Protein AF-A0A0D2UFM4-F1 (afdb_monomer_lite)

Foldseek 3Di:
DDDDDDDDDDDDDPDDDDDDDDDDDDDDDDDDDDDDDDDDDDDDDDDDDDDDDDDDDDDDDDDDDDDDDDDDDDDDDDDDDDDDDDDDDDDDDDDDDDDDDDDDDDDDDDDDDDDDDDDDDDDDDDDDDDDDPPPVVVVVPDPLPQPQDPLNVVVLVVLVVVLVVLVVVLVPDDPVPVVVNVVSVVVNVLCVVLVVLVVVLVVLVVLLVVLVVQLVVQPDPVRVVSNVVSVVVNVVSSVVSNVSSVSNLVSVFDDDPQQFFKKKKKKAQFFDPPQSQQVSQLQVLLVVLQLVVVVWDKAWDDFDADPVGGGRMTMIITDDTRHCNLCVLVQWKEKEWAQGPPDDPRDTDITIMGMHMDGDDDDDQDDDDPVQKDKDFAQDDDDDDPLSVPDRQKIWIARNVVRDIDIFRDDSHNVVNVVVRVVVVSVVVSVVVVVVVVVVVVVRSCVRRPNSDPVTHQWYCYPVVQWIAGPVQRDIDGHSVVVSSNPPSNVVSVSVVVVVSVVSVVVVSVVVVVVVVVVVVVD

Radius of gyration: 42.7 Å; chains: 1; bounding box: 109×101×128 Å

InterPro domains:
  IPR000352 Peptide chain release factor class I [PF00472] (363-472)
  IPR000352 Peptide chain release factor class I [PS00745] (379-395)
  IPR004373 Peptide chain release factor 1 [MF_00093] (152-509)
  IPR004373 Peptide chain release factor 1 [TIGR00019] (154-508)
  IPR005139 Peptide chain release factor [PF03462] (161-355)
  IPR005139 Peptide chain release factor [SM00937] (216-330)
  IPR045853 Peptide chain release factor class I superfamily [SSF75620] (175-505)
  IPR050057 Prokaryotic/Mitochondrial Release Factor [PTHR43804] (150-519)

Organism: Capsaspora owczarzaki (strain ATCC 30864) (NCBI:txid595528)

Sequence (523 aa):
MAACWRITRAEAAAAAGRCIAAERSSLTATGISRRPVSSAAVSSAASMHGRAWYRSVITGTATCAPSSRANATLPRSAPLCPGLPHKTLASAMQQHRGSVLDGGRASSRLFDPLLGAHARSLHTTRPVLASEPTSSTEQAKGEIKSKLTPAIRSYLSNVTRDYQALTQQMTSISPSATKEINVLKGQIAALNPLVDALQRMTAKRKDIDDLDAMVEASRNENDVEMRKMAQSEWTDAVEQLYELEQELLNVLVPKNEVDDRNAILEVRAGTGGLEASLFSSDMFTMYQNYAEIRGWKFEVIDISRSDVGGFKEASATISGYGVFGHLKFESGVHRVQRVPQTESQGRVHTSTVTVALLPEAQDVDIELNERDLRIETMRASGAGGQHVNKTESAIRVTHIPSGIAVHVQEDRSQHKNRAKAYSVLRARLYEIQREKLAQERAAHRAEQVGTGSRSERIRTYNFPQDRVTDHRVNVTLHGVPEFLLGEGLDEIIASLRTHEHAEELAHLLNSSDKAASNSAKTK

Structure (mmCIF, N/CA/C/O backbone):
data_AF-A0A0D2UFM4-F1
#
_entry.id   AF-A0A0D2UFM4-F1
#
loop_
_atom_site.group_PDB
_atom_site.id
_atom_site.type_symbol
_atom_site.label_atom_id
_atom_site.label_alt_id
_atom_site.label_comp_id
_atom_site.label_asym_id
_atom_site.label_entity_id
_atom_site.label_seq_id
_atom_site.pdbx_PDB_ins_code
_atom_site.Cartn_x
_atom_site.Cartn_y
_atom_site.Cartn_z
_atom_site.occupancy
_atom_site.B_iso_or_equiv
_atom_site.auth_seq_id
_atom_site.auth_comp_id
_atom_site.auth_asym_id
_atom_site.auth_atom_id
_atom_site.pdbx_PDB_model_num
ATOM 1 N N . MET A 1 1 ? -26.128 52.082 -24.897 1.00 34.56 1 MET A N 1
ATOM 2 C CA . MET A 1 1 ? -26.566 51.897 -26.300 1.00 34.56 1 MET A CA 1
ATOM 3 C C . MET A 1 1 ? -26.380 50.409 -26.582 1.00 34.56 1 MET A C 1
ATOM 5 O O . MET A 1 1 ? -25.278 49.937 -26.366 1.00 34.56 1 MET A O 1
ATOM 9 N N . ALA A 1 2 ? -27.426 49.583 -26.633 1.00 31.88 2 ALA A N 1
ATOM 10 C CA . ALA A 1 2 ? -28.480 49.476 -27.656 1.00 31.88 2 ALA A CA 1
ATOM 11 C C . ALA A 1 2 ? -28.027 48.684 -28.907 1.00 31.88 2 ALA A C 1
ATOM 13 O O . ALA A 1 2 ? -26.934 48.947 -29.387 1.00 31.88 2 ALA A O 1
ATOM 14 N N . ALA A 1 3 ? -28.812 47.786 -29.521 1.00 33.22 3 ALA A N 1
ATOM 15 C CA . ALA A 1 3 ? -29.922 46.928 -29.051 1.00 33.22 3 ALA A CA 1
ATOM 16 C C . ALA A 1 3 ? -30.415 46.031 -30.216 1.00 33.22 3 ALA A C 1
ATOM 18 O O . ALA A 1 3 ? -30.716 46.571 -31.272 1.00 33.22 3 ALA A O 1
ATOM 19 N N . CYS A 1 4 ? -30.579 44.718 -29.996 1.00 28.55 4 CYS A N 1
ATOM 20 C CA . CYS A 1 4 ? -31.584 43.804 -30.595 1.00 28.55 4 CYS A CA 1
ATOM 21 C C . CYS A 1 4 ? -31.425 42.438 -29.882 1.00 28.55 4 CYS A C 1
ATOM 23 O O . CYS A 1 4 ? -30.300 41.979 -29.730 1.00 28.55 4 CYS A O 1
ATOM 25 N N . TRP A 1 5 ? -32.417 41.839 -29.203 1.00 31.31 5 TRP A N 1
ATOM 26 C CA . TRP A 1 5 ? -33.686 41.262 -29.700 1.00 31.31 5 TRP A CA 1
ATOM 27 C C . TRP A 1 5 ? -33.469 40.188 -30.773 1.00 31.31 5 TRP A C 1
ATOM 29 O O . TRP A 1 5 ? -32.747 40.443 -31.723 1.00 31.31 5 TRP A O 1
ATOM 39 N N . ARG A 1 6 ? -34.126 39.023 -30.791 1.00 31.00 6 ARG A N 1
ATOM 40 C CA . ARG A 1 6 ? -35.009 38.180 -29.930 1.00 31.00 6 ARG A CA 1
ATOM 41 C C . ARG A 1 6 ? -35.573 37.116 -30.923 1.00 31.00 6 ARG A C 1
ATOM 43 O O . ARG A 1 6 ? -35.264 37.229 -32.101 1.00 31.00 6 ARG A O 1
ATOM 50 N N . ILE A 1 7 ? -36.455 36.190 -30.496 1.00 30.77 7 ILE A N 1
ATOM 51 C CA . ILE A 1 7 ? -37.127 35.140 -31.329 1.00 30.77 7 ILE A CA 1
ATOM 52 C C . ILE A 1 7 ? -36.239 33.899 -31.580 1.00 30.77 7 ILE A C 1
ATOM 54 O O . ILE A 1 7 ? -35.109 34.052 -32.018 1.00 30.77 7 ILE A O 1
ATOM 58 N N . THR A 1 8 ? -36.677 32.640 -31.410 1.00 32.97 8 THR A N 1
ATOM 59 C CA . THR A 1 8 ? -37.442 31.969 -30.320 1.00 32.97 8 THR A CA 1
ATOM 60 C C . THR A 1 8 ? -37.278 30.443 -30.473 1.00 32.97 8 THR A C 1
ATOM 62 O O . THR A 1 8 ? -36.837 29.975 -31.515 1.00 32.97 8 THR A O 1
ATOM 65 N N . ARG A 1 9 ? -37.664 29.660 -29.451 1.00 31.52 9 ARG A N 1
ATOM 66 C CA . ARG A 1 9 ? -37.680 28.181 -29.459 1.00 31.52 9 ARG A CA 1
ATOM 67 C C . ARG A 1 9 ? -38.321 27.560 -30.719 1.00 31.52 9 ARG A C 1
ATOM 69 O O . ARG A 1 9 ? -39.519 27.737 -30.924 1.00 31.52 9 ARG A O 1
ATOM 76 N N . ALA A 1 10 ? -37.569 26.710 -31.416 1.00 29.97 10 ALA A N 1
ATOM 77 C CA . ALA A 1 10 ? -38.052 25.564 -32.194 1.00 29.97 10 ALA A CA 1
ATOM 78 C C . ALA A 1 10 ? -36.909 24.526 -32.343 1.00 29.97 10 ALA A C 1
ATOM 80 O O . ALA A 1 10 ? -35.764 24.837 -32.031 1.00 29.97 10 ALA A O 1
ATOM 81 N N . GLU A 1 11 ? -37.234 23.307 -32.790 1.00 32.16 11 GLU A N 1
ATOM 82 C CA . GLU A 1 11 ? -36.293 22.320 -33.370 1.00 32.16 11 GLU A CA 1
ATOM 83 C C . GLU A 1 11 ? -35.071 21.873 -32.531 1.00 32.16 11 GLU A C 1
ATOM 85 O O . GLU A 1 11 ? -33.926 21.951 -32.964 1.00 32.16 11 GLU A O 1
ATOM 90 N N . ALA A 1 12 ? -35.317 21.283 -31.352 1.00 29.30 12 ALA A N 1
ATOM 91 C CA . ALA A 1 12 ? -34.306 20.497 -30.620 1.00 29.30 12 ALA A CA 1
ATOM 92 C C . ALA A 1 12 ? -34.907 19.325 -29.804 1.00 29.30 12 ALA A C 1
ATOM 94 O O . ALA A 1 12 ? -34.512 19.087 -28.665 1.00 29.30 12 ALA A O 1
ATOM 95 N N . ALA A 1 13 ? -35.914 18.617 -30.343 1.00 29.00 13 ALA A N 1
ATOM 96 C CA . ALA A 1 13 ? -36.655 17.586 -29.595 1.00 29.00 13 ALA A CA 1
ATOM 97 C C . ALA A 1 13 ? -37.274 16.474 -30.479 1.00 29.00 13 ALA A C 1
ATOM 99 O O . ALA A 1 13 ? -38.490 16.297 -30.489 1.00 29.00 13 ALA A O 1
ATOM 100 N N . ALA A 1 14 ? -36.459 15.721 -31.234 1.00 27.70 14 ALA A N 1
ATOM 101 C CA . ALA A 1 14 ? -36.955 14.638 -32.104 1.00 27.70 14 ALA A CA 1
ATOM 102 C C . ALA A 1 14 ? -35.927 13.510 -32.379 1.00 27.70 14 ALA A C 1
ATOM 104 O O . ALA A 1 14 ? -35.566 13.272 -33.527 1.00 27.70 14 ALA A O 1
ATOM 105 N N . ALA A 1 15 ? -35.441 12.807 -31.344 1.00 28.12 15 ALA A N 1
ATOM 106 C CA . ALA A 1 15 ? -34.498 11.684 -31.524 1.00 28.12 15 ALA A CA 1
ATOM 107 C C . ALA A 1 15 ? -34.561 10.584 -30.434 1.00 28.12 15 ALA A C 1
ATOM 109 O O . ALA A 1 15 ? -33.538 10.019 -30.058 1.00 28.12 15 ALA A O 1
ATOM 110 N N . ALA A 1 16 ? -35.749 10.259 -29.910 1.00 28.58 16 ALA A N 1
ATOM 111 C CA . ALA A 1 16 ? -35.922 9.138 -28.979 1.00 28.58 16 ALA A CA 1
ATOM 112 C C . ALA A 1 16 ? -37.272 8.433 -29.189 1.00 28.58 16 ALA A C 1
ATOM 114 O O . ALA A 1 16 ? -38.319 8.977 -28.841 1.00 28.58 16 ALA A O 1
ATOM 115 N N . GLY A 1 17 ? -37.265 7.211 -29.740 1.00 26.56 17 GLY A N 1
ATOM 116 C CA . GLY A 1 17 ? -38.482 6.395 -29.800 1.00 26.56 17 GLY A CA 1
ATOM 117 C C . GLY A 1 17 ? -38.498 5.232 -30.797 1.00 26.56 17 GLY A C 1
ATOM 118 O O . GLY A 1 17 ? -38.707 5.448 -31.982 1.00 26.56 17 GLY A O 1
ATOM 119 N N . ARG A 1 18 ? -38.491 4.010 -30.241 1.00 29.00 18 ARG A N 1
ATOM 120 C CA . ARG A 1 18 ? -39.089 2.764 -30.777 1.00 29.00 18 ARG A CA 1
ATOM 121 C C . ARG A 1 18 ? -38.476 2.124 -32.038 1.00 29.00 18 ARG A C 1
ATOM 123 O O . ARG A 1 18 ? -38.698 2.566 -33.157 1.00 29.00 18 ARG A O 1
ATOM 130 N N . CYS A 1 19 ? -37.908 0.931 -31.837 1.00 24.56 19 CYS A N 1
ATOM 131 C CA . CYS A 1 19 ? -37.924 -0.178 -32.801 1.00 24.56 19 CYS A CA 1
ATOM 132 C C . CYS A 1 19 ? -38.029 -1.520 -32.051 1.00 24.56 19 CYS A C 1
ATOM 134 O O . CYS A 1 19 ? -37.030 -2.188 -31.808 1.00 24.56 19 CYS A O 1
ATOM 136 N N . ILE A 1 20 ? -39.250 -1.903 -31.659 1.00 28.55 20 ILE A N 1
ATOM 137 C CA . ILE A 1 20 ? -39.593 -3.259 -31.195 1.00 28.55 20 ILE A CA 1
ATOM 138 C C . ILE A 1 20 ? -40.919 -3.657 -31.856 1.00 28.55 20 ILE A C 1
ATOM 140 O O . ILE A 1 20 ? -41.874 -2.894 -31.786 1.00 28.55 20 ILE A O 1
ATOM 144 N N . ALA A 1 21 ? -40.924 -4.846 -32.469 1.00 27.81 21 ALA A N 1
ATOM 145 C CA . ALA A 1 21 ? -42.059 -5.664 -32.920 1.00 27.81 21 ALA A CA 1
ATOM 146 C C . ALA A 1 21 ? -43.297 -4.973 -33.541 1.00 27.81 21 ALA A C 1
ATOM 148 O O . ALA A 1 21 ? -44.132 -4.424 -32.831 1.00 27.81 21 ALA A O 1
ATOM 149 N N . ALA A 1 22 ? -43.547 -5.241 -34.828 1.00 27.38 22 ALA A N 1
ATOM 150 C CA . ALA A 1 22 ? -44.495 -6.297 -35.225 1.00 27.38 22 ALA A CA 1
ATOM 151 C C . ALA A 1 22 ? -44.563 -6.461 -36.756 1.00 27.38 22 ALA A C 1
ATOM 153 O O . ALA A 1 22 ? -44.632 -5.468 -37.464 1.00 27.38 22 ALA A O 1
ATOM 154 N N . GLU A 1 23 ? -44.623 -7.705 -37.249 1.00 26.44 23 GLU A N 1
ATOM 155 C CA . GLU A 1 23 ? -45.790 -8.188 -38.011 1.00 26.44 23 GLU A CA 1
ATOM 156 C C . GLU A 1 23 ? -45.747 -9.713 -38.238 1.00 26.44 23 GLU A C 1
ATOM 158 O O . GLU A 1 23 ? -44.687 -10.342 -38.254 1.00 26.44 23 GLU A O 1
ATOM 163 N N . ARG A 1 24 ? -46.933 -10.320 -38.364 1.00 28.83 24 ARG A N 1
ATOM 164 C CA . ARG A 1 24 ? -47.149 -11.733 -38.712 1.00 28.83 24 ARG A CA 1
ATOM 165 C C . ARG A 1 24 ? -48.495 -11.880 -39.424 1.00 28.83 24 ARG A C 1
ATOM 167 O O . ARG A 1 24 ? -49.532 -11.601 -38.832 1.00 28.83 24 ARG A O 1
ATOM 174 N N . SER A 1 25 ? -48.469 -12.452 -40.619 1.00 29.23 25 SER A N 1
ATOM 175 C CA . SER A 1 25 ? -49.624 -12.983 -41.354 1.00 29.23 25 SER A CA 1
ATOM 176 C C . SER A 1 25 ? -49.111 -14.203 -42.140 1.00 29.23 25 SER A C 1
ATOM 178 O O . SER A 1 25 ? -48.150 -14.111 -42.891 1.00 29.23 25 SER A O 1
ATOM 180 N N . SER A 1 26 ? -49.454 -15.432 -41.730 1.00 29.36 26 SER A N 1
ATOM 181 C CA . SER A 1 26 ? -50.594 -16.217 -42.245 1.00 29.36 26 SER A CA 1
ATOM 182 C C . SER A 1 26 ? -50.481 -16.450 -43.766 1.00 29.36 26 SER A C 1
ATOM 184 O O . SER A 1 26 ? -50.606 -15.500 -44.526 1.00 29.36 26 SER A O 1
ATOM 186 N N . LEU A 1 27 ? -50.257 -17.668 -44.275 1.00 29.53 27 LEU A N 1
ATOM 187 C CA . LEU A 1 27 ? -51.097 -18.871 -44.107 1.00 29.53 27 LEU A CA 1
ATOM 188 C C . LEU A 1 27 ? -50.362 -20.176 -44.515 1.00 29.53 27 LEU A C 1
ATOM 190 O O . LEU A 1 27 ? -49.448 -20.121 -45.326 1.00 29.53 27 LEU A O 1
ATOM 194 N N . THR A 1 28 ? -50.892 -21.338 -44.078 1.00 30.14 28 THR A N 1
ATOM 195 C CA . THR A 1 28 ? -50.770 -22.701 -44.694 1.00 30.14 28 THR A CA 1
ATOM 196 C C . THR A 1 28 ? -49.374 -23.365 -44.842 1.00 30.14 28 THR A C 1
ATOM 198 O O . THR A 1 28 ? -48.395 -22.704 -45.140 1.00 30.14 28 THR A O 1
ATOM 201 N N . ALA A 1 29 ? -49.194 -24.692 -44.706 1.00 29.36 29 ALA A N 1
ATOM 202 C CA . ALA A 1 29 ? -50.060 -25.766 -44.185 1.00 29.36 29 ALA A CA 1
ATOM 203 C C . ALA A 1 29 ? -49.248 -27.029 -43.768 1.00 29.36 29 ALA A C 1
ATOM 205 O O . ALA A 1 29 ? -48.143 -27.245 -44.247 1.00 29.36 29 ALA A O 1
ATOM 206 N N . THR A 1 30 ? -49.845 -27.853 -42.891 1.00 30.34 30 THR A N 1
ATOM 207 C CA . THR A 1 30 ? -49.711 -29.330 -42.722 1.00 30.34 30 THR A CA 1
ATOM 208 C C . THR A 1 30 ? -48.403 -30.064 -43.098 1.00 30.34 30 THR A C 1
ATOM 210 O O . THR A 1 30 ? -48.057 -30.150 -44.271 1.00 30.34 30 THR A O 1
ATOM 213 N N . GLY A 1 31 ? -47.787 -30.790 -42.145 1.00 28.20 31 GLY A N 1
ATOM 214 C CA . GLY A 1 31 ? -46.631 -31.669 -42.433 1.00 28.20 31 GLY A CA 1
ATOM 215 C C . GLY A 1 31 ? -46.183 -32.589 -41.283 1.00 28.20 31 GLY A C 1
ATOM 216 O O . GLY A 1 31 ? -45.127 -32.393 -40.696 1.00 28.20 31 GLY A O 1
ATOM 217 N N . ILE A 1 32 ? -46.996 -33.591 -40.942 1.00 31.42 32 ILE A N 1
ATOM 218 C CA . ILE A 1 32 ? -46.747 -34.590 -39.881 1.00 31.42 32 ILE A CA 1
ATOM 219 C C . ILE A 1 32 ? -45.529 -35.488 -40.197 1.00 31.42 32 ILE A C 1
ATOM 221 O O . ILE A 1 32 ? -45.556 -36.162 -41.220 1.00 31.42 32 ILE A O 1
ATOM 225 N N . SER A 1 33 ? -44.565 -35.645 -39.271 1.00 28.98 33 SER A N 1
ATOM 226 C CA . SER A 1 33 ? -44.028 -36.976 -38.889 1.00 28.98 33 SER A CA 1
ATOM 227 C C . SER A 1 33 ? -43.197 -36.962 -37.590 1.00 28.98 33 SER A C 1
ATOM 229 O O . SER A 1 33 ? -42.858 -35.914 -37.046 1.00 28.98 33 SER A O 1
ATOM 231 N N . ARG A 1 34 ? -42.935 -38.156 -37.048 1.00 30.97 34 ARG A N 1
ATOM 232 C CA . ARG A 1 34 ? -42.467 -38.436 -35.679 1.00 30.97 34 ARG A CA 1
ATOM 233 C C . ARG A 1 34 ? -40.953 -38.687 -35.594 1.00 30.97 34 ARG A C 1
ATOM 235 O O . ARG A 1 34 ? -40.436 -39.405 -36.432 1.00 30.97 34 ARG A O 1
ATOM 242 N N . ARG A 1 35 ? -40.352 -38.168 -34.507 1.00 28.00 35 ARG A N 1
ATOM 243 C CA . ARG A 1 35 ? -39.420 -38.768 -33.502 1.00 28.00 35 ARG A CA 1
ATOM 244 C C . ARG A 1 35 ? -38.350 -39.843 -33.899 1.00 28.00 35 ARG A C 1
ATOM 246 O O . ARG A 1 35 ? -38.443 -40.473 -34.937 1.00 28.00 35 ARG A O 1
ATOM 253 N N . PRO A 1 36 ? -37.290 -40.021 -33.072 1.00 58.28 36 PRO A N 1
ATOM 254 C CA . PRO A 1 36 ? -35.960 -40.488 -33.512 1.00 58.28 36 PRO A CA 1
ATOM 255 C C . PRO A 1 36 ? -35.694 -41.977 -33.196 1.00 58.28 36 PRO A C 1
ATOM 257 O O . PRO A 1 36 ? -36.625 -42.656 -32.775 1.00 58.28 36 PRO A O 1
ATOM 260 N N . VAL A 1 37 ? -34.428 -42.441 -33.306 1.00 29.72 37 VAL A N 1
ATOM 261 C CA . VAL A 1 37 ? -33.671 -43.227 -32.279 1.00 29.72 37 VAL A CA 1
ATOM 262 C C . VAL A 1 37 ? -32.340 -43.806 -32.832 1.00 29.72 37 VAL A C 1
ATOM 264 O O . VAL A 1 37 ? -32.368 -44.595 -33.767 1.00 29.72 37 VAL A O 1
ATOM 267 N N . SER A 1 38 ? -31.203 -43.529 -32.156 1.00 27.89 38 SER A N 1
ATOM 268 C CA . SER A 1 38 ? -29.935 -44.327 -32.159 1.00 27.89 38 SER A CA 1
ATOM 269 C C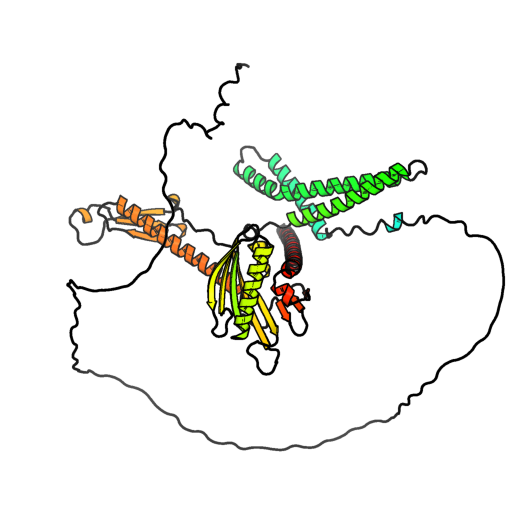 . SER A 1 38 ? -29.167 -44.501 -33.506 1.00 27.89 38 SER A C 1
ATOM 271 O O . SER A 1 38 ? -29.621 -43.985 -34.518 1.00 27.89 38 SER A O 1
ATOM 273 N N . SER A 1 39 ? -27.979 -45.133 -33.630 1.00 28.19 39 SER A N 1
ATOM 274 C CA . SER A 1 39 ? -26.968 -45.667 -32.672 1.00 28.19 39 SER A CA 1
ATOM 275 C C . SER A 1 39 ? -25.574 -45.809 -33.332 1.00 28.19 39 SER A C 1
ATOM 277 O O . SER A 1 39 ? -25.480 -45.952 -34.542 1.00 28.19 39 SER A O 1
ATOM 279 N N . ALA A 1 40 ? -24.527 -45.879 -32.497 1.00 29.72 40 ALA A N 1
ATOM 280 C CA . ALA A 1 40 ? -23.306 -46.703 -32.636 1.00 29.72 40 ALA A CA 1
ATOM 281 C C . ALA A 1 40 ? -22.480 -46.736 -33.959 1.00 29.72 40 ALA A C 1
ATOM 283 O O . ALA A 1 40 ? -22.711 -47.573 -34.820 1.00 29.72 40 ALA A O 1
ATOM 284 N N . ALA A 1 41 ? -21.392 -45.948 -33.978 1.00 28.50 41 ALA A N 1
ATOM 285 C CA . ALA A 1 41 ? -19.988 -46.401 -33.810 1.00 28.50 41 ALA A CA 1
ATOM 286 C C . ALA A 1 41 ? -19.278 -47.382 -34.802 1.00 28.50 41 ALA A C 1
ATOM 288 O O . ALA A 1 41 ? -19.880 -48.052 -35.626 1.00 28.50 41 ALA A O 1
ATOM 289 N N . VAL A 1 42 ? -17.951 -47.506 -34.582 1.00 28.45 42 VAL A N 1
ATOM 290 C CA . VAL A 1 42 ? -17.003 -48.576 -35.008 1.00 28.45 42 VAL A CA 1
ATOM 291 C C . VAL A 1 42 ? -16.275 -48.442 -36.373 1.00 28.45 42 VAL A C 1
ATOM 293 O O . VAL A 1 42 ? -16.626 -49.072 -37.360 1.00 28.45 42 VAL A O 1
ATOM 296 N N . SER A 1 43 ? -15.128 -47.744 -36.308 1.00 26.77 43 SER A N 1
ATOM 297 C CA . SER A 1 43 ? -13.773 -48.198 -36.726 1.00 26.77 43 SER A CA 1
ATOM 298 C C . SER A 1 43 ? -13.322 -48.360 -38.197 1.00 26.77 43 SER A C 1
ATOM 300 O O . SER A 1 43 ? -14.044 -48.827 -39.064 1.00 26.77 43 SER A O 1
ATOM 302 N N . SER A 1 44 ? -11.997 -48.161 -38.359 1.00 26.66 44 SER A N 1
ATOM 303 C CA . SER A 1 44 ? -11.100 -48.665 -39.428 1.00 26.66 44 SER A CA 1
ATOM 304 C C . SER A 1 44 ? -11.222 -48.064 -40.845 1.00 26.66 44 SER A C 1
ATOM 306 O O . SER A 1 44 ? -12.300 -47.701 -41.285 1.00 26.66 44 SER A O 1
ATOM 308 N N . ALA A 1 45 ? -10.149 -47.965 -41.647 1.00 28.23 45 ALA A N 1
ATOM 309 C CA . ALA A 1 45 ? -8.705 -48.015 -41.355 1.00 28.23 45 ALA A CA 1
ATOM 310 C C . ALA A 1 45 ? -7.883 -47.373 -42.506 1.00 28.23 45 ALA A C 1
ATOM 312 O O . ALA A 1 45 ? -8.415 -47.020 -43.552 1.00 28.23 45 ALA A O 1
ATOM 313 N N . ALA A 1 46 ? -6.575 -47.236 -42.271 1.00 27.94 46 ALA A N 1
ATOM 314 C CA . ALA A 1 46 ? -5.519 -46.690 -43.129 1.00 27.94 46 ALA A CA 1
ATOM 315 C C . ALA A 1 46 ? -5.604 -46.899 -44.662 1.00 27.94 46 ALA A C 1
ATOM 317 O O . ALA A 1 46 ? -5.837 -48.008 -45.135 1.00 27.94 46 ALA A O 1
ATOM 318 N N . SER A 1 47 ? -5.131 -45.892 -45.416 1.00 27.08 47 SER A N 1
ATOM 319 C CA . SER A 1 47 ? -4.007 -46.102 -46.350 1.00 27.08 47 SER A CA 1
ATOM 320 C C . SER A 1 47 ? -3.219 -44.809 -46.641 1.00 27.08 47 SER A C 1
ATOM 322 O O . SER A 1 47 ? -3.626 -43.712 -46.269 1.00 27.08 47 SER A O 1
ATOM 324 N N . MET A 1 48 ? -2.039 -44.975 -47.239 1.00 28.61 48 MET A N 1
ATOM 325 C CA . MET A 1 48 ? -0.931 -44.012 -47.354 1.00 28.61 48 MET A CA 1
ATOM 326 C C . MET A 1 48 ? -1.049 -43.048 -48.551 1.00 28.61 48 MET A C 1
ATOM 328 O O . MET A 1 48 ? -1.789 -43.342 -49.483 1.00 28.61 48 MET A O 1
ATOM 332 N N . HIS A 1 49 ? -0.248 -41.964 -48.537 1.00 31.72 49 HIS A N 1
ATOM 333 C CA . HIS A 1 49 ? 0.560 -41.328 -49.620 1.00 31.72 49 HIS A CA 1
ATOM 334 C C . HIS A 1 49 ? 0.869 -39.858 -49.207 1.00 31.72 49 HIS A C 1
A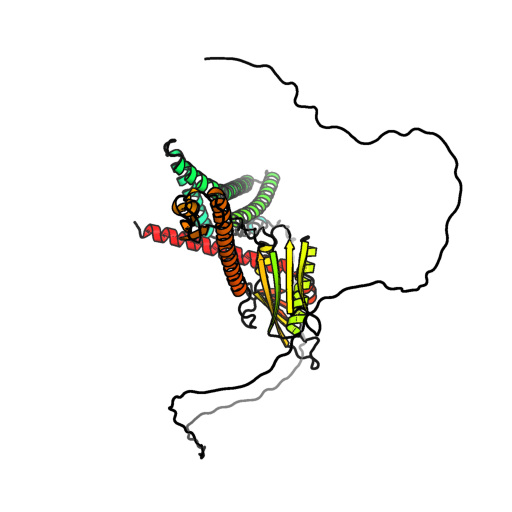TOM 336 O O . HIS A 1 49 ? -0.050 -39.153 -48.818 1.00 31.72 49 HIS A O 1
ATOM 342 N N . GLY A 1 50 ? 2.082 -39.282 -49.265 1.00 27.44 50 GLY A N 1
ATOM 343 C CA . GLY A 1 50 ? 3.444 -39.810 -49.464 1.00 27.44 50 GLY A CA 1
ATOM 344 C C . GLY A 1 50 ? 4.448 -38.703 -49.888 1.00 27.44 50 GLY A C 1
ATOM 345 O O . GLY A 1 50 ? 4.078 -37.867 -50.703 1.00 27.44 50 GLY A O 1
ATOM 346 N N . ARG A 1 51 ? 5.727 -38.773 -49.440 1.00 31.03 51 ARG A N 1
ATOM 347 C CA . ARG A 1 51 ? 6.882 -37.858 -49.756 1.00 31.03 51 ARG A CA 1
ATOM 348 C C . ARG A 1 51 ? 6.828 -36.465 -49.076 1.00 31.03 51 ARG A C 1
ATOM 350 O O . ARG A 1 51 ? 5.742 -35.971 -48.821 1.00 31.03 51 ARG A O 1
ATOM 357 N N . ALA A 1 52 ? 7.922 -35.739 -48.793 1.00 29.62 52 ALA A N 1
ATOM 358 C CA . ALA A 1 52 ? 9.352 -36.047 -48.550 1.00 29.62 52 ALA A CA 1
ATOM 359 C C . ALA A 1 52 ? 9.974 -34.830 -47.800 1.00 29.62 52 ALA A C 1
ATOM 361 O O . ALA A 1 52 ? 9.718 -33.694 -48.177 1.00 29.62 52 ALA A O 1
ATOM 362 N N . TRP A 1 53 ? 10.594 -34.984 -46.624 1.00 27.72 53 TRP A N 1
ATOM 363 C CA . TRP A 1 53 ? 12.038 -35.219 -46.398 1.00 27.72 53 TRP A CA 1
ATOM 364 C C . TRP A 1 53 ? 13.018 -34.167 -46.957 1.00 27.72 53 TRP A C 1
ATOM 366 O O . TRP A 1 53 ? 13.275 -34.136 -48.154 1.00 27.72 53 TRP A O 1
ATOM 376 N N . TYR A 1 54 ? 13.715 -33.469 -46.048 1.00 26.02 54 TYR A N 1
ATOM 377 C CA . TYR A 1 54 ? 15.172 -33.281 -46.132 1.00 26.02 54 TYR A CA 1
ATOM 378 C C . TYR A 1 54 ? 15.783 -33.128 -44.727 1.00 26.02 54 TYR A C 1
ATOM 380 O O . TYR A 1 54 ? 15.297 -32.350 -43.910 1.00 26.02 54 TYR A O 1
ATOM 388 N N . ARG A 1 55 ? 16.855 -33.874 -44.438 1.00 28.47 55 ARG A N 1
ATOM 389 C CA . ARG A 1 55 ? 17.685 -33.755 -43.225 1.00 28.47 55 ARG A CA 1
ATOM 390 C C . ARG A 1 55 ? 19.110 -34.135 -43.615 1.00 28.47 55 ARG A C 1
ATOM 392 O O . ARG A 1 55 ? 19.288 -35.147 -44.286 1.00 28.47 55 ARG A O 1
ATOM 399 N N . SER A 1 56 ? 20.103 -33.342 -43.219 1.00 26.94 56 SER A N 1
ATOM 400 C CA . SER A 1 56 ? 21.516 -33.621 -43.507 1.00 26.94 56 SER A CA 1
ATOM 401 C C . SER A 1 56 ? 22.276 -33.964 -42.228 1.00 26.94 56 SER A C 1
ATOM 403 O O . SER A 1 56 ? 22.015 -33.384 -41.173 1.00 26.94 56 SER A O 1
ATOM 405 N N . VAL A 1 57 ? 23.207 -34.908 -42.338 1.00 29.05 57 VAL A N 1
ATOM 406 C CA . VAL A 1 57 ? 24.178 -35.303 -41.312 1.00 29.05 57 VAL A CA 1
ATOM 407 C C . VAL A 1 57 ? 25.501 -35.523 -42.037 1.00 29.05 57 VAL A C 1
ATOM 409 O O . VAL A 1 57 ? 25.529 -36.244 -43.031 1.00 29.05 57 VAL A O 1
ATOM 412 N N . ILE A 1 58 ? 26.588 -34.927 -41.545 1.00 33.06 58 ILE A N 1
ATOM 413 C CA . ILE A 1 58 ? 27.951 -35.211 -42.010 1.00 33.06 58 ILE A CA 1
ATOM 414 C C . ILE A 1 58 ? 28.833 -35.510 -40.792 1.00 33.06 58 ILE A C 1
ATOM 416 O O . ILE A 1 58 ? 28.642 -34.961 -39.708 1.00 33.06 58 ILE A O 1
ATOM 420 N N . THR A 1 59 ? 29.748 -36.455 -40.983 1.00 31.03 59 THR A N 1
ATOM 421 C CA . THR A 1 59 ? 30.652 -37.047 -39.991 1.00 31.03 59 THR A CA 1
ATOM 422 C C . THR A 1 59 ? 31.809 -36.128 -39.595 1.00 31.03 59 THR A C 1
ATOM 424 O O . THR A 1 59 ? 32.243 -35.298 -40.389 1.00 31.03 59 THR A O 1
ATOM 427 N N . GLY A 1 60 ? 32.373 -36.342 -38.402 1.00 26.91 60 GLY A N 1
ATOM 428 C CA . GLY A 1 60 ? 33.635 -35.727 -37.971 1.00 26.91 60 GLY A CA 1
ATOM 429 C C . GLY A 1 60 ? 34.826 -36.695 -37.990 1.00 26.91 60 GLY A C 1
ATOM 430 O O . GLY A 1 60 ? 34.648 -37.910 -38.021 1.00 26.91 60 GLY A O 1
ATOM 431 N N . THR A 1 61 ? 36.035 -36.137 -37.905 1.00 28.69 61 THR A N 1
ATOM 432 C CA . THR A 1 61 ? 37.324 -36.824 -37.677 1.00 28.69 61 THR A CA 1
ATOM 433 C C . THR A 1 61 ? 38.275 -35.877 -36.939 1.00 28.69 61 THR A C 1
ATOM 435 O O . THR A 1 61 ? 38.135 -34.662 -37.068 1.00 28.69 61 THR A O 1
ATOM 438 N N . ALA A 1 62 ? 39.250 -36.407 -36.193 1.00 29.70 62 ALA A N 1
ATOM 439 C CA . ALA A 1 62 ? 40.212 -35.622 -35.410 1.00 29.70 62 ALA A CA 1
ATOM 440 C C . ALA A 1 62 ? 41.669 -36.046 -35.678 1.00 29.70 62 ALA A C 1
ATOM 442 O O . ALA A 1 62 ? 41.937 -37.230 -35.874 1.00 29.70 62 ALA A O 1
ATOM 443 N N . THR A 1 63 ? 42.601 -35.087 -35.619 1.00 27.36 63 THR A N 1
ATOM 444 C CA . THR A 1 63 ? 44.068 -35.283 -35.653 1.00 27.36 63 THR A CA 1
ATOM 445 C C . THR A 1 63 ? 44.786 -34.088 -34.998 1.00 27.36 63 THR A C 1
ATOM 447 O O . THR A 1 63 ? 44.163 -33.061 -34.732 1.00 27.36 63 THR A O 1
ATOM 450 N N . CYS A 1 64 ? 46.079 -34.228 -34.670 1.00 26.70 64 CYS A N 1
ATOM 451 C CA . CYS A 1 64 ? 46.748 -33.434 -33.624 1.00 26.70 64 CYS A CA 1
ATOM 452 C C . CYS A 1 64 ? 47.970 -32.603 -34.082 1.00 26.70 64 CYS A C 1
ATOM 454 O O . CYS A 1 64 ? 48.671 -33.008 -35.004 1.00 26.70 64 CYS A O 1
ATOM 456 N N . ALA A 1 65 ? 48.322 -31.598 -33.252 1.00 28.69 65 ALA A N 1
ATOM 457 C CA . ALA A 1 65 ? 49.684 -31.054 -33.025 1.00 28.69 65 ALA A CA 1
ATOM 458 C C . ALA A 1 65 ? 50.311 -30.174 -34.155 1.00 28.69 65 ALA A C 1
ATOM 460 O O . ALA A 1 65 ? 49.793 -30.191 -35.269 1.00 28.69 65 ALA A O 1
ATOM 461 N N . PRO A 1 66 ? 51.409 -29.397 -33.913 1.00 44.44 66 PRO A N 1
ATOM 462 C CA . PRO A 1 66 ? 52.272 -29.360 -32.718 1.00 44.44 66 PRO A CA 1
ATOM 463 C C . PRO A 1 66 ? 52.631 -27.978 -32.094 1.00 44.44 66 PRO A C 1
ATOM 465 O O . PRO A 1 66 ? 52.303 -26.902 -32.575 1.00 44.44 66 PRO A O 1
ATOM 468 N N . SER A 1 67 ? 53.353 -28.093 -30.975 1.00 28.02 67 SER A N 1
ATOM 469 C CA . SER A 1 67 ? 53.890 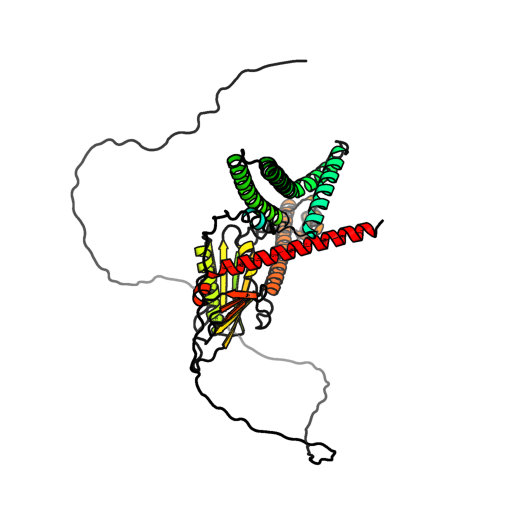-27.143 -29.978 1.00 28.02 67 SER A CA 1
ATOM 470 C C . SER A 1 67 ? 54.719 -25.904 -30.387 1.00 28.02 67 SER A C 1
ATOM 472 O O . SER A 1 67 ? 55.559 -26.002 -31.281 1.00 28.02 67 SER A O 1
ATOM 474 N N . SER A 1 68 ? 54.760 -24.900 -29.486 1.00 30.41 68 SER A N 1
ATOM 475 C CA . SER A 1 68 ? 56.027 -24.267 -29.038 1.00 30.41 68 SER A CA 1
ATOM 476 C C . SER A 1 68 ? 55.990 -23.662 -27.607 1.00 30.41 68 SER A C 1
ATOM 478 O O . SER A 1 68 ? 55.010 -23.044 -27.214 1.00 30.41 68 SER A O 1
ATOM 480 N N . ARG A 1 69 ? 57.103 -23.850 -26.874 1.00 29.67 69 ARG A N 1
ATOM 481 C CA . ARG A 1 69 ? 57.569 -23.341 -25.543 1.00 29.67 69 ARG A CA 1
ATOM 482 C C . ARG A 1 69 ? 57.228 -21.864 -25.201 1.00 29.67 69 ARG A C 1
ATOM 484 O O . ARG A 1 69 ? 57.133 -21.077 -26.131 1.00 29.67 69 ARG A O 1
ATOM 491 N N . ALA A 1 70 ? 57.159 -21.371 -23.946 1.00 30.20 70 ALA A N 1
ATOM 492 C CA . ALA A 1 70 ? 57.309 -21.895 -22.554 1.00 30.20 70 ALA A CA 1
ATOM 493 C C . ALA A 1 70 ? 56.444 -21.011 -21.578 1.00 30.20 70 ALA A C 1
ATOM 495 O O . ALA A 1 70 ? 55.524 -20.380 -22.082 1.00 30.20 70 ALA A O 1
ATOM 496 N N . ASN A 1 71 ? 56.584 -20.852 -20.240 1.00 29.19 71 ASN A N 1
ATOM 497 C CA . ASN A 1 71 ? 57.533 -21.258 -19.166 1.00 29.19 71 ASN A CA 1
ATOM 498 C C . ASN A 1 71 ? 56.785 -21.256 -17.787 1.00 29.19 71 ASN A C 1
ATOM 500 O O . ASN A 1 71 ? 55.713 -20.670 -17.698 1.00 29.19 71 ASN A O 1
ATOM 504 N N . ALA A 1 72 ? 57.144 -22.046 -16.760 1.00 30.95 72 ALA A N 1
ATOM 505 C CA . ALA A 1 72 ? 57.991 -21.736 -15.574 1.00 30.95 72 ALA A CA 1
ATOM 506 C C . ALA A 1 72 ? 57.759 -20.359 -14.886 1.00 30.95 72 ALA A C 1
ATOM 508 O O . ALA A 1 72 ? 57.808 -19.344 -15.571 1.00 30.95 72 ALA A O 1
ATOM 509 N N . THR A 1 73 ? 57.576 -20.237 -13.556 1.00 30.59 73 THR A N 1
ATOM 510 C CA . THR A 1 73 ? 57.983 -21.110 -12.417 1.00 30.59 73 THR A CA 1
ATOM 511 C C . THR A 1 73 ? 56.904 -21.344 -11.328 1.00 30.59 73 THR A C 1
ATOM 513 O O . THR A 1 73 ? 55.905 -20.639 -11.246 1.00 30.59 73 THR A O 1
ATOM 516 N N . LEU A 1 74 ? 57.145 -22.342 -10.461 1.00 32.59 74 LEU A N 1
ATOM 517 C CA . LEU A 1 74 ? 56.462 -22.606 -9.173 1.00 32.59 74 LEU A CA 1
ATOM 518 C C . LEU A 1 74 ? 57.462 -22.440 -8.005 1.00 32.59 74 LEU A C 1
ATOM 520 O O . LEU A 1 74 ? 58.668 -22.355 -8.254 1.00 32.59 74 LEU A O 1
ATOM 524 N N . PRO A 1 75 ? 57.002 -22.506 -6.740 1.00 45.19 75 PRO A N 1
ATOM 525 C CA . PRO A 1 75 ? 57.431 -23.668 -5.944 1.00 45.19 75 PRO A CA 1
ATOM 526 C C . PRO A 1 75 ? 56.323 -24.348 -5.105 1.00 45.19 75 PRO A C 1
ATOM 528 O O . PRO A 1 75 ? 55.246 -23.807 -4.870 1.00 45.19 75 PRO A O 1
ATOM 531 N N . ARG A 1 76 ? 56.624 -25.574 -4.644 1.00 31.56 76 ARG A N 1
ATOM 532 C CA . ARG A 1 76 ? 55.928 -26.307 -3.556 1.00 31.56 76 ARG A CA 1
ATOM 533 C C . ARG A 1 76 ? 56.398 -25.731 -2.186 1.00 31.56 76 ARG A C 1
ATOM 535 O O . ARG A 1 76 ? 57.288 -24.891 -2.189 1.00 31.56 76 ARG A O 1
ATOM 542 N N . SER A 1 77 ? 55.908 -26.087 -0.991 1.00 30.34 77 SER A N 1
ATOM 543 C CA . SER A 1 77 ? 55.400 -27.376 -0.475 1.00 30.34 77 SER A CA 1
ATOM 544 C C . SER A 1 77 ? 54.753 -27.240 0.921 1.00 30.34 77 SER A C 1
ATOM 546 O O . SER A 1 77 ? 55.135 -26.356 1.679 1.00 30.34 77 SER A O 1
ATOM 548 N N . ALA A 1 78 ? 53.884 -28.184 1.310 1.00 34.19 78 ALA A N 1
ATOM 549 C CA . ALA A 1 78 ? 53.577 -28.499 2.723 1.00 34.19 78 ALA A CA 1
ATOM 550 C C . ALA A 1 78 ? 54.585 -29.549 3.268 1.00 34.19 78 ALA A C 1
ATOM 552 O O . ALA A 1 78 ? 55.261 -30.166 2.435 1.00 34.19 78 ALA A O 1
ATOM 553 N N . PRO A 1 79 ? 54.713 -29.794 4.599 1.00 47.88 79 PRO A N 1
ATOM 554 C CA . PRO A 1 79 ? 53.777 -30.734 5.258 1.00 47.88 79 PRO A CA 1
ATOM 555 C C . PRO A 1 79 ? 53.559 -30.603 6.802 1.00 47.88 79 PRO A C 1
ATOM 557 O O . PRO A 1 79 ? 54.311 -29.937 7.499 1.00 47.88 79 PRO A O 1
ATOM 560 N N . LEU A 1 80 ? 52.594 -31.397 7.309 1.00 29.77 80 LEU A N 1
ATOM 561 C CA . LEU A 1 80 ? 52.504 -32.046 8.646 1.00 29.77 80 LEU A CA 1
ATOM 562 C C . LEU A 1 80 ? 52.295 -31.242 9.961 1.00 29.77 80 LEU A C 1
ATOM 564 O O . LEU A 1 80 ? 53.020 -30.317 10.305 1.00 29.77 80 LEU A O 1
ATOM 568 N N . CYS A 1 81 ? 51.355 -31.749 10.775 1.00 30.39 81 CYS A N 1
ATOM 569 C CA . CYS A 1 81 ? 51.262 -31.580 12.241 1.00 30.39 81 CYS A CA 1
ATOM 570 C C . CYS A 1 81 ? 52.052 -32.718 12.947 1.00 30.39 81 CYS A C 1
ATOM 572 O O . CYS A 1 81 ? 52.317 -33.723 12.278 1.00 30.39 81 CYS A O 1
ATOM 574 N N . PRO A 1 82 ? 52.407 -32.642 14.257 1.00 45.59 82 PRO A N 1
ATOM 575 C CA . PRO A 1 82 ? 51.437 -32.928 15.345 1.00 45.59 82 PRO A CA 1
ATOM 576 C C . PRO A 1 82 ? 51.726 -32.242 16.719 1.00 45.59 82 PRO A C 1
ATOM 578 O O . PRO A 1 82 ? 52.735 -31.563 16.876 1.00 45.59 82 PRO A O 1
ATOM 581 N N . GLY A 1 83 ? 50.900 -32.509 17.753 1.00 26.77 83 GLY A N 1
ATOM 582 C CA . GLY A 1 83 ? 51.340 -32.484 19.171 1.00 26.77 83 GLY A CA 1
ATOM 583 C C . GLY A 1 83 ? 50.475 -31.721 20.200 1.00 26.77 83 GLY A C 1
ATOM 584 O O . GLY A 1 83 ? 50.418 -30.498 20.180 1.00 26.77 83 GLY A O 1
ATOM 585 N N . LEU A 1 84 ? 49.883 -32.448 21.162 1.00 33.25 84 LEU A N 1
ATOM 586 C CA . LEU A 1 84 ? 49.338 -31.940 22.448 1.00 33.25 84 LEU A CA 1
ATOM 587 C C . LEU A 1 84 ? 50.385 -32.122 23.577 1.00 33.25 84 LEU A C 1
ATOM 589 O O . LEU A 1 84 ? 51.305 -32.923 23.389 1.00 33.25 84 LEU A O 1
ATOM 593 N N . PRO A 1 85 ? 50.275 -31.447 24.750 1.00 46.62 85 PRO A N 1
ATOM 594 C CA . PRO A 1 85 ? 49.676 -32.130 25.921 1.00 46.62 85 PRO A CA 1
ATOM 595 C C . PRO A 1 85 ? 48.954 -31.242 26.984 1.00 46.62 85 PRO A C 1
ATOM 597 O O . PRO A 1 85 ? 48.948 -30.017 26.930 1.00 46.62 85 PRO A O 1
ATOM 600 N N . HIS A 1 86 ? 48.353 -31.915 27.980 1.00 32.16 86 HIS A N 1
ATOM 601 C CA . HIS A 1 86 ? 47.486 -31.417 29.074 1.00 32.16 86 HIS A CA 1
ATOM 602 C C . HIS A 1 86 ? 48.152 -30.675 30.263 1.00 32.16 86 HIS A C 1
ATOM 604 O O . HIS A 1 86 ? 49.326 -30.893 30.569 1.00 32.16 86 HIS A O 1
ATOM 610 N N . LYS A 1 87 ? 47.302 -29.962 31.039 1.00 29.69 87 LYS A N 1
ATOM 611 C CA . LYS A 1 87 ? 47.217 -29.877 32.533 1.00 29.69 87 LYS A CA 1
ATOM 612 C C . LYS A 1 87 ? 45.812 -29.336 32.936 1.00 29.69 87 LYS A C 1
ATOM 614 O O . LYS A 1 87 ? 45.228 -28.659 32.099 1.00 29.69 87 LYS A O 1
ATOM 619 N N . THR A 1 88 ? 45.094 -29.605 34.048 1.00 28.72 88 THR A N 1
ATOM 620 C CA . THR A 1 88 ? 45.281 -30.214 35.406 1.00 28.72 88 THR A CA 1
ATOM 621 C C . THR A 1 88 ? 46.021 -29.333 36.428 1.00 28.72 88 THR A C 1
ATOM 623 O O . THR A 1 88 ? 47.167 -28.997 36.155 1.00 28.72 88 THR A O 1
ATOM 626 N N . LEU A 1 89 ? 45.518 -28.956 37.621 1.00 29.70 89 LEU A N 1
ATOM 627 C CA . LEU A 1 89 ? 44.337 -29.278 38.478 1.00 29.70 89 LEU A CA 1
ATOM 628 C C . LEU A 1 89 ? 43.914 -27.974 39.239 1.00 29.70 89 LEU A C 1
ATOM 630 O O . LEU A 1 89 ? 44.735 -27.072 39.332 1.00 29.70 89 LEU A O 1
ATOM 634 N N . ALA A 1 90 ? 42.654 -27.683 39.603 1.00 28.06 90 ALA A N 1
ATOM 635 C CA . ALA A 1 90 ? 41.812 -28.126 40.744 1.00 28.06 90 ALA A CA 1
ATOM 636 C C . ALA A 1 90 ? 42.215 -27.697 42.194 1.00 28.06 90 ALA A C 1
ATOM 638 O O . ALA A 1 90 ? 43.334 -27.953 42.623 1.00 28.06 90 ALA A O 1
ATOM 639 N N . SER A 1 91 ? 41.202 -27.248 42.972 1.00 26.92 91 SER A N 1
ATOM 640 C CA . SER A 1 91 ? 41.038 -27.319 44.458 1.00 26.92 91 SER A CA 1
ATOM 641 C C . SER A 1 91 ? 41.318 -26.094 45.378 1.00 26.92 91 SER A C 1
ATOM 643 O O . SER A 1 91 ? 42.084 -25.206 45.030 1.00 26.92 91 SER A O 1
ATOM 645 N N . ALA A 1 92 ? 40.688 -26.139 46.576 1.00 28.12 92 ALA A N 1
ATOM 646 C CA . ALA A 1 92 ? 40.776 -25.295 47.801 1.00 28.12 92 ALA A CA 1
ATOM 647 C C . ALA A 1 92 ? 40.419 -23.782 47.683 1.00 28.12 92 ALA A C 1
ATOM 649 O O . ALA A 1 92 ? 40.955 -23.078 46.842 1.00 28.12 92 ALA A O 1
ATOM 650 N N . MET A 1 93 ? 39.427 -23.212 48.395 1.00 26.83 93 MET A N 1
ATOM 651 C CA . MET A 1 93 ? 39.194 -23.041 49.858 1.00 26.83 93 MET A CA 1
ATOM 652 C C . MET A 1 93 ? 40.122 -22.031 50.568 1.00 26.83 93 MET A C 1
ATOM 654 O O . MET A 1 93 ? 41.300 -22.326 50.709 1.00 26.83 93 MET A O 1
ATOM 658 N N . GLN A 1 94 ? 39.551 -20.946 51.138 1.00 31.11 94 GLN A N 1
ATOM 659 C CA . GLN A 1 94 ? 39.726 -20.535 52.557 1.00 31.11 94 GLN A CA 1
ATOM 660 C C . GLN A 1 94 ? 38.748 -19.389 52.977 1.00 31.11 94 GLN A C 1
ATOM 662 O O . GLN A 1 94 ? 38.675 -18.373 52.302 1.00 31.11 94 GLN A O 1
ATOM 667 N N . GLN A 1 95 ? 38.011 -19.598 54.084 1.00 31.86 95 GLN A N 1
ATOM 668 C CA . GLN A 1 95 ? 37.498 -18.690 55.161 1.00 31.86 95 GLN A CA 1
ATOM 669 C C . GLN A 1 95 ? 37.266 -17.165 54.902 1.00 31.86 95 GLN A C 1
ATOM 671 O O . GLN A 1 95 ? 38.085 -16.489 54.302 1.00 31.86 95 GLN A O 1
ATOM 676 N N . HIS A 1 96 ? 36.211 -16.518 55.438 1.00 30.16 96 HIS A N 1
ATOM 677 C CA . HIS A 1 96 ? 35.866 -16.436 56.877 1.00 30.16 96 HIS A CA 1
ATOM 678 C C . HIS A 1 96 ? 34.387 -16.088 57.210 1.00 30.16 96 HIS A C 1
ATOM 680 O O . HIS A 1 96 ? 33.754 -15.354 56.469 1.00 30.16 96 HIS A O 1
ATOM 686 N N . ARG A 1 97 ? 33.936 -16.544 58.405 1.00 28.73 97 ARG A N 1
ATOM 687 C CA . ARG A 1 97 ? 32.960 -15.950 59.381 1.00 28.73 97 ARG A CA 1
ATOM 688 C C . ARG A 1 97 ? 31.743 -15.194 58.792 1.00 28.73 97 ARG A C 1
ATOM 690 O O . ARG A 1 97 ? 31.916 -14.120 58.244 1.00 28.73 97 ARG A O 1
ATOM 697 N N . GLY A 1 98 ? 30.495 -15.654 58.935 1.00 28.23 98 GLY A N 1
ATOM 698 C CA . GLY A 1 98 ? 29.711 -15.793 60.189 1.00 28.23 98 GLY A CA 1
ATOM 699 C C . GLY A 1 98 ? 28.474 -14.861 60.088 1.00 28.23 98 GLY A C 1
ATOM 700 O O . GLY A 1 98 ? 28.543 -13.908 59.327 1.00 28.23 98 GLY A O 1
ATOM 701 N N . SER A 1 99 ? 27.315 -15.043 60.737 1.00 30.34 99 SER A N 1
ATOM 702 C CA . SER A 1 99 ? 26.890 -15.889 61.872 1.00 30.34 99 SER A CA 1
ATOM 703 C C . SER A 1 99 ? 25.337 -16.107 61.824 1.00 30.34 99 SER A C 1
ATOM 705 O O . SER A 1 99 ? 24.666 -15.316 61.176 1.00 30.34 99 SER A O 1
ATOM 707 N N . VAL A 1 100 ? 24.742 -17.211 62.333 1.00 31.94 100 VAL A N 1
ATOM 708 C CA . VAL A 1 100 ? 23.958 -17.281 63.618 1.00 31.94 100 VAL A CA 1
ATOM 709 C C . VAL A 1 100 ? 22.761 -16.291 63.629 1.00 31.94 100 VAL A C 1
ATOM 711 O O . VAL A 1 100 ? 23.032 -15.096 63.631 1.00 31.94 100 VAL A O 1
ATOM 714 N N . LEU A 1 101 ? 21.451 -16.633 63.633 1.00 33.34 101 LEU A N 1
ATOM 715 C CA . LEU A 1 101 ? 20.614 -17.818 64.009 1.00 33.34 101 LEU A CA 1
ATOM 716 C C . LEU A 1 101 ? 19.352 -17.915 63.081 1.00 33.34 101 LEU A C 1
ATOM 718 O O . LEU A 1 101 ? 19.043 -16.933 62.416 1.00 33.34 101 LEU A O 1
ATOM 722 N N . ASP A 1 102 ? 18.724 -19.071 62.786 1.00 29.94 102 ASP A N 1
ATOM 723 C CA . ASP A 1 102 ? 17.722 -19.873 63.563 1.00 29.94 102 ASP A CA 1
ATOM 724 C C . ASP A 1 102 ? 16.449 -19.080 63.966 1.00 29.94 102 ASP A C 1
ATOM 726 O O . ASP A 1 102 ? 16.578 -17.957 64.438 1.00 29.94 102 ASP A O 1
ATOM 730 N N . GLY A 1 103 ? 15.189 -19.527 63.820 1.00 28.91 103 GLY A N 1
ATOM 731 C CA . GLY A 1 103 ? 14.534 -20.732 63.254 1.00 28.91 103 GLY A CA 1
ATOM 732 C C . GLY A 1 103 ? 13.032 -20.395 63.010 1.00 28.91 103 GLY A C 1
ATOM 733 O O . GLY A 1 103 ? 12.661 -19.232 63.112 1.00 28.91 103 GLY A O 1
ATOM 734 N N . GLY A 1 104 ? 12.059 -21.263 62.701 1.00 28.14 104 GLY A N 1
ATOM 735 C CA . GLY A 1 104 ? 12.014 -22.710 62.489 1.00 28.14 104 GLY A CA 1
ATOM 736 C C . GLY A 1 104 ? 10.557 -23.236 62.583 1.00 28.14 104 GLY A C 1
ATOM 737 O O . GLY A 1 104 ? 9.858 -22.927 63.537 1.00 28.14 104 GLY A O 1
ATOM 738 N N . ARG A 1 105 ? 10.146 -24.099 61.635 1.00 29.61 105 ARG A N 1
ATOM 739 C CA . ARG A 1 105 ? 8.926 -24.960 61.612 1.00 29.61 105 ARG A CA 1
ATOM 740 C C . ARG A 1 105 ? 7.520 -24.343 61.437 1.00 29.61 105 ARG A C 1
ATOM 742 O O . ARG A 1 105 ? 7.091 -23.425 62.118 1.00 29.61 105 ARG A O 1
ATOM 749 N N . ALA A 1 106 ? 6.765 -25.006 60.559 1.00 31.05 106 ALA A N 1
ATOM 750 C CA . ALA A 1 106 ? 5.331 -24.850 60.325 1.00 31.05 106 ALA A CA 1
ATOM 751 C C . ALA A 1 106 ? 4.455 -25.641 61.322 1.00 31.05 106 ALA A C 1
ATOM 753 O O . ALA A 1 106 ? 4.911 -26.627 61.901 1.00 31.05 106 ALA A O 1
ATOM 754 N N . SER A 1 107 ? 3.158 -25.312 61.380 1.00 29.98 107 SER A N 1
ATOM 755 C CA . SER A 1 107 ? 2.079 -26.312 61.482 1.00 29.98 107 SER A CA 1
ATOM 756 C C . SER A 1 107 ? 0.753 -25.753 60.962 1.00 29.98 107 SER A C 1
ATOM 758 O O . SER A 1 107 ? 0.423 -24.595 61.196 1.00 29.98 107 SER A O 1
ATOM 760 N N . SER A 1 108 ? -0.037 -26.602 60.309 1.00 31.59 108 SER A N 1
ATOM 761 C CA . SER A 1 108 ? -1.455 -26.372 60.013 1.00 31.59 108 SER A CA 1
ATOM 762 C C . SER A 1 108 ? -2.345 -26.597 61.244 1.00 31.59 108 SER A C 1
ATOM 764 O O . SER A 1 108 ? -1.940 -27.311 62.168 1.00 31.59 108 SER A O 1
ATOM 766 N N . ARG A 1 109 ? -3.579 -26.061 61.211 1.00 31.09 109 ARG A N 1
ATOM 767 C CA . ARG A 1 109 ? -4.811 -26.693 61.741 1.00 31.09 109 ARG A CA 1
ATOM 768 C C . ARG A 1 109 ? -6.081 -25.957 61.284 1.00 31.09 109 ARG A C 1
ATOM 770 O O . ARG A 1 109 ? -6.047 -24.762 61.021 1.00 31.09 109 ARG A O 1
ATOM 777 N N . LEU A 1 110 ? -7.177 -26.710 61.196 1.00 31.55 110 LEU A N 1
ATOM 778 C CA . LEU A 1 110 ? -8.557 -26.252 60.966 1.00 31.55 110 LEU A CA 1
ATOM 779 C C . LEU A 1 110 ? -9.280 -26.093 62.318 1.00 31.55 110 LEU A C 1
ATOM 781 O O . LEU A 1 110 ? -8.909 -26.814 63.246 1.00 31.55 110 LEU A O 1
ATOM 785 N N . PHE A 1 111 ? -10.320 -25.249 62.408 1.00 27.94 111 PHE A N 1
ATOM 786 C CA . PHE A 1 111 ? -11.704 -25.644 62.773 1.00 27.94 111 PHE A CA 1
ATOM 787 C C . PHE A 1 111 ? -12.699 -24.455 62.728 1.00 27.94 111 PHE A C 1
ATOM 789 O O . PHE A 1 111 ? -12.282 -23.302 62.637 1.00 27.94 111 PHE A O 1
ATOM 796 N N . ASP A 1 112 ? -14.001 -24.765 62.749 1.00 30.48 112 ASP A N 1
ATOM 797 C CA . ASP A 1 112 ? -15.141 -23.871 62.456 1.00 30.48 112 ASP A CA 1
ATOM 798 C C . ASP A 1 112 ? -15.687 -23.007 63.629 1.00 30.48 112 ASP A C 1
ATOM 800 O O . ASP A 1 112 ? -15.390 -23.285 64.795 1.00 30.48 112 ASP A O 1
ATOM 804 N N . PRO A 1 113 ? -16.521 -21.975 63.344 1.00 50.03 113 PRO A N 1
ATOM 805 C CA . PRO A 1 113 ? -17.098 -21.047 64.331 1.00 50.03 113 PRO A CA 1
ATOM 806 C C . PRO A 1 113 ? -18.557 -21.358 64.744 1.00 50.03 113 PRO A C 1
ATOM 808 O O . PRO A 1 113 ? -19.344 -21.845 63.936 1.00 50.03 113 PRO A O 1
ATOM 811 N N . LEU A 1 114 ? -18.981 -20.953 65.956 1.00 30.81 114 LEU A N 1
ATOM 812 C CA . LEU A 1 114 ? -20.403 -20.896 66.364 1.00 30.81 114 LEU A CA 1
ATOM 813 C C . LEU A 1 114 ? -20.705 -19.852 67.466 1.00 30.81 114 LEU A C 1
ATOM 815 O O . LEU A 1 114 ? -19.990 -19.802 68.457 1.00 30.81 114 LEU A O 1
ATOM 819 N N . LEU A 1 115 ? -21.857 -19.167 67.313 1.00 31.45 115 LEU A N 1
ATOM 820 C CA . LEU A 1 115 ? -22.745 -18.543 68.333 1.00 31.45 115 LEU A CA 1
ATOM 821 C C . LEU A 1 115 ? -22.177 -17.446 69.285 1.00 31.45 115 LEU A C 1
ATOM 823 O O . LEU A 1 115 ? -21.081 -17.556 69.809 1.00 31.45 115 LEU A O 1
ATOM 827 N N . GLY A 1 116 ? -22.917 -16.378 69.631 1.00 26.78 116 GLY A N 1
ATOM 828 C CA . GLY A 1 116 ? -24.254 -15.948 69.182 1.00 26.78 116 GLY A CA 1
ATOM 829 C C . GLY A 1 116 ? -24.904 -14.865 70.081 1.00 26.78 116 GLY A C 1
ATOM 830 O O . GLY A 1 116 ? -24.249 -14.302 70.948 1.00 26.78 116 GLY A O 1
ATOM 831 N N . ALA A 1 117 ? -26.218 -14.660 69.896 1.00 30.30 117 ALA A N 1
ATOM 832 C CA . ALA A 1 117 ? -27.190 -13.972 70.778 1.00 30.30 117 ALA A CA 1
ATOM 833 C C . ALA A 1 117 ? -27.246 -12.415 70.884 1.00 30.30 117 ALA A C 1
ATOM 835 O O . ALA A 1 117 ? -26.490 -11.766 71.592 1.00 30.30 117 ALA A O 1
ATOM 836 N N . HIS A 1 118 ? -28.319 -11.875 70.285 1.00 28.02 118 HIS A N 1
ATOM 837 C CA . HIS A 1 118 ? -29.275 -10.872 70.806 1.00 28.02 118 HIS A CA 1
ATOM 838 C C . HIS A 1 118 ? -28.851 -9.542 71.477 1.00 28.02 118 HIS A C 1
ATOM 840 O O . HIS A 1 118 ? -28.454 -9.500 72.635 1.00 28.02 118 HIS A O 1
ATOM 846 N N . ALA A 1 119 ? -29.352 -8.449 70.882 1.00 31.41 119 ALA A N 1
ATOM 847 C CA . ALA A 1 119 ? -30.187 -7.466 71.589 1.00 31.41 119 ALA A CA 1
ATOM 848 C C . ALA A 1 119 ? -31.322 -6.964 70.663 1.00 31.41 119 ALA A C 1
ATOM 850 O O . ALA A 1 119 ? -31.166 -6.959 69.443 1.00 31.41 119 ALA A O 1
ATOM 851 N N . ARG A 1 120 ? -32.473 -6.560 71.221 1.00 30.89 120 ARG A N 1
ATOM 852 C CA . ARG A 1 120 ? -33.570 -5.878 70.497 1.00 30.89 120 ARG A CA 1
ATOM 853 C C . ARG A 1 120 ? -33.652 -4.421 70.949 1.00 30.89 120 ARG A C 1
ATOM 855 O O . ARG A 1 120 ? -33.516 -4.157 72.138 1.00 30.89 120 ARG A O 1
ATOM 862 N N . SER A 1 121 ? -34.028 -3.521 70.044 1.00 28.98 121 SER A N 1
ATOM 863 C CA . SER A 1 121 ? -34.727 -2.282 70.402 1.00 28.98 121 SER A CA 1
ATOM 864 C C . SER A 1 121 ? -35.714 -1.903 69.296 1.00 28.98 121 SER A C 1
ATOM 866 O O . SER A 1 121 ? -35.488 -2.219 68.129 1.00 28.98 121 SER A O 1
ATOM 868 N N . LEU A 1 122 ? -36.824 -1.269 69.672 1.00 34.56 122 LEU A N 1
ATOM 869 C CA . LEU A 1 122 ? -37.867 -0.769 68.777 1.00 34.56 122 LEU A CA 1
ATOM 870 C C . LEU A 1 122 ? -37.989 0.737 68.989 1.00 34.56 122 LEU A C 1
ATOM 872 O O . LEU A 1 122 ? -38.244 1.160 70.111 1.00 34.56 122 LEU A O 1
ATOM 876 N N . HIS A 1 123 ? -37.907 1.527 67.921 1.00 32.28 123 HIS A N 1
ATOM 877 C CA . HIS A 1 123 ? -38.418 2.897 67.921 1.00 32.28 123 HIS A CA 1
ATOM 878 C C . HIS A 1 123 ? -39.045 3.255 66.573 1.00 32.28 123 HIS A C 1
ATOM 880 O O . HIS A 1 123 ? -38.908 2.538 65.584 1.00 32.28 123 HIS A O 1
ATOM 886 N N . THR A 1 124 ? -39.836 4.322 66.588 1.00 29.66 124 THR A N 1
ATOM 887 C CA . THR A 1 124 ? -40.913 4.583 65.635 1.00 29.66 124 THR A CA 1
ATOM 888 C C . THR A 1 124 ? -40.731 5.911 64.900 1.00 29.66 124 THR A C 1
ATOM 890 O O . THR A 1 124 ? -40.239 6.878 65.474 1.00 29.66 124 THR A O 1
ATOM 893 N N . THR A 1 125 ? -41.258 5.967 63.671 1.00 29.03 125 THR A N 1
ATOM 894 C CA . THR A 1 125 ? -42.081 7.046 63.067 1.00 29.03 125 THR A CA 1
ATOM 895 C C . THR A 1 125 ? -41.684 7.498 61.656 1.00 29.03 125 THR A C 1
ATOM 897 O O . THR A 1 125 ? -40.516 7.619 61.314 1.00 29.03 125 THR A O 1
ATOM 900 N N . ARG A 1 126 ? -42.751 7.851 60.918 1.00 30.00 126 ARG A N 1
ATOM 901 C CA . ARG A 1 126 ? -42.857 8.653 59.685 1.00 30.00 126 ARG A CA 1
ATOM 902 C C . ARG A 1 126 ? -42.358 8.064 58.348 1.00 30.00 126 ARG A C 1
ATOM 904 O O . ARG A 1 126 ? -41.333 7.396 58.300 1.00 30.00 126 ARG A O 1
ATOM 911 N N . PRO A 1 127 ? -43.100 8.326 57.248 1.00 33.06 127 PRO A N 1
ATOM 912 C CA . PRO A 1 127 ? -42.690 7.970 55.895 1.00 33.06 127 PRO A CA 1
ATOM 913 C C . PRO A 1 127 ? -41.707 9.000 55.325 1.00 33.06 127 PRO A C 1
ATOM 915 O O . PRO A 1 127 ? -41.765 10.185 55.659 1.00 33.06 127 PRO A O 1
ATOM 918 N N . VAL A 1 128 ? -40.852 8.548 54.412 1.00 31.62 128 VAL A N 1
ATOM 919 C CA . VAL A 1 128 ? -40.005 9.418 53.589 1.00 31.62 128 VAL A CA 1
ATOM 920 C C . VAL A 1 128 ? -40.851 9.993 52.451 1.00 31.62 128 VAL A C 1
ATOM 922 O O . VAL A 1 128 ? -41.483 9.245 51.707 1.00 31.62 128 VAL A O 1
ATOM 925 N N . LEU A 1 129 ? -40.867 11.322 52.319 1.00 31.12 129 LEU A N 1
ATOM 926 C CA . LEU A 1 129 ? -41.351 12.000 51.115 1.00 31.12 129 LEU A CA 1
ATOM 927 C C . LEU A 1 129 ? -40.404 11.677 49.957 1.00 31.12 129 LEU A C 1
ATOM 929 O O . LEU A 1 129 ? -39.193 11.837 50.095 1.00 31.12 129 LEU A O 1
ATOM 933 N N . ALA A 1 130 ? -40.950 11.241 48.823 1.00 33.94 130 ALA A N 1
ATOM 934 C CA . ALA A 1 130 ? -40.165 11.016 47.618 1.00 33.94 130 ALA A CA 1
ATOM 935 C C . ALA A 1 130 ? -39.704 12.364 47.040 1.00 33.94 130 ALA A C 1
ATOM 937 O O . ALA A 1 130 ? -40.468 13.056 46.374 1.00 33.94 130 ALA A O 1
ATOM 938 N N . SER A 1 131 ? -38.455 12.737 47.311 1.00 31.47 131 SER A N 1
ATOM 939 C CA . SER A 1 131 ? -37.748 13.760 46.544 1.00 31.47 131 SER A CA 1
ATOM 940 C C . SER A 1 131 ? -37.358 13.178 45.187 1.00 31.47 131 SER A C 1
ATOM 942 O O . SER A 1 131 ? -36.640 12.175 45.139 1.00 31.47 131 SER A O 1
ATOM 944 N N . GLU A 1 132 ? -37.805 13.796 44.098 1.00 33.28 132 GLU A N 1
ATOM 945 C CA . GLU A 1 132 ? -37.356 13.429 42.753 1.00 33.28 132 GLU A CA 1
ATOM 946 C C . GLU A 1 132 ? -35.834 13.644 42.613 1.00 33.28 132 GLU A C 1
ATOM 948 O O . GLU A 1 132 ? -35.290 14.585 43.201 1.00 33.28 132 GLU A O 1
ATOM 953 N N . PRO A 1 133 ? -35.112 12.786 41.867 1.00 31.08 133 PRO A N 1
ATOM 954 C CA . PRO A 1 133 ? -33.660 12.872 41.753 1.00 31.08 133 PRO A CA 1
ATOM 955 C C . PRO A 1 133 ? -33.238 14.003 40.802 1.00 31.08 133 PRO A C 1
ATOM 957 O O . PRO A 1 133 ? -32.934 13.780 39.629 1.00 31.08 133 PRO A O 1
ATOM 960 N N . THR A 1 134 ? -33.161 15.229 41.324 1.00 32.31 134 THR A N 1
ATOM 961 C CA . THR A 1 134 ? -32.557 16.392 40.651 1.00 32.31 134 THR A CA 1
ATOM 962 C C . THR A 1 134 ? -31.026 16.261 40.589 1.00 32.31 134 THR A C 1
ATOM 964 O O . THR A 1 134 ? -30.299 17.036 41.206 1.00 32.31 134 THR A O 1
ATOM 967 N N . SER A 1 135 ? -30.531 15.235 39.892 1.00 33.12 135 SER A N 1
ATOM 968 C CA . SER A 1 135 ? -29.095 14.932 39.754 1.00 33.12 135 SER A CA 1
ATOM 969 C C . SER A 1 135 ? -28.698 14.342 38.393 1.00 33.12 135 SER A C 1
ATOM 971 O O . SER A 1 135 ? -27.527 14.039 38.181 1.00 33.12 135 SER A O 1
ATOM 973 N N . SER A 1 136 ? -29.645 14.147 37.470 1.00 32.41 136 SER A N 1
ATOM 974 C CA . SER A 1 136 ? -29.386 13.553 36.150 1.00 32.41 136 SER A CA 1
ATOM 975 C C . SER A 1 136 ? -28.753 14.530 35.150 1.00 32.41 136 SER A C 1
ATOM 977 O O . SER A 1 136 ? -27.943 14.111 34.329 1.00 32.41 136 SER A O 1
ATOM 979 N N . THR A 1 137 ? -29.067 15.826 35.226 1.00 33.56 137 THR A N 1
ATOM 980 C CA . THR A 1 137 ? -28.590 16.841 34.267 1.00 33.56 137 THR A CA 1
ATOM 981 C C . THR A 1 137 ? -27.104 17.168 34.413 1.00 33.56 137 THR A C 1
ATOM 983 O O . THR A 1 137 ? -26.406 17.266 33.408 1.00 33.56 137 THR A O 1
ATOM 986 N N . GLU A 1 138 ? -26.579 17.291 35.637 1.00 32.72 138 GLU A N 1
ATOM 987 C CA . GLU A 1 138 ? -25.144 17.564 35.840 1.00 32.72 138 GLU A CA 1
ATOM 988 C C . GLU A 1 138 ? -24.268 16.362 35.458 1.00 32.72 138 GLU A C 1
ATOM 990 O O . GLU A 1 138 ? -23.176 16.537 34.922 1.00 32.72 138 GLU A O 1
ATOM 995 N N . GLN A 1 139 ? -24.766 15.135 35.652 1.00 32.03 139 GLN A N 1
ATOM 996 C CA . GLN A 1 139 ? -24.068 13.912 35.237 1.00 32.03 139 GLN A CA 1
ATOM 997 C C . GLN A 1 139 ? -24.131 13.670 33.716 1.00 32.03 139 GLN A C 1
ATOM 999 O O . GLN A 1 139 ? -23.315 12.915 33.190 1.00 32.03 139 GLN A O 1
ATOM 1004 N N . ALA A 1 140 ? -25.047 14.335 33.001 1.00 35.25 140 ALA A N 1
ATOM 1005 C CA . ALA A 1 140 ? -25.154 14.272 31.544 1.00 35.25 140 ALA A CA 1
ATOM 1006 C C . ALA A 1 140 ? -24.140 15.173 30.810 1.00 35.25 140 ALA A C 1
ATOM 1008 O O . ALA A 1 140 ? -23.796 14.872 29.668 1.00 35.25 140 ALA A O 1
ATOM 1009 N N . LYS A 1 141 ? -23.563 16.201 31.459 1.00 38.22 141 LYS A N 1
ATOM 1010 C CA . LYS A 1 141 ? -22.380 16.926 30.937 1.00 38.22 141 LYS A CA 1
ATOM 1011 C C . LYS A 1 141 ? -21.076 16.141 31.171 1.00 38.22 141 LYS A C 1
ATOM 1013 O O . LYS A 1 141 ? -20.052 16.697 31.564 1.00 38.22 141 LYS A O 1
ATOM 1018 N N . GLY A 1 142 ? -21.113 14.833 30.904 1.00 38.84 142 GLY A N 1
ATOM 1019 C CA . GLY A 1 142 ? -19.913 14.012 30.774 1.00 38.84 142 GLY A CA 1
ATOM 1020 C C . GLY A 1 142 ? -19.037 14.552 29.643 1.00 38.84 142 GLY A C 1
ATOM 1021 O O . GLY A 1 142 ? -19.552 14.969 28.608 1.00 38.84 142 GLY A O 1
ATOM 1022 N N . GLU A 1 143 ? -17.719 14.586 29.853 1.00 44.34 143 GLU A N 1
ATOM 1023 C CA . GLU A 1 143 ? -16.780 15.218 28.921 1.00 44.34 143 GLU A CA 1
ATOM 1024 C C . GLU A 1 143 ? -16.975 14.710 27.484 1.00 44.34 143 GLU A C 1
ATOM 1026 O O . GLU A 1 143 ? -16.691 13.548 27.180 1.00 44.34 143 GLU A O 1
ATOM 1031 N N . ILE A 1 144 ? -17.399 15.597 26.579 1.00 51.66 144 ILE A N 1
ATOM 1032 C CA . ILE A 1 144 ? -17.396 15.331 25.139 1.00 51.66 144 ILE A CA 1
ATOM 1033 C C . ILE A 1 144 ? -15.927 15.253 24.718 1.00 51.66 144 ILE A C 1
ATOM 1035 O O . ILE A 1 144 ? -15.265 16.273 24.510 1.00 51.66 144 ILE A O 1
ATOM 1039 N N . LYS A 1 145 ? -15.391 14.030 24.654 1.00 59.06 145 LYS A N 1
ATOM 1040 C CA . LYS A 1 145 ? -13.982 13.750 24.345 1.00 59.06 145 LYS A CA 1
ATOM 1041 C C . LYS A 1 145 ? -13.695 14.005 22.867 1.00 59.06 145 LYS A C 1
ATOM 1043 O O . LYS A 1 145 ? -13.587 13.069 22.075 1.00 59.06 145 LYS A O 1
ATOM 1048 N N . SER A 1 146 ? -13.560 15.285 22.520 1.00 68.56 146 SER A N 1
ATOM 1049 C CA . SER A 1 146 ? -13.131 15.741 21.199 1.00 68.56 146 SER A CA 1
ATOM 1050 C C . SER A 1 146 ? -11.857 15.013 20.776 1.00 68.56 146 SER A C 1
ATOM 1052 O O . SER A 1 146 ? -10.872 15.014 21.523 1.00 68.56 146 SER A O 1
ATOM 1054 N N . LYS A 1 147 ? -11.836 14.462 19.563 1.00 72.75 147 LYS A N 1
ATOM 1055 C CA . LYS A 1 147 ? -10.644 13.854 18.955 1.00 72.75 147 LYS A CA 1
ATOM 1056 C C . LYS A 1 147 ? -9.582 14.916 18.616 1.00 72.75 147 LYS A C 1
ATOM 1058 O O . LYS A 1 147 ? -8.404 14.598 18.463 1.00 72.75 147 LYS A O 1
ATOM 1063 N N . LEU A 1 148 ? -9.976 16.191 18.557 1.00 79.19 148 LEU A N 1
ATOM 1064 C CA . LEU A 1 148 ? -9.103 17.343 18.311 1.00 79.19 148 LEU A CA 1
ATOM 1065 C C . LEU A 1 148 ? -8.171 17.672 19.491 1.00 79.19 148 LEU A C 1
ATOM 1067 O O . LEU A 1 148 ? -8.509 18.470 20.374 1.00 79.19 148 LEU A O 1
ATOM 1071 N N . THR A 1 149 ? -6.952 17.126 19.458 1.00 82.56 149 THR A N 1
ATOM 1072 C CA . THR A 1 149 ? -5.871 17.478 20.396 1.00 82.56 149 THR A CA 1
ATOM 1073 C C . THR A 1 149 ? -5.463 18.962 20.284 1.00 82.56 149 THR A C 1
ATOM 1075 O O . THR A 1 149 ? -5.640 19.575 19.225 1.00 82.56 149 THR A O 1
ATOM 1078 N N . PRO A 1 150 ? -4.863 19.573 21.329 1.00 82.19 150 PRO A N 1
ATOM 1079 C CA . PRO A 1 150 ? -4.438 20.978 21.284 1.00 82.19 150 PRO A CA 1
ATOM 1080 C C . PRO A 1 150 ? -3.465 21.312 20.141 1.00 82.19 150 PRO A C 1
ATOM 1082 O O . PRO A 1 150 ? -3.533 22.405 19.581 1.00 82.19 150 PRO A O 1
ATOM 1085 N N . ALA A 1 151 ? -2.603 20.366 19.749 1.00 81.50 151 ALA A N 1
ATOM 1086 C CA . ALA A 1 151 ? -1.691 20.529 18.616 1.00 81.50 151 ALA A CA 1
ATOM 1087 C C . ALA A 1 151 ? -2.450 20.627 17.280 1.00 81.50 151 ALA A C 1
ATOM 1089 O O . ALA A 1 151 ? -2.184 21.530 16.488 1.00 81.50 151 ALA A O 1
ATOM 1090 N N . ILE A 1 152 ? -3.456 19.770 17.067 1.00 84.25 152 ILE A N 1
ATOM 1091 C CA . ILE A 1 152 ? -4.318 19.817 15.876 1.00 84.25 152 ILE A CA 1
ATOM 1092 C C . ILE A 1 152 ? -5.110 21.133 15.847 1.00 84.25 152 ILE A C 1
ATOM 1094 O O . ILE A 1 152 ? -5.139 21.808 14.822 1.00 84.25 152 ILE A O 1
ATOM 1098 N N . ARG A 1 153 ? -5.672 21.571 16.983 1.00 85.00 153 ARG A N 1
ATOM 1099 C CA . ARG A 1 153 ? -6.363 22.874 17.089 1.00 85.00 153 ARG A CA 1
ATOM 1100 C C . ARG A 1 153 ? -5.440 24.050 16.726 1.00 85.00 153 ARG A C 1
ATOM 1102 O O . ARG A 1 153 ? -5.853 24.945 15.989 1.00 85.00 153 ARG A O 1
ATOM 1109 N N . SER A 1 154 ? -4.184 24.025 17.183 1.00 85.44 154 SER A N 1
ATOM 1110 C CA . SER A 1 154 ? -3.161 25.017 16.813 1.00 85.44 154 SER A CA 1
ATOM 1111 C C . SER A 1 154 ? -2.887 25.012 15.303 1.00 85.44 154 SER A C 1
ATOM 1113 O O . SER A 1 154 ? -2.964 26.059 14.654 1.00 85.44 154 SER A O 1
ATOM 1115 N N . TYR A 1 155 ? -2.651 23.837 14.714 1.00 85.88 155 TYR A N 1
ATOM 1116 C CA . TYR A 1 155 ? -2.417 23.677 13.276 1.00 85.88 155 TYR A CA 1
ATOM 1117 C C . TYR A 1 155 ? -3.573 24.234 12.432 1.00 85.88 155 TYR A C 1
ATOM 1119 O O . TYR A 1 155 ? -3.354 25.068 11.554 1.00 85.88 155 TYR A O 1
ATOM 1127 N N . LEU A 1 156 ? -4.814 23.859 12.752 1.00 87.00 156 LEU A N 1
ATOM 1128 C CA . LEU A 1 156 ? -6.012 24.306 12.033 1.00 87.00 156 LEU A CA 1
ATOM 1129 C C . LEU A 1 156 ? -6.203 25.833 12.099 1.00 87.00 156 LEU A C 1
ATOM 1131 O O . LEU A 1 156 ? -6.632 26.447 11.118 1.00 87.00 156 LEU A O 1
ATOM 1135 N N . SER A 1 157 ? -5.828 26.476 13.213 1.00 86.62 157 SER A N 1
ATOM 1136 C CA . SER A 1 157 ? -5.853 27.944 13.316 1.00 86.62 157 SER A CA 1
ATOM 1137 C C . SER A 1 157 ? -4.792 28.623 12.435 1.00 86.62 157 SER A C 1
ATOM 1139 O O . SER A 1 157 ? -5.081 29.647 11.813 1.00 86.62 157 SER A O 1
ATOM 1141 N N . ASN A 1 158 ? -3.600 28.025 12.297 1.00 86.75 158 ASN A N 1
ATOM 1142 C CA . ASN A 1 158 ? -2.578 28.493 11.358 1.00 86.75 158 ASN A CA 1
ATOM 1143 C C . ASN A 1 158 ? -3.052 28.336 9.904 1.00 86.75 158 ASN A C 1
ATOM 1145 O O . ASN A 1 158 ? -3.019 29.314 9.165 1.00 86.75 158 ASN A O 1
ATOM 1149 N N . VAL A 1 159 ? -3.597 27.173 9.522 1.00 86.06 159 VAL A N 1
ATOM 1150 C CA . VAL A 1 159 ? -4.182 26.956 8.182 1.00 86.06 159 VAL A CA 1
ATOM 1151 C C . VAL A 1 159 ? -5.273 27.983 7.868 1.00 86.06 159 VAL A C 1
ATOM 1153 O O . VAL A 1 159 ? -5.289 28.551 6.778 1.00 86.06 159 VAL A O 1
ATOM 1156 N N . THR A 1 160 ? -6.150 28.279 8.830 1.00 87.81 160 THR A N 1
ATOM 1157 C CA . THR A 1 160 ? -7.220 29.278 8.663 1.00 87.81 160 THR A CA 1
ATOM 1158 C C . THR A 1 160 ? -6.654 30.679 8.401 1.00 87.81 160 THR A C 1
ATOM 1160 O O . THR A 1 160 ? -7.110 31.371 7.489 1.00 87.81 160 THR A O 1
ATOM 1163 N N . ARG A 1 161 ? -5.625 31.093 9.155 1.00 88.81 161 ARG A N 1
ATOM 1164 C CA . ARG A 1 161 ? -4.915 32.367 8.943 1.00 88.81 161 ARG A CA 1
ATOM 1165 C C . ARG A 1 161 ? -4.218 32.405 7.581 1.00 88.81 161 ARG A C 1
ATOM 1167 O O . ARG A 1 161 ? -4.274 33.419 6.889 1.00 88.81 161 ARG A O 1
ATOM 1174 N N . ASP A 1 162 ? -3.570 31.316 7.192 1.00 86.56 162 ASP A N 1
ATOM 1175 C CA . ASP A 1 162 ? -2.759 31.266 5.977 1.00 86.56 162 ASP A CA 1
ATOM 1176 C C . ASP A 1 162 ? -3.656 31.239 4.720 1.00 86.56 162 ASP A C 1
ATOM 1178 O O . ASP A 1 162 ? -3.374 31.938 3.747 1.00 86.56 162 ASP A O 1
ATOM 1182 N N . TYR A 1 163 ? -4.820 30.579 4.783 1.00 89.88 163 TYR A N 1
ATOM 1183 C CA . TYR A 1 163 ? -5.894 30.688 3.785 1.00 89.88 163 TYR A CA 1
ATOM 1184 C C . TYR A 1 163 ? -6.426 32.126 3.638 1.00 89.88 163 TYR A C 1
ATOM 1186 O O . TYR A 1 163 ? -6.587 32.630 2.520 1.00 89.88 163 TYR A O 1
ATOM 1194 N N . GLN A 1 164 ? -6.663 32.824 4.757 1.00 89.69 164 GLN A N 1
ATOM 1195 C CA . GLN A 1 164 ? -7.067 34.236 4.740 1.00 89.69 164 GLN A CA 1
ATOM 1196 C C . GLN A 1 164 ? -5.984 35.121 4.102 1.00 89.69 164 GLN A C 1
ATOM 1198 O O . GLN A 1 164 ? -6.307 35.978 3.279 1.00 89.69 164 GLN A O 1
ATOM 1203 N N . ALA A 1 165 ? -4.706 34.881 4.411 1.00 88.94 165 ALA A N 1
ATOM 1204 C CA . ALA A 1 165 ? -3.583 35.611 3.826 1.00 88.94 165 ALA A CA 1
ATOM 1205 C C . ALA A 1 165 ? -3.463 35.387 2.306 1.00 88.94 165 ALA A C 1
ATOM 1207 O O . ALA A 1 165 ? -3.315 36.357 1.561 1.00 88.94 165 ALA A O 1
ATOM 1208 N N . LEU A 1 166 ? -3.596 34.145 1.823 1.00 89.19 166 LEU A N 1
ATOM 1209 C CA . LEU A 1 166 ? -3.617 33.828 0.386 1.00 89.19 166 LEU A CA 1
ATOM 1210 C C . LEU A 1 166 ? -4.799 34.500 -0.333 1.00 89.19 166 LEU A C 1
ATOM 1212 O O . LEU A 1 166 ? -4.637 35.061 -1.417 1.00 89.19 166 LEU A O 1
ATOM 1216 N N . THR A 1 167 ? -5.977 34.509 0.295 1.00 88.75 167 THR A N 1
ATOM 1217 C CA . THR A 1 167 ? -7.182 35.167 -0.240 1.00 88.75 167 THR A CA 1
ATOM 1218 C C . THR A 1 167 ? -6.997 36.687 -0.344 1.00 88.75 167 THR A C 1
ATOM 1220 O O . THR A 1 167 ? -7.349 37.296 -1.358 1.00 88.75 167 THR A O 1
ATOM 1223 N N . GLN A 1 168 ? -6.379 37.310 0.666 1.00 89.38 168 GLN A N 1
ATOM 1224 C CA . GLN A 1 168 ? -6.024 38.734 0.644 1.00 89.38 168 GLN A CA 1
ATOM 1225 C C . GLN A 1 168 ? -4.975 39.048 -0.435 1.00 89.38 168 GLN A C 1
ATOM 1227 O O . GLN A 1 168 ? -5.152 40.011 -1.178 1.00 89.38 168 GLN A O 1
ATOM 1232 N N . GLN A 1 169 ? -3.939 38.214 -0.590 1.00 87.69 169 GLN A N 1
ATOM 1233 C CA . GLN A 1 169 ? -2.931 38.360 -1.652 1.00 87.69 169 GLN A CA 1
ATOM 1234 C C . GLN A 1 169 ? -3.548 38.258 -3.054 1.00 87.69 169 GLN A C 1
ATOM 1236 O O . GLN A 1 169 ? -3.277 39.095 -3.912 1.00 87.69 169 GLN A O 1
ATOM 1241 N N . MET A 1 170 ? -4.438 37.287 -3.291 1.00 85.81 170 MET A N 1
ATOM 1242 C CA . MET A 1 170 ? -5.148 37.174 -4.571 1.00 85.81 170 MET A CA 1
ATOM 1243 C C . MET A 1 170 ? -6.043 38.397 -4.852 1.00 85.81 170 MET A C 1
ATOM 1245 O O . MET A 1 170 ? -6.247 38.748 -6.011 1.00 85.81 170 MET A O 1
ATOM 1249 N N . THR A 1 171 ? -6.544 39.063 -3.807 1.00 86.62 171 THR A N 1
ATOM 1250 C CA . THR A 1 171 ? -7.360 40.286 -3.921 1.00 86.62 171 THR A CA 1
ATOM 1251 C C . THR A 1 171 ? -6.514 41.542 -4.177 1.00 86.62 171 THR A C 1
ATOM 1253 O O . THR A 1 171 ? -7.001 42.486 -4.796 1.00 86.62 171 THR A O 1
ATOM 1256 N N . SER A 1 172 ? -5.251 41.576 -3.732 1.00 84.69 172 SER A N 1
ATOM 1257 C CA . SER A 1 172 ? -4.350 42.729 -3.903 1.00 84.69 172 SER A CA 1
ATOM 1258 C C . SER A 1 172 ? -3.505 42.701 -5.184 1.00 84.69 172 SER A C 1
ATOM 1260 O O . SER A 1 172 ? -2.919 43.722 -5.552 1.00 84.69 172 SER A O 1
ATOM 1262 N N . ILE A 1 173 ? -3.418 41.557 -5.868 1.00 86.25 173 ILE A N 1
ATOM 1263 C CA . ILE A 1 173 ? -2.592 41.383 -7.068 1.00 86.25 173 ILE A CA 1
ATOM 1264 C C . ILE A 1 173 ? -3.218 42.032 -8.311 1.00 86.25 173 ILE A C 1
ATOM 1266 O O . ILE A 1 173 ? -4.417 41.943 -8.572 1.00 86.25 173 ILE A O 1
ATOM 1270 N N . SER A 1 174 ? -2.366 42.660 -9.128 1.00 79.00 174 SER A N 1
ATOM 1271 C CA . SER A 1 174 ? -2.765 43.259 -10.405 1.00 79.00 174 SER A CA 1
ATOM 1272 C C . SER A 1 174 ? -3.303 42.197 -11.381 1.00 79.00 174 SER A C 1
ATOM 1274 O O . SER A 1 174 ? -2.611 41.201 -11.615 1.00 79.00 174 SER A O 1
ATOM 1276 N N . PRO A 1 175 ? -4.458 42.417 -12.048 1.00 75.56 175 PRO A N 1
ATOM 1277 C CA . PRO A 1 175 ? -5.050 41.463 -12.997 1.00 75.56 175 PRO A CA 1
ATOM 1278 C C . PRO A 1 175 ? -4.141 41.013 -14.153 1.00 75.56 175 PRO A C 1
ATOM 1280 O O . PRO A 1 175 ? -4.420 40.005 -14.798 1.00 75.56 175 PRO A O 1
ATOM 1283 N N . SER A 1 176 ? -3.049 41.738 -14.424 1.00 75.12 176 SER A N 1
ATOM 1284 C CA . SER A 1 176 ? -2.059 41.363 -15.439 1.00 75.12 176 SER A CA 1
ATOM 1285 C C . SER A 1 176 ? -1.187 40.159 -15.044 1.00 75.12 176 SER A C 1
ATOM 1287 O O . SER A 1 176 ? -0.603 39.528 -15.925 1.00 75.12 176 SER A O 1
ATOM 1289 N N . ALA A 1 177 ? -1.074 39.825 -13.753 1.00 79.69 177 ALA A N 1
ATOM 1290 C CA . ALA A 1 177 ? -0.172 38.790 -13.229 1.00 79.69 177 ALA A CA 1
ATOM 1291 C C . ALA A 1 177 ? -0.768 37.367 -13.325 1.00 79.69 177 ALA A C 1
ATOM 1293 O O . ALA A 1 177 ? -0.794 36.602 -12.361 1.00 79.69 177 ALA A O 1
ATOM 1294 N N . THR A 1 178 ? -1.265 36.992 -14.507 1.00 80.38 178 THR A N 1
ATOM 1295 C CA . THR A 1 178 ? -2.044 35.757 -14.741 1.00 80.38 178 THR A CA 1
ATOM 1296 C C . THR A 1 178 ? -1.369 34.474 -14.246 1.00 80.38 178 THR A C 1
ATOM 1298 O O . THR A 1 178 ? -2.052 33.587 -13.735 1.00 80.38 178 THR A O 1
ATOM 1301 N N . LYS A 1 179 ? -0.036 34.366 -14.342 1.00 82.69 179 LYS A N 1
ATOM 1302 C CA . LYS A 1 179 ? 0.712 33.195 -13.853 1.00 82.69 179 LYS A CA 1
ATOM 1303 C C . LYS A 1 179 ? 0.676 33.071 -12.324 1.00 82.69 179 LYS A C 1
ATOM 1305 O O . LYS A 1 179 ? 0.476 31.973 -11.818 1.00 82.69 179 LYS A O 1
ATOM 1310 N N . GLU A 1 180 ? 0.840 34.176 -11.603 1.00 82.50 180 GLU A N 1
ATOM 1311 C CA . GLU A 1 180 ? 0.844 34.215 -10.131 1.00 82.50 180 GLU A CA 1
ATOM 1312 C C . GLU A 1 180 ? -0.565 33.999 -9.573 1.00 82.50 180 GLU A C 1
ATOM 1314 O O . GLU A 1 180 ? -0.755 33.191 -8.665 1.00 82.50 180 GLU A O 1
ATOM 1319 N N . ILE A 1 181 ? -1.572 34.614 -10.204 1.00 85.06 181 ILE A N 1
ATOM 1320 C CA . ILE A 1 181 ? -2.994 34.387 -9.905 1.00 85.06 181 ILE A CA 1
ATOM 1321 C C . ILE A 1 181 ? -3.347 32.895 -10.024 1.00 85.06 181 ILE A C 1
ATOM 1323 O O . ILE A 1 181 ? -4.075 32.368 -9.185 1.00 85.06 181 ILE A O 1
ATOM 1327 N N . ASN A 1 182 ? -2.827 32.190 -11.034 1.00 85.19 182 ASN A N 1
ATOM 1328 C CA . ASN A 1 182 ? -3.084 30.757 -11.202 1.00 85.19 182 ASN A CA 1
ATOM 1329 C C . ASN A 1 182 ? -2.393 29.892 -10.130 1.00 85.19 182 ASN A C 1
ATOM 1331 O O . ASN A 1 182 ? -2.978 28.899 -9.703 1.00 85.19 182 ASN A O 1
ATOM 1335 N N . VAL A 1 183 ? -1.200 30.273 -9.652 1.00 86.31 183 VAL A N 1
ATOM 1336 C CA . VAL A 1 183 ? -0.528 29.585 -8.531 1.00 86.31 183 VAL A CA 1
ATOM 1337 C C . VAL A 1 183 ? -1.313 29.771 -7.230 1.00 86.31 183 VAL A C 1
ATOM 1339 O O . VAL A 1 183 ? -1.618 28.783 -6.563 1.00 86.31 183 VAL A O 1
ATOM 1342 N N . LEU A 1 184 ? -1.715 31.005 -6.908 1.00 85.69 184 LEU A N 1
ATOM 1343 C CA . LEU A 1 184 ? -2.515 31.298 -5.713 1.00 85.69 184 LEU A CA 1
ATOM 1344 C C . LEU A 1 184 ? -3.874 30.592 -5.743 1.00 85.69 184 LEU A C 1
ATOM 1346 O O . LEU A 1 184 ? -4.283 30.018 -4.739 1.00 85.69 184 LEU A O 1
ATOM 1350 N N . LYS A 1 185 ? -4.549 30.551 -6.901 1.00 86.44 185 LYS A N 1
ATOM 1351 C CA . LYS A 1 185 ? -5.786 29.771 -7.071 1.00 86.44 185 LYS A CA 1
ATOM 1352 C C . LYS A 1 185 ? -5.584 28.283 -6.799 1.00 86.44 185 LYS A C 1
ATOM 1354 O O . LYS A 1 185 ? -6.450 27.683 -6.175 1.00 86.44 185 LYS A O 1
ATOM 1359 N N . GLY A 1 186 ? -4.460 27.700 -7.224 1.00 83.62 186 GLY A N 1
ATOM 1360 C CA . GLY A 1 186 ? -4.117 26.311 -6.909 1.00 83.62 186 GLY A CA 1
ATOM 1361 C C . GLY A 1 186 ? -3.914 26.080 -5.408 1.00 83.62 186 GLY A C 1
ATOM 1362 O O . GLY A 1 186 ? -4.451 25.124 -4.857 1.00 83.62 186 GLY A O 1
ATOM 1363 N N . GLN A 1 187 ? -3.204 26.987 -4.731 1.00 84.75 187 GLN A N 1
ATOM 1364 C CA . GLN A 1 187 ? -2.970 26.917 -3.282 1.00 84.75 187 GLN A CA 1
ATOM 1365 C C . GLN A 1 187 ? -4.263 27.089 -2.468 1.00 84.75 187 GLN A C 1
ATOM 1367 O O . GLN A 1 187 ? -4.498 26.335 -1.530 1.00 84.75 187 GLN A O 1
ATOM 1372 N N . ILE A 1 188 ? -5.127 28.031 -2.857 1.00 87.75 188 ILE A N 1
ATOM 1373 C CA . ILE A 1 188 ? -6.453 28.232 -2.254 1.00 87.75 188 ILE A CA 1
ATOM 1374 C C . ILE A 1 188 ? -7.325 26.986 -2.480 1.00 87.75 188 ILE A C 1
ATOM 1376 O O . ILE A 1 188 ? -7.845 26.427 -1.520 1.00 87.75 188 ILE A O 1
ATOM 1380 N N . ALA A 1 189 ? -7.412 26.482 -3.716 1.00 86.75 189 ALA A N 1
ATOM 1381 C CA . ALA A 1 189 ? -8.217 25.304 -4.048 1.00 86.75 189 ALA A CA 1
ATOM 1382 C C . ALA A 1 189 ? -7.789 24.032 -3.292 1.00 86.75 189 ALA A C 1
ATOM 1384 O O . ALA A 1 189 ? -8.649 23.227 -2.944 1.00 86.75 189 ALA A O 1
ATOM 1385 N N . ALA A 1 190 ? -6.494 23.867 -2.999 1.00 82.88 190 ALA A N 1
ATOM 1386 C CA . ALA A 1 190 ? -5.991 22.765 -2.177 1.00 82.88 190 ALA A CA 1
ATOM 1387 C C . ALA A 1 190 ? -6.423 22.860 -0.699 1.00 82.88 190 ALA A C 1
ATOM 1389 O O . ALA A 1 190 ? -6.558 21.834 -0.037 1.00 82.88 190 ALA A O 1
ATOM 1390 N N . LEU A 1 191 ? -6.658 24.072 -0.182 1.00 85.69 191 LEU A N 1
ATOM 1391 C CA . LEU A 1 191 ? -7.108 24.302 1.196 1.00 85.69 191 LEU A CA 1
ATOM 1392 C C . LEU A 1 191 ? -8.637 24.323 1.346 1.00 85.69 191 LEU A C 1
ATOM 1394 O O . LEU A 1 191 ? -9.122 24.060 2.446 1.00 85.69 191 LEU A O 1
ATOM 1398 N N . ASN A 1 192 ? -9.393 24.593 0.273 1.00 87.44 192 ASN A N 1
ATOM 1399 C CA . ASN A 1 192 ? -10.860 24.683 0.309 1.00 87.44 192 ASN A CA 1
ATOM 1400 C C . ASN A 1 192 ? -11.537 23.515 1.061 1.00 87.44 192 ASN A C 1
ATOM 1402 O O . ASN A 1 192 ? -12.279 23.810 1.992 1.00 87.44 192 ASN A O 1
ATOM 1406 N N . PRO A 1 193 ? -11.265 22.217 0.787 1.00 87.88 193 PRO A N 1
ATOM 1407 C CA . PRO A 1 193 ? -11.982 21.123 1.457 1.00 87.88 193 PRO A CA 1
ATOM 1408 C C . PRO A 1 193 ? -11.792 21.117 2.981 1.00 87.88 193 PRO A C 1
ATOM 1410 O O . PRO A 1 193 ? -12.724 20.834 3.734 1.00 87.88 193 PRO A O 1
ATOM 1413 N N . LEU A 1 194 ? -10.585 21.468 3.437 1.00 87.25 194 LEU A N 1
ATOM 1414 C CA . LEU A 1 194 ? -10.226 21.551 4.852 1.00 87.25 194 LEU A CA 1
ATOM 1415 C C . LEU A 1 194 ? -10.875 22.772 5.522 1.00 87.25 194 LEU A C 1
ATOM 1417 O O . LEU A 1 194 ? -11.350 22.684 6.654 1.00 87.25 194 LEU A O 1
ATOM 1421 N N . VAL A 1 195 ? -10.954 23.897 4.808 1.00 88.56 195 VAL A N 1
ATOM 1422 C CA . VAL A 1 195 ? -11.640 25.114 5.263 1.00 88.56 195 VAL A CA 1
ATOM 1423 C C . VAL A 1 195 ? -13.163 24.927 5.297 1.00 88.56 195 VAL A C 1
ATOM 1425 O O . VAL A 1 195 ? -13.797 25.368 6.252 1.00 88.56 195 VAL A O 1
ATOM 1428 N N . ASP A 1 196 ? -13.753 24.221 4.334 1.00 89.69 196 ASP A N 1
ATOM 1429 C CA . ASP A 1 196 ? -15.191 23.925 4.280 1.00 89.69 196 ASP A CA 1
ATOM 1430 C C . ASP A 1 196 ? -15.610 22.924 5.376 1.00 89.69 196 ASP A C 1
ATOM 1432 O O . ASP A 1 196 ? -16.699 23.032 5.948 1.00 89.69 196 ASP A O 1
ATOM 1436 N N . ALA A 1 197 ? -14.744 21.964 5.725 1.00 89.38 197 ALA A N 1
ATOM 1437 C CA . ALA A 1 197 ? -14.921 21.107 6.902 1.00 89.38 197 ALA A CA 1
ATOM 1438 C C . ALA A 1 197 ? -14.829 21.915 8.212 1.00 89.38 197 ALA A C 1
ATOM 1440 O O . ALA A 1 197 ? -15.701 21.798 9.077 1.00 89.38 197 ALA A O 1
ATOM 1441 N N . LEU A 1 198 ? -13.831 22.801 8.336 1.00 89.56 198 LEU A N 1
ATOM 1442 C CA . LEU A 1 198 ? -13.692 23.707 9.483 1.00 89.56 198 LEU A CA 1
ATOM 1443 C C . LEU A 1 198 ? -14.893 24.645 9.655 1.00 89.56 198 LEU A C 1
ATOM 1445 O O . LEU A 1 198 ? -15.343 24.851 10.782 1.00 89.56 198 LEU A O 1
ATOM 1449 N N . GLN A 1 199 ? -15.429 25.207 8.569 1.00 90.06 199 GLN A N 1
ATOM 1450 C CA . GLN A 1 199 ? -16.606 26.081 8.616 1.00 90.06 199 GLN A CA 1
ATOM 1451 C C . GLN A 1 199 ? -17.859 25.329 9.075 1.00 90.06 199 GLN A C 1
ATOM 1453 O O . GLN A 1 199 ? -18.570 25.825 9.945 1.00 90.06 199 GLN A O 1
ATOM 1458 N N . ARG A 1 200 ? -18.101 24.107 8.579 1.00 90.44 200 ARG A N 1
ATOM 1459 C CA . ARG A 1 200 ? -19.220 23.270 9.053 1.00 90.44 200 ARG A CA 1
ATOM 1460 C C . ARG A 1 200 ? -19.086 22.910 10.532 1.00 90.44 200 ARG A C 1
ATOM 1462 O O . ARG A 1 200 ? -20.043 23.074 11.282 1.00 90.44 200 ARG A O 1
ATOM 1469 N N . MET A 1 201 ? -17.896 22.500 10.973 1.00 92.00 201 MET A N 1
ATOM 1470 C CA . MET A 1 201 ? -17.631 22.188 12.381 1.00 92.00 201 MET A CA 1
ATOM 1471 C C . MET A 1 201 ? -17.791 23.418 13.294 1.00 92.00 201 MET A C 1
ATOM 1473 O O . MET A 1 201 ? -18.380 23.316 14.367 1.00 92.00 201 MET A O 1
ATOM 1477 N N . THR A 1 202 ? -17.289 24.589 12.888 1.00 89.81 202 THR A N 1
ATOM 1478 C CA . THR A 1 202 ? -17.390 25.818 13.700 1.00 89.81 202 THR A CA 1
ATOM 1479 C C . THR A 1 202 ? -18.797 26.408 13.722 1.00 89.81 202 THR A C 1
ATOM 1481 O O . THR A 1 202 ? -19.217 26.887 14.774 1.00 89.81 202 THR A O 1
ATOM 1484 N N . ALA A 1 203 ? -19.558 26.305 12.628 1.00 92.50 203 ALA A N 1
ATOM 1485 C CA . ALA A 1 203 ? -20.989 26.603 12.628 1.00 92.50 203 ALA A CA 1
ATOM 1486 C C . ALA A 1 203 ? -21.736 25.672 13.595 1.00 92.50 203 ALA A C 1
ATOM 1488 O O . ALA A 1 203 ? -22.379 26.152 14.523 1.00 92.50 203 ALA A O 1
ATOM 1489 N N . LYS A 1 204 ? -21.536 24.351 13.479 1.00 92.69 204 LYS A N 1
ATOM 1490 C CA . LYS A 1 204 ? -22.197 23.374 14.354 1.00 92.69 204 LYS A CA 1
ATOM 1491 C C . LYS A 1 204 ? -21.824 23.531 15.829 1.00 92.69 204 LYS A C 1
ATOM 1493 O O . LYS A 1 204 ? -22.655 23.322 16.708 1.00 92.69 204 LYS A O 1
ATOM 1498 N N . ARG A 1 205 ? -20.588 23.953 16.116 1.00 90.06 205 ARG A N 1
ATOM 1499 C CA . ARG A 1 205 ? -20.171 24.320 17.473 1.00 90.06 205 ARG A CA 1
ATOM 1500 C C . ARG A 1 205 ? -20.936 25.537 17.998 1.00 90.06 205 ARG A C 1
ATOM 1502 O O . ARG A 1 205 ? -21.344 25.511 19.155 1.00 90.06 205 ARG A O 1
ATOM 1509 N N . LYS A 1 206 ? -21.164 26.557 17.164 1.00 91.88 206 LYS A N 1
ATOM 1510 C CA . LYS A 1 206 ? -21.991 27.713 17.534 1.00 91.88 206 LYS A CA 1
ATOM 1511 C C . LYS A 1 206 ? -23.438 27.297 17.810 1.00 91.88 206 LYS A C 1
ATOM 1513 O O . LYS A 1 206 ? -23.978 27.748 18.810 1.00 91.88 206 LYS A O 1
ATOM 1518 N N . ASP A 1 207 ? -24.024 26.411 17.001 1.00 91.00 207 ASP A N 1
ATOM 1519 C CA . ASP A 1 207 ? -25.384 25.900 17.238 1.00 91.00 207 ASP A CA 1
ATOM 1520 C C . ASP A 1 207 ? -25.506 25.259 18.637 1.00 91.00 207 ASP A C 1
ATOM 1522 O O . ASP A 1 207 ? -26.469 25.505 19.356 1.00 91.00 207 ASP A O 1
ATOM 1526 N N . ILE A 1 208 ? -24.500 24.477 19.056 1.00 90.94 208 ILE A N 1
ATOM 1527 C CA . ILE A 1 208 ? -24.434 23.855 20.393 1.00 90.94 208 ILE A CA 1
ATOM 1528 C C . ILE A 1 208 ? -24.318 24.908 21.504 1.00 90.94 208 ILE A C 1
ATOM 1530 O O . ILE A 1 208 ? -24.962 24.771 22.543 1.00 90.94 208 ILE A O 1
ATOM 1534 N N . ASP A 1 209 ? -23.503 25.945 21.299 1.00 90.38 209 ASP A N 1
ATOM 1535 C CA . ASP A 1 209 ? -23.299 27.014 22.282 1.00 90.38 209 ASP A CA 1
ATOM 1536 C C . ASP A 1 209 ? -24.546 27.926 22.403 1.00 90.38 209 ASP A C 1
ATOM 1538 O O . ASP A 1 209 ? -24.902 28.339 23.509 1.00 90.38 209 ASP A O 1
ATOM 1542 N N . ASP A 1 210 ? -25.268 28.172 21.300 1.00 91.00 210 ASP A N 1
ATOM 1543 C CA . ASP A 1 210 ? -26.577 28.847 21.295 1.00 91.00 210 ASP A CA 1
ATOM 1544 C C . ASP A 1 210 ? -27.662 27.981 21.982 1.00 91.00 210 ASP A C 1
ATOM 1546 O O . ASP A 1 210 ? -28.477 28.501 22.749 1.00 91.00 210 ASP A O 1
ATOM 1550 N N . LEU A 1 211 ? -27.665 26.659 21.757 1.00 89.31 211 LEU A N 1
ATOM 1551 C CA . LEU A 1 211 ? -28.606 25.718 22.386 1.00 89.31 211 LEU A CA 1
ATOM 1552 C C . LEU A 1 211 ? -28.376 25.571 23.897 1.00 89.31 211 LEU A C 1
ATOM 1554 O O . LEU A 1 211 ? -29.346 25.557 24.656 1.00 89.31 211 LEU A O 1
ATOM 1558 N N . ASP A 1 212 ? -27.123 25.521 24.364 1.00 88.00 212 ASP A N 1
ATOM 1559 C CA . ASP A 1 212 ? -26.819 25.498 25.805 1.00 88.00 212 ASP A CA 1
ATOM 1560 C C . ASP A 1 212 ? -27.316 26.795 26.477 1.00 88.00 212 ASP A C 1
ATOM 1562 O O . ASP A 1 212 ? -27.925 26.758 27.547 1.00 88.00 212 ASP A O 1
ATOM 1566 N N . ALA A 1 213 ? -27.191 27.944 25.798 1.00 88.25 213 ALA A N 1
ATOM 1567 C CA . ALA A 1 213 ? -27.774 29.205 26.259 1.00 88.25 213 ALA A CA 1
ATOM 1568 C C . ALA A 1 213 ? -29.320 29.184 26.305 1.00 88.25 213 ALA A C 1
ATOM 1570 O O . ALA A 1 213 ? -29.908 29.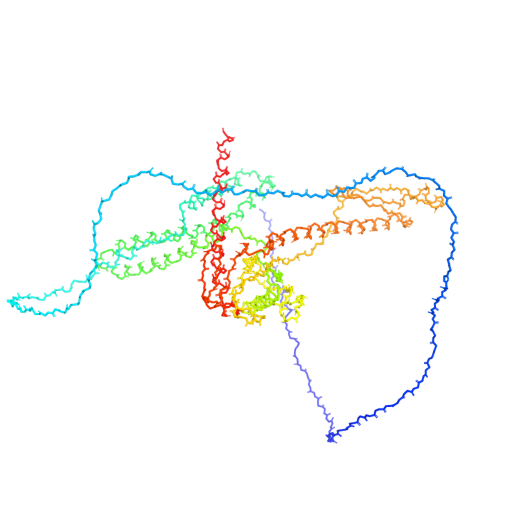790 27.204 1.00 88.25 213 ALA A O 1
ATOM 1571 N N . MET A 1 214 ? -29.996 28.467 25.398 1.00 85.25 214 MET A N 1
ATOM 1572 C CA . MET A 1 214 ? -31.454 28.265 25.449 1.00 85.25 214 MET A CA 1
ATOM 1573 C C . MET A 1 214 ? -31.886 27.337 26.598 1.00 85.25 214 MET A C 1
ATOM 1575 O O . MET A 1 214 ? -32.889 27.616 27.263 1.00 85.25 214 MET A O 1
ATOM 1579 N N . VAL A 1 215 ? -31.128 26.274 26.887 1.00 84.19 215 VAL A N 1
ATOM 1580 C CA . VAL A 1 215 ? -31.359 25.399 28.056 1.00 84.19 215 VAL A CA 1
ATOM 1581 C C . VAL A 1 215 ? -31.178 26.179 29.366 1.00 84.19 215 VAL A C 1
ATOM 1583 O O . VAL A 1 215 ? -32.002 26.062 30.275 1.00 84.19 215 VAL A O 1
ATOM 1586 N N . GLU A 1 216 ? -30.162 27.041 29.446 1.00 83.44 216 GLU A N 1
ATOM 1587 C CA . GLU A 1 216 ? -29.922 27.912 30.603 1.00 83.44 216 GLU A CA 1
ATOM 1588 C C . GLU A 1 216 ? -30.999 29.000 30.769 1.00 83.44 216 GLU A C 1
ATOM 1590 O O . GLU A 1 216 ? -31.478 29.234 31.881 1.00 83.44 216 GLU A O 1
ATOM 1595 N N . ALA A 1 217 ? -31.437 29.643 29.681 1.00 81.94 217 ALA A N 1
ATOM 1596 C CA . ALA A 1 217 ? -32.487 30.665 29.727 1.00 81.94 217 ALA A CA 1
ATOM 1597 C C . ALA A 1 217 ? -33.866 30.090 30.108 1.00 81.94 217 ALA A C 1
ATOM 1599 O O . ALA A 1 217 ? -34.637 30.733 30.822 1.00 81.94 217 ALA A O 1
ATOM 1600 N N . SER A 1 218 ? -34.165 28.857 29.688 1.00 77.81 218 SER A N 1
ATOM 1601 C CA . SER A 1 218 ? -35.432 28.162 29.966 1.00 77.81 218 SER A CA 1
ATOM 1602 C C . SER A 1 218 ? -35.497 27.499 31.352 1.00 77.81 218 SER A C 1
ATOM 1604 O O . SER A 1 218 ? -36.389 26.690 31.609 1.00 77.81 218 SER A O 1
ATOM 1606 N N . ARG A 1 219 ? -34.599 27.832 32.295 1.00 70.94 219 ARG A N 1
ATOM 1607 C CA . ARG A 1 219 ? -34.566 27.275 33.669 1.00 70.94 219 ARG A CA 1
ATOM 1608 C C . ARG A 1 219 ? -35.814 27.551 34.532 1.00 70.94 219 ARG A C 1
ATOM 1610 O O . ARG A 1 219 ? -35.987 26.886 35.549 1.00 70.94 219 ARG A O 1
ATOM 1617 N N . ASN A 1 220 ? -36.690 28.479 34.143 1.00 75.94 220 ASN A N 1
ATOM 1618 C CA . ASN A 1 220 ? -37.929 28.792 34.873 1.00 75.94 220 ASN A CA 1
ATOM 1619 C C . ASN A 1 220 ? -38.963 27.648 34.812 1.00 75.94 220 ASN A C 1
ATOM 1621 O O . ASN A 1 220 ? -39.059 26.937 33.813 1.00 75.94 220 ASN A O 1
ATOM 1625 N N . GLU A 1 221 ? -39.795 27.503 35.850 1.00 61.41 221 GLU A N 1
ATOM 1626 C CA . GLU A 1 221 ? -40.757 26.389 35.993 1.00 61.41 221 GLU A CA 1
ATOM 1627 C C . GLU A 1 221 ? -41.793 26.283 34.855 1.00 61.41 221 GLU A C 1
ATOM 1629 O O . GLU A 1 221 ? -42.289 25.193 34.583 1.00 61.41 221 GLU A O 1
ATOM 1634 N N . ASN A 1 222 ? -42.080 27.379 34.145 1.00 63.78 222 ASN A N 1
ATOM 1635 C CA . ASN A 1 222 ? -43.086 27.412 33.076 1.00 63.78 222 ASN A CA 1
ATOM 1636 C C . ASN A 1 222 ? -42.613 26.836 31.721 1.00 63.78 222 ASN A C 1
ATOM 1638 O O . ASN A 1 222 ? -43.458 26.543 30.881 1.00 63.78 222 ASN A O 1
ATOM 1642 N N . ASP A 1 223 ? -41.304 26.650 31.500 1.00 77.06 223 ASP A N 1
ATOM 1643 C CA . ASP A 1 223 ? -40.721 26.297 30.185 1.00 77.06 223 ASP A CA 1
ATOM 1644 C C . ASP A 1 223 ? -40.109 24.880 30.126 1.00 77.06 223 ASP A C 1
ATOM 1646 O O . ASP A 1 223 ? -39.166 24.603 29.382 1.00 77.06 223 ASP A O 1
ATOM 1650 N N . VAL A 1 224 ? -40.658 23.938 30.902 1.00 79.88 224 VAL A N 1
ATOM 1651 C CA . VAL A 1 224 ? -40.165 22.546 30.975 1.00 79.88 224 VAL A CA 1
ATOM 1652 C C . VAL A 1 224 ? -40.125 21.854 29.604 1.00 79.88 224 VAL A C 1
ATOM 1654 O O . VAL A 1 224 ? -39.143 21.177 29.301 1.00 79.88 224 VAL A O 1
ATOM 1657 N N . GLU A 1 225 ? -41.139 22.036 28.751 1.00 81.50 225 GLU A N 1
ATOM 1658 C CA . GLU A 1 225 ? -41.165 21.406 27.419 1.00 81.50 225 GLU A CA 1
ATOM 1659 C C . GLU A 1 225 ? -40.203 22.074 26.423 1.00 81.50 225 GLU A C 1
ATOM 1661 O O . GLU A 1 225 ? -39.581 21.377 25.620 1.00 81.50 225 GLU A O 1
ATOM 1666 N N . MET A 1 226 ? -40.003 23.396 26.508 1.00 80.81 226 MET A N 1
ATOM 1667 C CA . MET A 1 226 ? -38.996 24.097 25.698 1.00 80.81 226 MET A CA 1
ATOM 1668 C C . MET A 1 226 ? -37.585 23.615 26.057 1.00 80.81 226 MET A C 1
ATOM 1670 O O . MET A 1 226 ? -36.789 23.302 25.172 1.00 80.81 226 MET A O 1
ATOM 1674 N N . ARG A 1 227 ? -37.305 23.467 27.358 1.00 82.19 227 ARG A N 1
ATOM 1675 C CA . ARG A 1 227 ? -36.029 22.950 27.867 1.00 82.19 227 ARG A CA 1
ATOM 1676 C C . ARG A 1 227 ? -35.762 21.514 27.412 1.00 82.19 227 ARG A C 1
ATOM 1678 O O . ARG A 1 227 ? -34.634 21.201 27.046 1.00 82.19 227 ARG A O 1
ATOM 1685 N N . LYS A 1 228 ? -36.786 20.648 27.389 1.00 86.62 228 LYS A N 1
ATOM 1686 C CA . LYS A 1 228 ? -36.682 19.277 26.851 1.00 86.62 228 LYS A CA 1
ATOM 1687 C C . LYS A 1 228 ? -36.339 19.260 25.360 1.00 86.62 228 LYS A C 1
ATOM 1689 O O . LYS A 1 228 ? -35.461 18.496 24.973 1.00 86.62 228 LYS A O 1
ATOM 1694 N N . MET A 1 229 ? -36.995 20.093 24.543 1.00 85.81 229 MET A N 1
ATOM 1695 C CA . MET A 1 229 ? -36.675 20.210 23.111 1.00 85.81 229 MET A CA 1
ATOM 1696 C C . MET A 1 229 ? -35.226 20.656 22.902 1.00 85.81 229 MET A C 1
ATOM 1698 O O . MET A 1 229 ? -34.465 19.931 22.268 1.00 85.81 229 MET A O 1
ATOM 1702 N N . ALA A 1 230 ? -34.814 21.768 23.520 1.00 87.06 230 ALA A N 1
ATOM 1703 C CA . ALA A 1 230 ? -33.447 22.275 23.394 1.00 87.06 230 ALA A CA 1
ATOM 1704 C C . ALA A 1 230 ? -32.392 21.262 23.887 1.00 87.06 230 ALA A C 1
ATOM 1706 O O . ALA A 1 230 ? -31.339 21.121 23.273 1.00 87.06 230 ALA A O 1
ATOM 1707 N N . GLN A 1 231 ? -32.682 20.497 24.948 1.00 87.50 231 GLN A N 1
ATOM 1708 C CA . GLN A 1 231 ? -31.790 19.443 25.444 1.00 87.50 231 GLN A CA 1
ATOM 1709 C C . GLN A 1 231 ? -31.680 18.243 24.483 1.00 87.50 231 GLN A C 1
ATOM 1711 O O . GLN A 1 231 ? -30.612 17.630 24.405 1.00 87.50 231 GLN A O 1
ATOM 1716 N N . SER A 1 232 ? -32.749 17.916 23.746 1.00 88.81 232 SER A N 1
ATOM 1717 C CA . SER A 1 232 ? -32.724 16.892 22.690 1.00 88.81 232 SER A CA 1
ATOM 1718 C C . SER A 1 232 ? -31.899 17.375 21.498 1.00 88.81 232 SER A C 1
ATOM 1720 O O . SER A 1 232 ? -30.928 16.722 21.129 1.00 88.81 232 SER A O 1
ATOM 1722 N N . GLU A 1 233 ? -32.205 18.565 20.973 1.00 90.94 233 GLU A N 1
ATOM 1723 C CA . GLU A 1 233 ? -31.489 19.167 19.840 1.00 90.94 233 GLU A CA 1
ATOM 1724 C C . GLU A 1 233 ? -29.995 19.370 20.140 1.00 90.94 233 GLU A C 1
ATOM 1726 O O . GLU A 1 233 ? -29.153 19.151 19.270 1.00 90.94 233 GLU A O 1
ATOM 1731 N N . TRP A 1 234 ? -29.642 19.720 21.383 1.00 90.38 234 TRP A N 1
ATOM 1732 C CA . TRP A 1 234 ? -28.254 19.793 21.852 1.00 90.38 234 TRP A CA 1
ATOM 1733 C C . TRP A 1 234 ? -27.549 18.433 21.792 1.00 90.38 234 TRP A C 1
ATOM 1735 O O . TRP A 1 234 ? -26.385 18.362 21.403 1.00 90.38 234 TRP A O 1
ATOM 1745 N N . THR A 1 235 ? -28.250 17.349 22.136 1.00 88.81 235 THR A N 1
ATOM 1746 C CA . THR A 1 235 ? -27.695 15.985 22.125 1.00 88.81 235 THR A CA 1
ATOM 1747 C C . THR A 1 235 ? -27.418 15.531 20.692 1.00 88.81 235 THR A C 1
ATOM 1749 O O . THR A 1 235 ? -26.289 15.148 20.378 1.00 88.81 235 THR A O 1
ATOM 1752 N N . ASP A 1 236 ? -28.398 15.697 19.801 1.00 89.94 236 ASP A N 1
ATOM 1753 C CA . ASP A 1 236 ? -28.262 15.397 18.370 1.00 89.94 236 ASP A CA 1
ATOM 1754 C C . ASP A 1 236 ? -27.160 16.259 17.722 1.00 89.94 236 ASP A C 1
ATOM 1756 O O . ASP A 1 236 ? -26.384 15.799 16.878 1.00 89.94 236 ASP A O 1
ATOM 1760 N N . ALA A 1 237 ? -27.047 17.528 18.132 1.00 89.94 237 ALA A N 1
ATOM 1761 C CA . ALA A 1 237 ? -26.021 18.430 17.629 1.00 89.94 237 ALA A CA 1
ATOM 1762 C C . ALA A 1 237 ? -24.605 18.039 18.083 1.00 89.94 237 ALA A C 1
ATOM 1764 O O . ALA A 1 237 ? -23.665 18.188 17.299 1.00 89.94 237 ALA A O 1
ATOM 1765 N N . VAL A 1 238 ? -24.449 17.524 19.307 1.00 88.94 238 VAL A N 1
ATOM 1766 C CA . VAL A 1 238 ? -23.177 17.013 19.843 1.00 88.94 238 VAL A CA 1
ATOM 1767 C C . VAL A 1 238 ? -22.724 15.741 19.121 1.00 88.94 238 VAL A C 1
ATOM 1769 O O . VAL A 1 238 ? -21.535 15.622 18.816 1.00 88.94 238 VAL A O 1
ATOM 1772 N N . GLU A 1 239 ? -23.637 14.827 18.781 1.00 89.00 239 GLU A N 1
ATOM 1773 C CA . GLU A 1 239 ? -23.307 13.647 17.967 1.00 89.00 239 GLU A CA 1
ATOM 1774 C C . GLU A 1 239 ? -22.845 14.060 16.557 1.00 89.00 239 GLU A C 1
ATOM 1776 O O . GLU A 1 239 ? -21.759 13.675 16.118 1.00 89.00 239 GLU A O 1
ATOM 1781 N N . GLN A 1 240 ? -23.574 14.969 15.904 1.00 89.06 240 GLN A N 1
ATOM 1782 C CA . GLN A 1 240 ? -23.188 15.532 14.601 1.00 89.06 240 GLN A CA 1
ATOM 1783 C C . GLN A 1 240 ? -21.849 16.297 14.645 1.00 89.06 240 GLN A C 1
ATOM 1785 O O . GLN A 1 240 ? -21.092 16.280 13.673 1.00 89.06 240 GLN A O 1
ATOM 1790 N N . LEU A 1 241 ? -21.499 16.945 15.765 1.00 89.44 241 LEU A N 1
ATOM 1791 C CA . LEU A 1 241 ? -20.170 17.547 15.938 1.00 89.44 241 LEU A CA 1
ATOM 1792 C C . LEU A 1 241 ? -19.065 16.477 15.974 1.00 89.44 241 LEU A C 1
ATOM 1794 O O . LEU A 1 241 ? -17.996 16.694 15.407 1.00 89.44 241 LEU A O 1
ATOM 1798 N N . TYR A 1 242 ? -19.310 15.320 16.594 1.00 87.00 242 TYR A N 1
ATOM 1799 C CA . TYR A 1 242 ? -18.355 14.206 16.646 1.00 87.00 242 TYR A CA 1
ATOM 1800 C C . TYR A 1 242 ? -18.161 13.518 15.282 1.00 87.00 242 TYR A C 1
ATOM 1802 O O . TYR A 1 242 ? -17.062 13.041 14.979 1.00 87.00 242 TYR A O 1
ATOM 1810 N N . GLU A 1 243 ? -19.189 13.499 14.431 1.00 87.94 243 GLU A N 1
ATOM 1811 C CA . GLU A 1 243 ? -19.059 13.111 13.020 1.00 87.94 243 GLU A CA 1
ATOM 1812 C C . GLU A 1 243 ? -18.219 14.129 12.232 1.00 87.94 243 GLU A C 1
ATOM 1814 O O . GLU A 1 243 ? -17.265 13.747 11.552 1.00 87.94 243 GLU A O 1
ATOM 1819 N N . LEU A 1 244 ? -18.498 15.430 12.386 1.00 88.75 244 LEU A N 1
ATOM 1820 C CA . LEU A 1 244 ? -17.744 16.506 11.727 1.00 88.75 244 LEU A CA 1
ATOM 1821 C C . LEU A 1 244 ? -16.276 16.576 12.181 1.00 88.75 244 LEU A C 1
ATOM 1823 O O . LEU A 1 244 ? -15.404 16.847 11.356 1.00 88.75 244 LEU A O 1
ATOM 1827 N N . GLU A 1 245 ? -15.963 16.286 13.451 1.00 87.62 245 GLU A N 1
ATOM 1828 C CA . GLU A 1 245 ? -14.572 16.143 13.910 1.00 87.62 245 GLU A CA 1
ATOM 1829 C C . GLU A 1 245 ? -13.851 14.986 13.199 1.00 87.62 245 GLU A C 1
ATOM 1831 O O . GLU A 1 245 ? -12.668 15.104 12.878 1.00 87.62 245 GLU A O 1
ATOM 1836 N N . GLN A 1 246 ? -14.541 13.874 12.921 1.00 83.31 246 GLN A N 1
ATOM 1837 C CA . GLN A 1 246 ? -13.958 12.750 12.182 1.00 83.31 246 GLN A CA 1
ATOM 1838 C C . GLN A 1 246 ? -13.786 13.063 10.700 1.00 83.31 246 GLN A C 1
ATOM 1840 O O . GLN A 1 246 ? -12.730 12.770 10.143 1.00 83.31 246 GLN A O 1
ATOM 1845 N N . GLU A 1 247 ? -14.774 13.694 10.065 1.00 85.62 247 GLU A N 1
ATOM 1846 C CA . GLU A 1 247 ? -14.644 14.147 8.680 1.00 85.62 247 GLU A CA 1
ATOM 1847 C C . GLU A 1 247 ? -13.464 15.120 8.532 1.00 85.62 247 GLU A C 1
ATOM 1849 O O . GLU A 1 247 ? -12.630 14.949 7.645 1.00 85.62 247 GLU A O 1
ATOM 1854 N N . LEU A 1 248 ? -13.327 16.077 9.455 1.00 87.44 248 LEU A N 1
ATOM 1855 C CA . LEU A 1 248 ? -12.215 17.022 9.483 1.00 87.44 248 LEU A CA 1
ATOM 1856 C C . LEU A 1 248 ? -10.853 16.323 9.623 1.00 87.44 248 LEU A C 1
ATOM 1858 O O . LEU A 1 248 ? -9.920 16.655 8.893 1.00 87.44 248 LEU A O 1
ATOM 1862 N N . LEU A 1 249 ? -10.732 15.339 10.521 1.00 83.12 249 LEU A N 1
ATOM 1863 C CA . LEU A 1 249 ? -9.503 14.551 10.676 1.00 83.12 249 LEU A CA 1
ATOM 1864 C C . LEU A 1 249 ? -9.195 13.690 9.442 1.00 83.12 249 LEU A C 1
ATOM 1866 O O . LEU A 1 249 ? -8.022 13.495 9.132 1.00 83.12 249 LEU A O 1
ATOM 1870 N N . ASN A 1 250 ? -10.218 13.220 8.724 1.00 81.06 250 ASN A N 1
ATOM 1871 C CA . ASN A 1 250 ? -10.072 12.466 7.477 1.00 81.06 250 ASN A CA 1
ATOM 1872 C C . ASN A 1 250 ? -9.684 13.356 6.281 1.00 81.06 250 ASN A C 1
ATOM 1874 O O . ASN A 1 250 ? -8.991 12.891 5.383 1.00 81.06 250 ASN A O 1
ATOM 1878 N N . VAL A 1 251 ? -10.111 14.623 6.263 1.00 84.94 251 VAL A N 1
ATOM 1879 C CA . VAL A 1 251 ? -9.739 15.623 5.239 1.00 84.94 251 VAL A CA 1
ATOM 1880 C C . VAL A 1 251 ? -8.350 16.225 5.495 1.00 84.94 251 VAL A C 1
ATOM 1882 O O . VAL A 1 251 ? -7.686 16.668 4.561 1.00 84.94 251 VAL A O 1
ATOM 1885 N N . LEU A 1 252 ? -7.891 16.231 6.750 1.00 83.19 252 LEU A N 1
ATOM 1886 C CA . LEU A 1 252 ? -6.580 16.750 7.156 1.00 83.19 252 LEU A CA 1
ATOM 1887 C C . LEU A 1 252 ? -5.395 15.896 6.654 1.00 83.19 252 LEU A C 1
ATOM 1889 O O . LEU A 1 252 ? -4.288 16.417 6.519 1.00 83.19 252 LEU A O 1
ATOM 1893 N N . VAL A 1 253 ? -5.618 14.613 6.355 1.00 79.31 253 VAL A N 1
ATOM 1894 C CA . VAL A 1 253 ? -4.622 13.721 5.741 1.00 79.31 253 VAL A CA 1
ATOM 1895 C C . VAL A 1 253 ? -4.828 13.691 4.216 1.00 79.31 253 VAL A C 1
ATOM 1897 O O . VAL A 1 253 ? -5.926 13.361 3.760 1.00 79.31 253 VAL A O 1
ATOM 1900 N N . PRO A 1 254 ? -3.812 14.026 3.395 1.00 72.94 254 PRO A N 1
ATOM 1901 C CA . PRO A 1 254 ? -3.922 13.941 1.940 1.00 72.94 254 PRO A CA 1
ATOM 1902 C C . PRO A 1 254 ? -4.152 12.501 1.461 1.00 72.94 254 PRO A C 1
ATOM 1904 O O . PRO A 1 254 ? -3.414 11.594 1.832 1.00 72.94 254 PRO A O 1
ATOM 1907 N N . LYS A 1 255 ? -5.136 12.287 0.580 1.00 72.19 255 LYS A N 1
ATOM 1908 C CA . LYS A 1 255 ? -5.363 10.974 -0.045 1.00 72.19 255 LYS A CA 1
ATOM 1909 C C . LYS A 1 255 ? -4.261 10.638 -1.052 1.00 72.19 255 LYS A C 1
ATOM 1911 O O . LYS A 1 255 ? -3.963 11.450 -1.927 1.00 72.19 255 LYS A O 1
ATOM 1916 N N . ASN A 1 256 ? -3.736 9.415 -1.000 1.00 79.62 256 ASN A N 1
ATOM 1917 C CA . ASN A 1 256 ? -2.778 8.922 -1.987 1.00 79.62 256 ASN A CA 1
ATOM 1918 C C . ASN A 1 256 ? -3.496 8.390 -3.239 1.00 79.62 256 ASN A C 1
ATOM 1920 O O . ASN A 1 256 ? -4.301 7.466 -3.147 1.00 79.62 256 ASN A O 1
ATOM 1924 N N . GLU A 1 257 ? -3.116 8.857 -4.433 1.00 79.81 257 GLU A N 1
ATOM 1925 C CA . GLU A 1 257 ? -3.631 8.361 -5.733 1.00 79.81 257 GLU A CA 1
ATOM 1926 C C . GLU A 1 257 ? -3.303 6.879 -6.034 1.00 79.81 257 GLU A C 1
ATOM 1928 O O . GLU A 1 257 ? -3.620 6.351 -7.105 1.00 79.81 257 GLU A O 1
ATOM 1933 N N . VAL A 1 258 ? -2.589 6.213 -5.126 1.00 84.88 258 VAL A N 1
ATOM 1934 C CA . VAL A 1 258 ? -2.220 4.796 -5.200 1.00 84.88 258 VAL A CA 1
ATOM 1935 C C . VAL A 1 258 ? -3.207 3.926 -4.414 1.00 84.88 258 VAL A C 1
ATOM 1937 O O . VAL A 1 258 ? -3.451 2.789 -4.809 1.00 84.88 258 VAL A O 1
ATOM 1940 N N . ASP A 1 259 ? -3.836 4.467 -3.367 1.00 87.06 259 ASP A N 1
ATOM 1941 C CA . ASP A 1 259 ? -4.714 3.721 -2.456 1.00 87.06 259 ASP A CA 1
ATOM 1942 C C . ASP A 1 259 ? -6.042 3.300 -3.122 1.00 87.06 259 ASP A C 1
ATOM 1944 O O . ASP A 1 259 ? -6.559 2.219 -2.840 1.00 87.06 259 ASP A O 1
ATOM 1948 N N . ASP A 1 260 ? -6.556 4.090 -4.072 1.00 88.38 260 ASP A N 1
ATOM 1949 C CA . ASP A 1 260 ? -7.775 3.778 -4.842 1.00 88.38 260 ASP A CA 1
ATOM 1950 C C . ASP A 1 260 ? -7.593 2.645 -5.885 1.00 88.38 260 ASP A C 1
ATOM 1952 O O . ASP A 1 260 ? -8.574 2.215 -6.496 1.00 88.38 260 ASP A O 1
ATOM 1956 N N . ARG A 1 261 ? -6.361 2.160 -6.122 1.00 90.75 261 ARG A N 1
ATOM 1957 C CA . ARG A 1 261 ? -6.032 1.229 -7.221 1.00 90.75 261 ARG A CA 1
ATOM 1958 C C . ARG A 1 261 ? -6.332 -0.241 -6.895 1.00 90.75 261 ARG A C 1
ATOM 1960 O O . ARG A 1 261 ? -6.398 -0.652 -5.735 1.00 90.75 261 ARG A O 1
ATOM 1967 N N . ASN A 1 262 ? -6.425 -1.049 -7.953 1.00 94.81 262 ASN A N 1
ATOM 1968 C CA . ASN A 1 262 ? -6.334 -2.509 -7.881 1.00 94.81 262 ASN A CA 1
ATOM 1969 C C . ASN A 1 262 ? -4.973 -2.939 -7.297 1.00 94.81 262 ASN A C 1
ATOM 1971 O O . ASN A 1 262 ? -3.976 -2.221 -7.435 1.00 94.81 262 ASN A O 1
ATOM 1975 N N . ALA A 1 263 ? -4.916 -4.132 -6.704 1.00 95.31 263 ALA A N 1
ATOM 1976 C CA . ALA A 1 263 ? -3.692 -4.698 -6.140 1.00 95.31 263 ALA A CA 1
ATOM 1977 C C . ALA A 1 263 ? -3.276 -5.993 -6.849 1.00 95.31 263 ALA A C 1
ATOM 1979 O O . ALA A 1 263 ? -4.115 -6.802 -7.237 1.00 95.31 263 ALA A O 1
ATOM 1980 N N . ILE A 1 264 ? -1.969 -6.217 -6.953 1.00 95.50 264 ILE A N 1
ATOM 1981 C CA . ILE A 1 264 ? -1.365 -7.514 -7.250 1.00 95.50 264 ILE A CA 1
ATOM 1982 C C . ILE A 1 264 ? -0.876 -8.088 -5.920 1.00 95.50 264 ILE A C 1
ATOM 1984 O O . ILE A 1 264 ? -0.016 -7.497 -5.264 1.00 95.50 264 ILE A O 1
ATOM 1988 N N . LEU A 1 265 ? -1.443 -9.226 -5.534 1.00 97.19 265 LEU A N 1
ATOM 1989 C CA . LEU A 1 265 ? -1.062 -10.019 -4.374 1.00 97.19 265 LEU A CA 1
ATOM 1990 C C . LEU A 1 265 ? 0.000 -11.044 -4.793 1.00 97.19 265 LEU A C 1
ATOM 1992 O O . LEU A 1 265 ? -0.232 -11.831 -5.711 1.00 97.19 265 LEU A O 1
ATOM 1996 N N . GLU A 1 266 ? 1.131 -11.078 -4.093 1.00 96.44 266 GLU A N 1
ATOM 1997 C CA . GLU A 1 266 ? 2.155 -12.122 -4.214 1.00 96.44 266 GLU A CA 1
ATOM 1998 C C . GLU A 1 266 ? 2.339 -12.813 -2.850 1.00 96.44 266 GLU A C 1
ATOM 2000 O O . GLU A 1 266 ? 2.666 -12.163 -1.857 1.00 96.44 266 GLU A O 1
ATOM 2005 N N . VAL A 1 267 ? 2.149 -14.136 -2.786 1.00 97.19 267 VAL A N 1
ATOM 2006 C CA . VAL A 1 267 ? 2.326 -14.951 -1.568 1.00 97.19 267 VAL A CA 1
ATOM 2007 C C . VAL A 1 267 ? 3.409 -16.000 -1.811 1.00 97.19 267 VAL A C 1
ATOM 2009 O O . VAL A 1 267 ? 3.368 -16.738 -2.796 1.00 97.19 267 VAL A O 1
ATOM 2012 N N . ARG A 1 268 ? 4.399 -16.081 -0.915 1.00 95.69 268 ARG A N 1
ATOM 2013 C CA . ARG A 1 268 ? 5.570 -16.962 -1.058 1.00 95.69 268 ARG A CA 1
ATOM 2014 C C . ARG A 1 268 ? 5.915 -17.679 0.249 1.00 95.69 268 ARG A C 1
ATOM 2016 O O . ARG A 1 268 ? 5.916 -17.087 1.328 1.00 95.69 268 ARG A O 1
ATOM 2023 N N . ALA A 1 269 ? 6.253 -18.962 0.143 1.00 95.81 269 ALA A N 1
ATOM 2024 C CA . ALA A 1 269 ? 6.704 -19.781 1.262 1.00 95.81 269 ALA A CA 1
ATOM 2025 C C . ALA A 1 269 ? 8.085 -19.322 1.767 1.00 95.81 269 ALA A C 1
ATOM 2027 O O . ALA A 1 269 ? 9.037 -19.215 0.994 1.00 95.81 269 ALA A O 1
ATOM 2028 N N . GLY A 1 270 ? 8.197 -19.066 3.073 1.00 92.38 270 GLY A N 1
ATOM 2029 C CA . GLY A 1 270 ? 9.427 -18.627 3.733 1.00 92.38 270 GLY A CA 1
ATOM 2030 C C . GLY A 1 270 ? 10.135 -19.744 4.508 1.00 92.38 270 GLY A C 1
ATOM 2031 O O . GLY A 1 270 ? 10.260 -20.890 4.067 1.00 92.38 270 GLY A O 1
ATOM 2032 N N . THR A 1 271 ? 10.622 -19.415 5.706 1.00 92.69 271 THR A N 1
ATOM 2033 C CA . THR A 1 271 ? 11.318 -20.371 6.579 1.00 92.69 271 THR A CA 1
ATOM 2034 C C . THR A 1 271 ? 10.334 -21.426 7.081 1.00 92.69 271 THR A C 1
ATOM 2036 O O . THR A 1 271 ? 9.452 -21.106 7.867 1.00 92.69 271 THR A O 1
ATOM 2039 N N . GLY A 1 272 ? 10.505 -22.693 6.704 1.00 89.00 272 GLY A N 1
ATOM 2040 C CA . GLY A 1 272 ? 9.644 -23.794 7.171 1.00 89.00 272 GLY A CA 1
ATOM 2041 C C . GLY A 1 272 ? 9.473 -24.940 6.173 1.00 89.00 272 GLY A C 1
ATOM 2042 O O . GLY A 1 272 ? 8.984 -26.003 6.549 1.00 89.00 272 GLY A O 1
ATOM 2043 N N . GLY A 1 273 ? 9.906 -24.755 4.922 1.00 89.19 273 GLY A N 1
ATOM 2044 C CA . GLY A 1 273 ? 9.854 -25.799 3.898 1.00 89.19 273 GLY A CA 1
ATOM 2045 C C . GLY A 1 273 ? 8.413 -26.162 3.546 1.00 89.19 273 GLY A C 1
ATOM 2046 O O . GLY A 1 273 ? 7.606 -25.277 3.289 1.00 89.19 273 GLY A O 1
ATOM 2047 N N . LEU A 1 274 ? 8.083 -27.455 3.573 1.00 92.44 274 LEU A N 1
ATOM 2048 C CA . LEU A 1 274 ? 6.756 -27.963 3.202 1.00 92.44 274 LEU A CA 1
ATOM 2049 C C . LEU A 1 274 ? 5.618 -27.298 3.994 1.00 92.44 274 LEU A C 1
ATOM 2051 O O . LEU A 1 274 ? 4.616 -26.902 3.409 1.00 92.44 274 LEU A O 1
ATOM 2055 N N . GLU A 1 275 ? 5.796 -27.100 5.302 1.00 94.25 275 GLU A N 1
ATOM 2056 C CA . GLU A 1 275 ? 4.789 -26.452 6.152 1.00 94.25 275 GLU A CA 1
ATOM 2057 C C . GLU A 1 275 ? 4.602 -24.963 5.812 1.00 94.25 275 GLU A C 1
ATOM 2059 O O . GLU A 1 275 ? 3.487 -24.450 5.870 1.00 94.25 275 GLU A O 1
ATOM 2064 N N . ALA A 1 276 ? 5.673 -24.266 5.411 1.00 94.88 276 ALA A N 1
ATOM 2065 C CA . ALA A 1 276 ? 5.557 -22.894 4.919 1.00 94.88 276 ALA A CA 1
ATOM 2066 C C . ALA A 1 276 ? 4.768 -22.839 3.600 1.00 94.88 276 ALA A C 1
ATOM 2068 O O . ALA A 1 276 ? 4.011 -21.898 3.385 1.00 94.88 276 ALA A O 1
ATOM 2069 N N . SER A 1 277 ? 4.888 -23.858 2.747 1.00 95.69 277 SER A N 1
ATOM 2070 C CA . SER A 1 277 ? 4.122 -23.939 1.502 1.00 95.69 277 SER A CA 1
ATOM 2071 C C . SER A 1 277 ? 2.651 -24.315 1.710 1.00 95.69 277 SER A C 1
ATOM 2073 O O . SER A 1 277 ? 1.788 -23.816 0.988 1.00 95.69 277 SER A O 1
ATOM 2075 N N . LEU A 1 278 ? 2.332 -25.143 2.712 1.00 95.38 278 LEU A N 1
ATOM 2076 C CA . LEU A 1 278 ? 0.944 -25.373 3.133 1.00 95.38 278 LEU A CA 1
ATOM 2077 C C . LEU A 1 278 ? 0.322 -24.067 3.650 1.00 95.38 278 LEU A C 1
ATOM 2079 O O . LEU A 1 278 ? -0.687 -23.620 3.113 1.00 95.38 278 LEU A O 1
ATOM 2083 N N . PHE A 1 279 ? 0.979 -23.383 4.594 1.00 96.25 279 PHE A N 1
ATOM 2084 C CA . PHE A 1 279 ? 0.475 -22.114 5.134 1.00 96.25 279 PHE A CA 1
ATOM 2085 C C . PHE A 1 279 ? 0.406 -20.977 4.092 1.00 96.25 279 PHE A C 1
ATOM 2087 O O . PHE A 1 279 ? -0.462 -20.115 4.175 1.00 96.25 279 PHE A O 1
ATOM 2094 N N . SER A 1 280 ? 1.263 -21.001 3.068 1.00 96.75 280 SER A N 1
ATOM 2095 C CA . SER A 1 280 ? 1.185 -20.109 1.900 1.00 96.7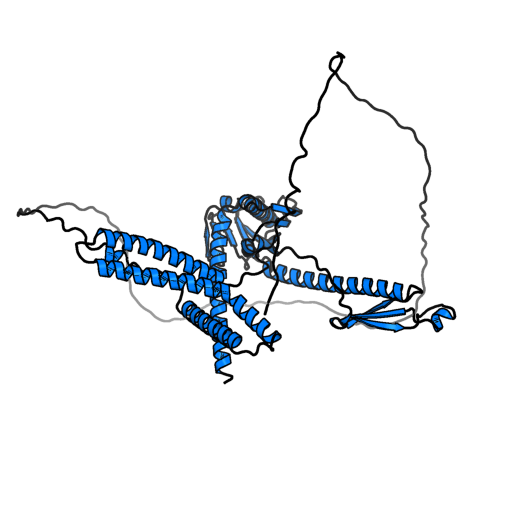5 280 SER A CA 1
ATOM 2096 C C . SER A 1 280 ? -0.134 -20.293 1.130 1.00 96.75 280 SER A C 1
ATOM 2098 O O . SER A 1 280 ? -0.777 -19.316 0.749 1.00 96.75 280 SER A O 1
ATOM 2100 N N . SER A 1 281 ? -0.599 -21.539 0.982 1.00 96.50 281 SER A N 1
ATOM 2101 C CA . SER A 1 281 ? -1.903 -21.846 0.380 1.00 96.50 281 SER A CA 1
ATOM 2102 C C . SER A 1 281 ? -3.079 -21.481 1.286 1.00 96.50 281 SER A C 1
ATOM 2104 O O . SER A 1 281 ? -4.101 -21.029 0.770 1.00 96.50 281 SER A O 1
ATOM 2106 N N . ASP A 1 282 ? -2.939 -21.629 2.607 1.00 96.31 282 ASP A N 1
ATOM 2107 C CA . ASP A 1 282 ? -3.955 -21.182 3.571 1.00 96.31 282 ASP A CA 1
ATOM 2108 C C . ASP A 1 282 ? -4.142 -19.655 3.471 1.00 96.31 282 ASP A C 1
ATOM 2110 O O . ASP A 1 282 ? -5.262 -19.170 3.325 1.00 96.31 282 ASP A O 1
ATOM 2114 N N . MET A 1 283 ? -3.038 -18.894 3.455 1.00 96.69 283 MET A N 1
ATOM 2115 C CA . MET A 1 283 ? -3.048 -17.431 3.306 1.00 96.69 283 MET A CA 1
ATOM 2116 C C . MET A 1 283 ? -3.624 -16.980 1.958 1.00 96.69 283 MET A C 1
ATOM 2118 O O . MET A 1 283 ? -4.443 -16.067 1.918 1.00 96.69 283 MET A O 1
ATOM 2122 N N . PHE A 1 284 ? -3.243 -17.622 0.849 1.00 97.69 284 PHE A N 1
ATOM 2123 C CA . PHE A 1 284 ? -3.774 -17.278 -0.474 1.00 97.69 284 PHE A CA 1
ATOM 2124 C C . PHE A 1 284 ? -5.291 -17.526 -0.568 1.00 97.69 284 PHE A C 1
ATOM 2126 O O . PHE A 1 284 ? -6.017 -16.691 -1.102 1.00 97.69 284 PHE A O 1
ATOM 2133 N N . THR A 1 285 ? -5.779 -18.627 0.018 1.00 96.88 285 THR A N 1
ATOM 2134 C CA . THR A 1 285 ? -7.221 -18.932 0.097 1.00 96.88 285 THR A CA 1
ATOM 2135 C C . THR A 1 285 ? -7.965 -17.927 0.981 1.00 96.88 285 THR A C 1
ATOM 2137 O O . THR A 1 285 ? -9.028 -17.452 0.594 1.00 96.88 285 THR A O 1
ATOM 2140 N N . MET A 1 286 ? -7.389 -17.535 2.124 1.00 97.50 286 MET A N 1
ATOM 2141 C CA . MET A 1 286 ? -7.947 -16.492 2.996 1.00 97.50 286 MET A CA 1
ATOM 2142 C C . MET A 1 286 ? -8.155 -15.172 2.235 1.00 97.50 286 MET A C 1
ATOM 2144 O O . MET A 1 286 ? -9.224 -14.573 2.332 1.00 97.50 286 MET A O 1
ATOM 2148 N N . TYR A 1 287 ? -7.170 -14.730 1.441 1.00 97.69 287 TYR A N 1
ATOM 2149 C CA . TYR A 1 287 ? -7.300 -13.508 0.638 1.00 97.69 287 TYR A CA 1
ATOM 2150 C C . TYR A 1 287 ? -8.297 -13.641 -0.520 1.00 97.69 287 TYR A C 1
ATOM 2152 O O . TYR A 1 287 ? -8.967 -12.658 -0.840 1.00 97.69 287 TYR A O 1
ATOM 2160 N N . GLN A 1 288 ? -8.440 -14.830 -1.117 1.00 97.00 288 GLN A N 1
ATOM 2161 C CA . GLN A 1 288 ? -9.492 -15.090 -2.102 1.00 97.00 288 GLN A CA 1
ATOM 2162 C C . GLN A 1 288 ? -10.883 -14.960 -1.463 1.00 97.00 288 GLN A C 1
ATOM 2164 O O . GLN A 1 288 ? -11.691 -14.156 -1.924 1.00 97.00 288 GLN A O 1
ATOM 2169 N N . ASN A 1 289 ? -11.140 -15.688 -0.372 1.00 97.25 289 ASN A N 1
ATOM 2170 C CA . ASN A 1 289 ? -12.417 -15.639 0.342 1.00 97.25 289 ASN A CA 1
ATOM 2171 C C . ASN A 1 289 ? -12.744 -14.211 0.803 1.00 97.25 289 ASN A C 1
ATOM 2173 O O . ASN A 1 289 ? -13.871 -13.746 0.655 1.00 97.25 289 ASN A O 1
ATOM 2177 N N . TYR A 1 290 ? -11.747 -13.485 1.319 1.00 97.00 290 TYR A N 1
ATOM 2178 C CA . TYR A 1 290 ? -11.915 -12.098 1.739 1.00 97.00 290 TYR A CA 1
ATOM 2179 C C . TYR A 1 290 ? -12.259 -11.164 0.568 1.00 97.00 290 TYR A C 1
ATOM 2181 O O . TYR A 1 290 ? -13.141 -10.318 0.701 1.00 97.00 290 TYR A O 1
ATOM 2189 N N . ALA A 1 291 ? -11.638 -11.339 -0.604 1.00 96.25 291 ALA A N 1
ATOM 2190 C CA . ALA A 1 291 ? -12.024 -10.597 -1.803 1.00 96.25 291 ALA A CA 1
ATOM 2191 C C . ALA A 1 291 ? -13.482 -10.887 -2.208 1.00 96.25 291 ALA A C 1
ATOM 2193 O O . ALA A 1 291 ? -14.222 -9.948 -2.503 1.00 96.25 291 ALA A O 1
ATOM 2194 N N . GLU A 1 292 ? -13.923 -12.148 -2.138 1.00 94.88 292 GLU A N 1
ATOM 2195 C CA . GLU A 1 292 ? -15.315 -12.541 -2.404 1.00 94.88 292 GLU A CA 1
ATOM 2196 C C . GLU A 1 292 ? -16.299 -11.906 -1.395 1.00 94.88 292 GLU A C 1
ATOM 2198 O O . GLU A 1 292 ? -17.298 -11.317 -1.814 1.00 94.88 292 GLU A O 1
ATOM 2203 N N . ILE A 1 293 ? -15.984 -11.907 -0.089 1.00 94.56 293 ILE A N 1
ATOM 2204 C CA . ILE A 1 293 ? -16.764 -11.226 0.972 1.00 94.56 293 ILE A CA 1
ATOM 2205 C C . ILE A 1 293 ? -16.896 -9.718 0.695 1.00 94.56 293 ILE A C 1
ATOM 2207 O O . ILE A 1 293 ? -17.957 -9.128 0.907 1.00 94.56 293 ILE A O 1
ATOM 2211 N N . ARG A 1 294 ? -15.829 -9.083 0.197 1.00 92.25 294 ARG A N 1
ATOM 2212 C CA . ARG A 1 294 ? -15.780 -7.645 -0.123 1.00 92.25 294 ARG A CA 1
ATOM 2213 C C . ARG A 1 294 ? -16.385 -7.290 -1.486 1.00 92.25 294 ARG A C 1
ATOM 2215 O O . ARG A 1 294 ? -16.426 -6.111 -1.837 1.00 92.25 294 ARG A O 1
ATOM 2222 N N . GLY A 1 295 ? -16.850 -8.276 -2.258 1.00 94.38 295 GLY A N 1
ATOM 2223 C CA . GLY A 1 295 ? -17.365 -8.078 -3.617 1.00 94.38 295 GLY A CA 1
ATOM 2224 C C . GLY A 1 295 ? -16.292 -7.670 -4.637 1.00 94.38 295 GLY A C 1
ATOM 2225 O O . GLY A 1 295 ? -16.618 -7.110 -5.685 1.00 94.38 295 GLY A O 1
ATOM 2226 N N . TRP A 1 296 ? -15.017 -7.917 -4.334 1.00 96.81 296 TRP A N 1
ATOM 2227 C CA . TRP A 1 296 ? -13.888 -7.679 -5.230 1.00 96.81 296 TRP A CA 1
ATOM 2228 C C . TRP A 1 296 ? -13.659 -8.874 -6.160 1.00 96.81 296 TRP A C 1
ATOM 2230 O O . TRP A 1 296 ? -13.960 -10.022 -5.838 1.00 96.81 296 TRP A O 1
ATOM 2240 N N . LYS A 1 297 ? -13.093 -8.608 -7.337 1.00 96.94 297 LYS A N 1
ATOM 2241 C CA . LYS A 1 297 ? -12.785 -9.637 -8.333 1.00 96.94 297 LYS A CA 1
ATOM 2242 C C . LYS A 1 297 ? -11.376 -10.180 -8.089 1.00 96.94 297 LYS A C 1
ATOM 2244 O O . LYS A 1 297 ? -10.413 -9.430 -8.222 1.00 96.94 297 LYS A O 1
ATOM 2249 N N . PHE A 1 298 ? -11.256 -11.466 -7.769 1.00 97.81 298 PHE A N 1
ATOM 2250 C CA . PHE A 1 298 ? -9.976 -12.153 -7.574 1.00 97.81 298 PHE A CA 1
ATOM 2251 C C . PHE A 1 298 ? -9.614 -12.968 -8.828 1.00 97.81 298 PHE A C 1
ATOM 2253 O O . PHE A 1 298 ? -10.356 -13.868 -9.220 1.00 97.81 298 PHE A O 1
ATOM 2260 N N . GLU A 1 299 ? -8.487 -12.661 -9.473 1.00 97.81 299 GLU A N 1
ATOM 2261 C CA . GLU A 1 299 ? -8.003 -13.350 -10.677 1.00 97.81 299 GLU A CA 1
ATOM 2262 C C . GLU A 1 299 ? -6.599 -13.917 -10.452 1.00 97.81 299 GLU A C 1
ATOM 2264 O O . GLU A 1 299 ? -5.630 -13.177 -10.308 1.00 97.81 299 GLU A O 1
ATOM 2269 N N . VAL A 1 300 ? -6.477 -15.246 -10.443 1.00 97.62 300 VAL A N 1
ATOM 2270 C CA . VAL A 1 300 ? -5.188 -15.942 -10.306 1.00 97.62 300 VAL A CA 1
ATOM 2271 C C . VAL A 1 300 ? -4.314 -15.702 -11.541 1.00 97.62 300 VAL A C 1
ATOM 2273 O O . VAL A 1 300 ? -4.757 -15.939 -12.665 1.00 97.62 300 VAL A O 1
ATOM 2276 N N . ILE A 1 301 ? -3.062 -15.293 -11.322 1.00 95.75 301 ILE A N 1
ATOM 2277 C CA . ILE A 1 301 ? -2.053 -15.078 -12.369 1.00 95.75 301 ILE A CA 1
ATOM 2278 C C . ILE A 1 301 ? -1.200 -16.344 -12.544 1.00 95.75 301 ILE A C 1
ATOM 2280 O O . ILE A 1 301 ? -1.142 -16.899 -13.640 1.00 95.75 301 ILE A O 1
ATOM 2284 N N . ASP A 1 302 ? -0.551 -16.812 -11.471 1.00 96.88 302 ASP A N 1
ATOM 2285 C CA . ASP A 1 302 ? 0.302 -18.010 -11.465 1.00 96.88 302 ASP A CA 1
ATOM 2286 C C . ASP A 1 302 ? 0.299 -18.705 -10.088 1.00 96.88 302 ASP A C 1
ATOM 2288 O O . ASP A 1 302 ? 0.110 -18.063 -9.053 1.00 96.88 302 ASP A O 1
ATOM 2292 N N . ILE A 1 303 ? 0.507 -20.028 -10.066 1.00 96.94 303 ILE A N 1
ATOM 2293 C CA . ILE A 1 303 ? 0.601 -20.845 -8.844 1.00 96.94 303 ILE A CA 1
ATOM 2294 C C . ILE A 1 303 ? 1.674 -21.934 -9.006 1.00 96.94 303 ILE A C 1
ATOM 2296 O O . ILE A 1 303 ? 1.446 -22.996 -9.595 1.00 96.94 303 ILE A O 1
ATOM 2300 N N . SER A 1 304 ? 2.815 -21.727 -8.353 1.00 96.50 304 SER A N 1
ATOM 2301 C CA . SER A 1 304 ? 3.903 -22.695 -8.215 1.00 96.50 304 SER A CA 1
ATOM 2302 C C . SER A 1 304 ? 3.654 -23.620 -7.019 1.00 96.50 304 SER A C 1
ATOM 2304 O O . SER A 1 304 ? 3.774 -23.226 -5.856 1.00 96.50 304 SER A O 1
ATOM 2306 N N . ARG A 1 305 ? 3.283 -24.878 -7.283 1.00 94.81 305 ARG A N 1
ATOM 2307 C CA . ARG A 1 305 ? 2.874 -25.849 -6.248 1.00 94.81 305 ARG A CA 1
ATOM 2308 C C . ARG A 1 305 ? 4.049 -26.589 -5.593 1.00 94.81 305 ARG A C 1
ATOM 2310 O O . ARG A 1 305 ? 5.094 -26.838 -6.202 1.00 94.81 305 ARG A O 1
ATOM 2317 N N . SER A 1 306 ? 3.859 -26.989 -4.339 1.00 92.38 306 SER A N 1
ATOM 2318 C CA . SER A 1 306 ? 4.746 -27.917 -3.627 1.00 92.38 306 SER A CA 1
ATOM 2319 C C . SER A 1 306 ? 4.292 -29.370 -3.726 1.00 92.38 306 SER A C 1
ATOM 2321 O O . SER A 1 306 ? 3.122 -29.688 -3.917 1.00 92.38 306 SER A O 1
ATOM 2323 N N . ASP A 1 307 ? 5.270 -30.255 -3.575 1.00 84.25 307 ASP A N 1
ATOM 2324 C CA . ASP A 1 307 ? 5.202 -31.687 -3.877 1.00 84.25 307 ASP A CA 1
ATOM 2325 C C . ASP A 1 307 ? 4.323 -32.473 -2.881 1.00 84.25 307 ASP A C 1
ATOM 2327 O O . ASP A 1 307 ? 3.902 -33.590 -3.162 1.00 84.25 307 ASP A O 1
ATOM 2331 N N . VAL A 1 308 ? 4.010 -31.860 -1.732 1.00 82.69 308 VAL A N 1
ATOM 2332 C CA . VAL A 1 308 ? 3.140 -32.385 -0.659 1.00 82.69 308 VAL A CA 1
ATOM 2333 C C . VAL A 1 308 ? 1.830 -31.572 -0.578 1.00 82.69 308 VAL A C 1
ATOM 2335 O O . VAL A 1 308 ? 1.151 -31.543 0.441 1.00 82.69 308 VAL A O 1
ATOM 2338 N N . GLY A 1 309 ? 1.467 -30.875 -1.661 1.00 86.88 309 GLY A N 1
ATOM 2339 C CA . GLY A 1 309 ? 0.417 -29.854 -1.653 1.00 86.88 309 GLY A CA 1
ATOM 2340 C C . GLY A 1 309 ? 0.929 -28.503 -1.147 1.00 86.88 309 GLY A C 1
ATOM 2341 O O . GLY A 1 309 ? 2.095 -28.366 -0.770 1.00 86.88 309 GLY A O 1
ATOM 2342 N N . GLY A 1 310 ? 0.070 -27.484 -1.180 1.00 92.56 310 GLY A N 1
ATOM 2343 C CA . GLY A 1 310 ? 0.439 -26.097 -0.886 1.00 92.56 310 GLY A CA 1
ATOM 2344 C C . GLY A 1 310 ? 1.134 -25.366 -2.046 1.00 92.56 310 GLY A C 1
ATOM 2345 O O . GLY A 1 310 ? 1.352 -25.935 -3.123 1.00 92.56 310 GLY A O 1
ATOM 2346 N N . PHE A 1 311 ? 1.487 -24.097 -1.823 1.00 95.62 311 PHE A N 1
ATOM 2347 C CA . PHE A 1 311 ? 2.093 -23.202 -2.814 1.00 95.62 311 PHE A CA 1
ATOM 2348 C C . PHE A 1 311 ? 3.485 -22.743 -2.364 1.00 95.62 311 PHE A C 1
ATOM 2350 O O . PHE A 1 311 ? 3.643 -22.134 -1.307 1.00 95.62 311 PHE A O 1
ATOM 2357 N N . LYS A 1 312 ? 4.504 -22.994 -3.192 1.00 95.00 312 LYS A N 1
ATOM 2358 C CA . LYS A 1 312 ? 5.838 -22.390 -3.049 1.00 95.00 312 LYS A CA 1
ATOM 2359 C C . LYS A 1 312 ? 5.744 -20.886 -3.313 1.00 95.00 312 LYS A C 1
ATOM 2361 O O . LYS A 1 312 ? 6.250 -20.095 -2.522 1.00 95.00 312 LYS A O 1
ATOM 2366 N N . GLU A 1 313 ? 5.039 -20.520 -4.382 1.00 95.38 313 GLU A N 1
ATOM 2367 C CA . GLU A 1 313 ? 4.702 -19.145 -4.768 1.00 95.38 313 GLU A CA 1
ATOM 2368 C C . GLU A 1 313 ? 3.307 -19.126 -5.409 1.00 95.38 313 GLU A C 1
ATOM 2370 O O . GLU A 1 313 ? 2.957 -20.067 -6.122 1.00 95.38 313 GLU A O 1
ATOM 2375 N N . ALA A 1 314 ? 2.518 -18.082 -5.173 1.00 97.25 314 ALA A N 1
ATOM 2376 C CA . ALA A 1 314 ? 1.224 -17.860 -5.815 1.00 97.25 314 ALA A CA 1
ATOM 2377 C C . ALA A 1 314 ? 0.965 -16.358 -5.990 1.00 97.25 314 ALA A C 1
ATOM 2379 O O . ALA A 1 314 ? 1.344 -15.559 -5.130 1.00 97.25 314 ALA A O 1
ATOM 2380 N N . SER A 1 315 ? 0.322 -15.967 -7.090 1.00 97.19 315 SER A N 1
ATOM 2381 C CA . SER A 1 315 ? 0.020 -14.567 -7.396 1.00 97.19 315 SER A CA 1
ATOM 2382 C C . SER A 1 315 ? -1.375 -14.374 -7.991 1.00 97.19 315 SER A C 1
ATOM 2384 O O . SER A 1 315 ? -1.895 -15.234 -8.707 1.00 97.19 315 SER A O 1
ATOM 2386 N N . ALA A 1 316 ? -1.995 -13.237 -7.675 1.00 97.75 316 ALA A N 1
ATOM 2387 C CA . ALA A 1 316 ? -3.328 -12.868 -8.143 1.00 97.75 316 ALA A CA 1
ATOM 2388 C C . ALA A 1 316 ? -3.477 -11.350 -8.310 1.00 97.75 316 ALA A C 1
ATOM 2390 O O . ALA A 1 316 ? -2.902 -10.577 -7.543 1.00 97.75 316 ALA A O 1
ATOM 2391 N N . THR A 1 317 ? -4.300 -10.927 -9.266 1.00 97.44 317 THR A N 1
ATOM 2392 C CA . THR A 1 317 ? -4.849 -9.568 -9.319 1.00 97.44 317 THR A CA 1
ATOM 2393 C C . THR A 1 317 ? -6.134 -9.526 -8.497 1.00 97.44 317 THR A C 1
ATOM 2395 O O . THR A 1 317 ? -6.985 -10.406 -8.621 1.00 97.44 317 THR A O 1
ATOM 2398 N N . ILE A 1 318 ? -6.295 -8.490 -7.679 1.00 97.31 318 ILE A N 1
ATOM 2399 C CA . ILE A 1 318 ? -7.523 -8.191 -6.944 1.00 97.31 318 ILE A CA 1
ATOM 2400 C C . ILE A 1 318 ? -8.035 -6.836 -7.440 1.00 97.31 318 ILE A C 1
ATOM 2402 O O . ILE A 1 318 ? -7.404 -5.799 -7.209 1.00 97.31 318 ILE A O 1
ATOM 2406 N N . SER A 1 319 ? -9.166 -6.850 -8.148 1.00 95.69 319 SER A N 1
ATOM 2407 C CA . SER A 1 319 ? -9.758 -5.662 -8.769 1.00 95.69 319 SER A CA 1
ATOM 2408 C C . SER A 1 319 ? -11.023 -5.194 -8.056 1.00 95.69 319 SER A C 1
ATOM 2410 O O . SER A 1 319 ? -11.919 -5.986 -7.755 1.00 95.69 319 SER A O 1
ATOM 2412 N N . GLY A 1 320 ? -11.121 -3.885 -7.833 1.00 92.19 320 GLY A N 1
ATOM 2413 C CA . GLY A 1 320 ? -12.213 -3.251 -7.099 1.00 92.19 320 GLY A CA 1
ATOM 2414 C C . GLY A 1 320 ? -11.861 -1.825 -6.679 1.00 92.19 320 GLY A C 1
ATOM 2415 O O . GLY A 1 320 ? -10.751 -1.353 -6.908 1.00 92.19 320 GLY A O 1
ATOM 2416 N N . TYR A 1 321 ? -12.802 -1.132 -6.039 1.00 88.31 321 TYR A N 1
ATOM 2417 C CA . TYR A 1 321 ? -12.542 0.205 -5.502 1.00 88.31 321 TYR A CA 1
ATOM 2418 C C . TYR A 1 321 ? -11.748 0.132 -4.186 1.00 88.31 321 TYR A C 1
ATOM 2420 O O . TYR A 1 321 ? -12.162 -0.571 -3.261 1.00 88.31 321 TYR A O 1
ATOM 2428 N N . GLY A 1 322 ? -10.628 0.862 -4.095 1.00 88.31 322 GLY A N 1
ATOM 2429 C CA . GLY A 1 322 ? -9.850 1.011 -2.856 1.00 88.31 322 GLY A CA 1
ATOM 2430 C C . GLY A 1 322 ? -9.103 -0.242 -2.385 1.00 88.31 322 GLY A C 1
ATOM 2431 O O . GLY A 1 322 ? -8.780 -0.343 -1.200 1.00 88.31 322 GLY A O 1
ATOM 2432 N N . VAL A 1 323 ? -8.861 -1.216 -3.272 1.00 94.44 323 VAL A N 1
ATOM 2433 C CA . VAL A 1 323 ? -8.282 -2.522 -2.907 1.00 94.44 323 VAL A CA 1
ATOM 2434 C C . VAL A 1 323 ? -6.878 -2.368 -2.330 1.00 94.44 323 VAL A C 1
ATOM 2436 O O . VAL A 1 323 ? -6.606 -2.886 -1.247 1.00 94.44 323 VAL A O 1
ATOM 2439 N N . PHE A 1 324 ? -5.989 -1.648 -3.022 1.00 94.50 324 PHE A N 1
ATOM 2440 C CA . PHE A 1 324 ? -4.606 -1.482 -2.579 1.00 94.50 324 PHE A CA 1
ATOM 2441 C C . PHE A 1 324 ? -4.529 -0.745 -1.238 1.00 94.50 324 PHE A C 1
ATOM 2443 O O . PHE A 1 324 ? -3.922 -1.254 -0.300 1.00 94.50 324 PHE A O 1
ATOM 2450 N N . GLY A 1 325 ? -5.215 0.392 -1.095 1.00 92.12 325 GLY A N 1
ATOM 2451 C CA . GLY A 1 325 ? -5.219 1.177 0.143 1.00 92.12 325 GLY A CA 1
ATOM 2452 C C . GLY A 1 325 ? -5.851 0.467 1.341 1.00 92.12 325 GLY A C 1
ATOM 2453 O O . GLY A 1 325 ? -5.564 0.817 2.484 1.00 92.12 325 GLY A O 1
ATOM 2454 N N . HIS A 1 326 ? -6.695 -0.542 1.104 1.00 93.19 326 HIS A N 1
ATOM 2455 C CA . HIS A 1 326 ? -7.250 -1.380 2.163 1.00 93.19 326 HIS A CA 1
ATOM 2456 C C . HIS A 1 326 ? -6.342 -2.575 2.505 1.00 93.19 326 HIS A C 1
ATOM 2458 O O . HIS A 1 326 ? -6.165 -2.876 3.680 1.00 93.19 326 HIS A O 1
ATOM 2464 N N . LEU A 1 327 ? -5.738 -3.238 1.512 1.00 95.62 327 LEU A N 1
ATOM 2465 C CA . LEU A 1 327 ? -4.905 -4.429 1.727 1.00 95.62 327 LEU A CA 1
ATOM 2466 C C . LEU A 1 327 ? -3.403 -4.141 1.910 1.00 95.62 327 LEU A C 1
ATOM 2468 O O . LEU A 1 327 ? -2.668 -5.059 2.263 1.00 95.62 327 LEU A O 1
ATOM 2472 N N . LYS A 1 328 ? -2.909 -2.907 1.727 1.00 93.81 328 LYS A N 1
ATOM 2473 C CA . LYS A 1 328 ? -1.474 -2.563 1.875 1.00 93.81 328 LYS A CA 1
ATOM 2474 C C . LYS A 1 328 ? -0.865 -3.019 3.210 1.00 93.81 328 LYS A C 1
ATOM 2476 O O . LYS A 1 328 ? 0.291 -3.424 3.258 1.00 93.81 328 LYS A O 1
ATOM 2481 N N . PHE A 1 329 ? -1.657 -3.050 4.282 1.00 94.75 329 PHE A N 1
ATOM 2482 C CA . PHE A 1 329 ? -1.226 -3.500 5.611 1.00 94.75 329 PHE A CA 1
ATOM 2483 C C . PHE A 1 329 ? -0.933 -5.007 5.707 1.00 94.75 329 PHE A C 1
ATOM 2485 O O . PHE A 1 329 ? -0.323 -5.442 6.688 1.00 94.75 329 PHE A O 1
ATOM 2492 N N . GLU A 1 330 ? -1.336 -5.795 4.711 1.00 95.88 330 GLU A N 1
ATOM 2493 C CA . GLU A 1 330 ? -1.037 -7.223 4.593 1.00 95.88 330 GLU A CA 1
ATOM 2494 C C . GLU A 1 330 ? 0.386 -7.495 4.078 1.00 95.88 330 GLU A C 1
ATOM 2496 O O . GLU A 1 330 ? 0.842 -8.630 4.143 1.00 95.88 330 GLU A O 1
ATOM 2501 N N . SER A 1 331 ? 1.127 -6.490 3.587 1.00 94.94 331 SER A N 1
ATOM 2502 C CA . SER A 1 331 ? 2.507 -6.712 3.144 1.00 94.94 331 SER A CA 1
ATOM 2503 C C . SER A 1 331 ? 3.454 -6.930 4.333 1.00 94.94 331 SER A C 1
ATOM 2505 O O . SER A 1 331 ? 3.537 -6.075 5.221 1.00 94.94 331 SER A O 1
ATOM 2507 N N . GLY A 1 332 ? 4.193 -8.041 4.341 1.00 95.19 332 GLY A N 1
ATOM 2508 C CA . GLY A 1 332 ? 5.168 -8.376 5.378 1.00 95.19 332 GLY A CA 1
ATOM 2509 C C . GLY A 1 332 ? 5.362 -9.879 5.595 1.00 95.19 332 GLY A C 1
ATOM 2510 O O . GLY A 1 332 ? 4.937 -10.723 4.800 1.00 95.19 332 GLY A O 1
ATOM 2511 N N . VAL A 1 333 ? 6.007 -10.239 6.712 1.00 96.56 333 VAL A N 1
ATOM 2512 C CA . VAL A 1 333 ? 6.221 -11.644 7.100 1.00 96.56 333 VAL A CA 1
ATOM 2513 C C . VAL A 1 333 ? 5.122 -12.132 8.054 1.00 96.56 333 VAL A C 1
ATOM 2515 O O . VAL A 1 333 ? 4.949 -11.628 9.167 1.00 96.56 333 VAL A O 1
ATOM 2518 N N . HIS A 1 334 ? 4.403 -13.170 7.638 1.00 97.31 334 HIS A N 1
ATOM 2519 C CA . HIS A 1 334 ? 3.347 -13.847 8.386 1.00 97.31 334 HIS A CA 1
ATOM 2520 C C . HIS A 1 334 ? 3.928 -15.106 9.036 1.00 97.31 334 HIS A C 1
ATOM 2522 O O . HIS A 1 334 ? 4.471 -15.974 8.352 1.00 97.31 334 HIS A O 1
ATOM 2528 N N . ARG A 1 335 ? 3.844 -15.231 10.366 1.00 96.81 335 ARG A N 1
ATOM 2529 C CA . ARG A 1 335 ? 4.418 -16.360 11.118 1.00 96.81 335 ARG A CA 1
ATOM 2530 C C . ARG A 1 335 ? 3.331 -17.308 11.617 1.00 96.81 335 ARG A C 1
ATOM 2532 O O . ARG A 1 335 ? 2.503 -16.902 12.423 1.00 96.81 335 ARG A O 1
ATOM 2539 N N . VAL A 1 336 ? 3.386 -18.584 11.246 1.00 97.00 336 VAL A N 1
ATOM 2540 C CA . VAL A 1 336 ? 2.498 -19.623 11.795 1.00 97.00 336 VAL A CA 1
ATOM 2541 C C . VAL A 1 336 ? 3.200 -20.445 12.874 1.00 97.00 336 VAL A C 1
ATOM 2543 O O . VAL A 1 336 ? 4.388 -20.758 12.767 1.00 97.00 336 VAL A O 1
ATOM 2546 N N . GLN A 1 337 ? 2.458 -20.804 13.921 1.00 96.12 337 GLN A N 1
ATOM 2547 C CA . GLN A 1 337 ? 2.857 -21.755 14.954 1.00 96.12 337 GLN A CA 1
ATOM 2548 C C . GLN A 1 337 ? 1.755 -22.814 15.098 1.00 96.12 337 GLN A C 1
ATOM 2550 O O . GLN A 1 337 ? 0.698 -22.539 15.665 1.00 96.12 337 GLN A O 1
ATOM 2555 N N . ARG A 1 338 ? 1.991 -24.014 14.554 1.00 95.25 338 ARG A N 1
ATOM 2556 C CA . ARG A 1 338 ? 1.086 -25.177 14.630 1.00 95.25 338 ARG A CA 1
ATOM 2557 C C . ARG A 1 338 ? 1.861 -26.490 14.547 1.00 95.25 338 ARG A C 1
ATOM 2559 O O . ARG A 1 338 ? 3.065 -26.484 14.294 1.00 95.25 338 ARG A O 1
ATOM 2566 N N . VAL A 1 339 ? 1.178 -27.608 14.778 1.00 94.31 339 VAL A N 1
ATOM 2567 C CA . VAL A 1 339 ? 1.694 -28.940 14.428 1.00 94.31 339 VAL A CA 1
ATOM 2568 C C . VAL A 1 339 ? 1.542 -29.114 12.910 1.00 94.31 339 VAL A C 1
ATOM 2570 O O . VAL A 1 339 ? 0.419 -28.970 12.426 1.00 94.31 339 VAL A O 1
ATOM 2573 N N . PRO A 1 340 ? 2.621 -29.370 12.148 1.00 90.50 340 PRO A N 1
ATOM 2574 C CA . PRO A 1 340 ? 2.520 -29.593 10.707 1.00 90.50 340 PRO A CA 1
ATOM 2575 C C . PRO A 1 340 ? 1.709 -30.836 10.353 1.00 90.50 340 PRO A C 1
ATOM 2577 O O . PRO A 1 340 ? 1.807 -31.851 11.040 1.00 90.50 340 PRO A O 1
ATOM 2580 N N . GLN A 1 341 ? 1.038 -30.822 9.199 1.00 87.50 341 GLN A N 1
ATOM 2581 C CA . GLN A 1 341 ? 0.458 -32.050 8.628 1.00 87.50 341 GLN A CA 1
ATOM 2582 C C . GLN A 1 341 ? 1.538 -33.087 8.259 1.00 87.50 341 GLN A C 1
ATOM 2584 O O . GLN A 1 341 ? 1.259 -34.279 8.169 1.00 87.50 341 GLN A O 1
ATOM 2589 N N . THR A 1 342 ? 2.785 -32.641 8.069 1.00 86.19 342 THR A N 1
ATOM 2590 C CA . THR A 1 342 ? 3.942 -33.488 7.746 1.00 86.19 342 THR A CA 1
ATOM 2591 C C . THR A 1 342 ? 4.723 -33.974 8.976 1.00 86.19 342 THR A C 1
ATOM 2593 O O . THR A 1 342 ? 5.796 -34.549 8.809 1.00 86.19 342 THR A O 1
ATOM 2596 N N . GLU A 1 343 ? 4.266 -33.699 10.204 1.00 88.81 343 GLU A N 1
ATOM 2597 C CA . GLU A 1 343 ? 4.986 -34.029 11.443 1.00 88.81 343 GLU A CA 1
ATOM 2598 C C . GLU A 1 343 ? 4.348 -35.225 12.163 1.00 88.81 343 GLU A C 1
ATOM 2600 O O . GLU A 1 343 ? 3.153 -35.241 12.438 1.00 88.81 343 GLU A O 1
ATOM 2605 N N . SER A 1 344 ? 5.158 -36.230 12.503 1.00 88.38 344 SER A N 1
ATOM 2606 C CA . SER A 1 344 ? 4.689 -37.480 13.121 1.00 88.38 344 SER A CA 1
ATOM 2607 C C . SER A 1 344 ? 4.711 -37.459 14.653 1.00 88.38 344 SER A C 1
ATOM 2609 O O . SER A 1 344 ? 4.013 -38.250 15.281 1.00 88.38 344 SER A O 1
ATOM 2611 N N . GLN A 1 345 ? 5.502 -36.580 15.278 1.00 89.81 345 GLN A N 1
ATOM 2612 C CA . GLN A 1 345 ? 5.664 -36.518 16.739 1.00 89.81 345 GLN A CA 1
ATOM 2613 C C . GLN A 1 345 ? 4.729 -35.510 17.430 1.00 89.81 345 GLN A C 1
ATOM 2615 O O . GLN A 1 345 ? 4.879 -35.254 18.623 1.00 89.81 345 GLN A O 1
ATOM 2620 N N . GLY A 1 346 ? 3.790 -34.893 16.703 1.00 90.12 346 GLY A N 1
ATOM 2621 C CA . GLY A 1 346 ? 2.870 -33.896 17.268 1.00 90.12 346 GLY A CA 1
ATOM 2622 C C . GLY A 1 346 ? 3.550 -32.592 17.716 1.00 90.12 346 GLY A C 1
ATOM 2623 O O . GLY A 1 346 ? 2.987 -31.831 18.503 1.00 90.12 346 GLY A O 1
ATOM 2624 N N . ARG A 1 347 ? 4.779 -32.327 17.255 1.00 93.00 347 ARG A N 1
ATOM 2625 C CA . ARG A 1 347 ? 5.568 -31.166 17.678 1.00 93.00 347 ARG A CA 1
ATOM 2626 C C . ARG A 1 347 ? 5.076 -29.886 17.001 1.00 93.00 347 ARG A C 1
ATOM 2628 O O . ARG A 1 347 ? 4.958 -29.818 15.782 1.00 93.00 347 ARG A O 1
ATOM 2635 N N . VAL A 1 348 ? 4.876 -28.829 17.790 1.00 93.44 348 VAL A N 1
ATOM 2636 C CA . VAL A 1 348 ? 4.609 -27.485 17.259 1.00 93.44 348 VAL A CA 1
ATOM 2637 C C . VAL A 1 348 ? 5.867 -26.948 16.576 1.00 93.44 348 VAL A C 1
ATOM 2639 O O . VAL A 1 348 ? 6.909 -26.773 17.214 1.00 93.44 348 VAL A O 1
ATOM 2642 N N . HIS A 1 349 ? 5.764 -26.658 15.283 1.00 93.81 349 HIS A N 1
ATOM 2643 C CA . HIS A 1 349 ? 6.794 -25.979 14.505 1.00 93.81 349 HIS A CA 1
ATOM 2644 C C . HIS A 1 349 ? 6.446 -24.499 14.314 1.00 93.81 349 HIS A C 1
ATOM 2646 O O . HIS A 1 349 ? 5.370 -24.027 14.676 1.00 93.81 349 HIS A O 1
ATOM 2652 N N . THR A 1 350 ? 7.410 -23.718 13.828 1.00 95.25 350 THR A N 1
ATOM 2653 C CA . THR A 1 350 ? 7.238 -22.282 13.572 1.00 95.25 350 THR A CA 1
ATOM 2654 C C . THR A 1 350 ? 7.747 -21.961 12.181 1.00 95.25 350 THR A C 1
ATOM 2656 O O . THR A 1 350 ? 8.957 -22.026 11.937 1.00 95.25 350 THR A O 1
ATOM 2659 N N . SER A 1 351 ? 6.826 -21.601 11.296 1.00 95.38 351 SER A N 1
ATOM 2660 C CA . SER A 1 351 ? 7.100 -21.328 9.886 1.00 95.38 351 SER A CA 1
ATOM 2661 C C . SER A 1 351 ? 6.770 -19.876 9.537 1.00 95.38 351 SER A C 1
ATOM 2663 O O . SER A 1 351 ? 6.028 -19.217 10.268 1.00 95.38 351 SER A O 1
ATOM 2665 N N . THR A 1 352 ? 7.327 -19.363 8.442 1.00 96.75 352 THR A N 1
ATOM 2666 C CA . THR A 1 352 ? 6.998 -18.045 7.885 1.00 96.75 352 THR A CA 1
ATOM 2667 C C . THR A 1 352 ? 6.537 -18.143 6.436 1.00 96.75 352 THR A C 1
ATOM 2669 O O . THR A 1 352 ? 6.976 -19.012 5.685 1.00 96.75 352 THR A O 1
ATOM 2672 N N . VAL A 1 353 ? 5.657 -17.223 6.061 1.00 97.00 353 VAL A N 1
ATOM 2673 C CA . VAL A 1 353 ? 5.208 -16.911 4.701 1.00 97.00 353 VAL A CA 1
ATOM 2674 C C . VAL A 1 353 ? 5.423 -15.416 4.505 1.00 97.00 353 VAL A C 1
ATOM 2676 O O . VAL A 1 353 ? 5.292 -14.645 5.454 1.00 97.00 353 VAL A O 1
ATOM 2679 N N . THR A 1 354 ? 5.785 -15.003 3.300 1.00 96.44 354 THR A N 1
ATOM 2680 C CA . THR A 1 354 ? 5.942 -13.592 2.940 1.00 96.44 354 THR A CA 1
ATOM 2681 C C . THR A 1 354 ? 4.822 -13.198 1.996 1.00 96.44 354 THR A C 1
ATOM 2683 O O . THR A 1 354 ? 4.621 -13.868 0.980 1.00 96.44 354 THR A O 1
ATOM 2686 N N . VAL A 1 355 ? 4.119 -12.123 2.333 1.00 97.12 355 VAL A N 1
ATOM 2687 C CA . VAL A 1 355 ? 3.062 -11.527 1.518 1.00 97.12 355 VAL A CA 1
ATOM 2688 C C . VAL A 1 355 ? 3.569 -10.174 1.028 1.00 97.12 355 VAL A C 1
ATOM 2690 O O . VAL A 1 355 ? 4.096 -9.389 1.815 1.00 97.12 355 VAL A O 1
ATOM 2693 N N . ALA A 1 356 ? 3.434 -9.903 -0.264 1.00 95.88 356 ALA A N 1
ATOM 2694 C CA . ALA A 1 356 ? 3.690 -8.598 -0.858 1.00 95.88 356 ALA A CA 1
ATOM 2695 C C . ALA A 1 356 ? 2.442 -8.124 -1.600 1.00 95.88 356 ALA A C 1
ATOM 2697 O O . ALA A 1 356 ? 1.723 -8.927 -2.201 1.00 95.88 356 ALA A O 1
ATOM 2698 N N . LEU A 1 357 ? 2.201 -6.816 -1.563 1.00 95.12 357 LEU A N 1
ATOM 2699 C CA . LEU A 1 357 ? 1.142 -6.180 -2.333 1.00 95.12 357 LEU A CA 1
ATOM 2700 C C . LEU A 1 357 ? 1.714 -5.014 -3.113 1.00 95.12 357 LEU A C 1
ATOM 2702 O O . LEU A 1 357 ? 2.335 -4.104 -2.561 1.00 95.12 357 LEU A O 1
ATOM 2706 N N . LEU A 1 358 ? 1.476 -5.045 -4.416 1.00 92.38 358 LEU A N 1
ATOM 2707 C CA . LEU A 1 358 ? 1.925 -4.031 -5.354 1.00 92.38 358 LEU A CA 1
ATOM 2708 C C . LEU A 1 358 ? 0.687 -3.394 -5.993 1.00 92.38 358 LEU A C 1
ATOM 2710 O O . LEU A 1 358 ? -0.234 -4.125 -6.358 1.00 92.38 358 LEU A O 1
ATOM 2714 N N . PRO A 1 359 ? 0.623 -2.063 -6.151 1.00 92.31 359 PRO A N 1
ATOM 2715 C CA . PRO A 1 359 ? -0.470 -1.446 -6.887 1.00 92.31 359 PRO A CA 1
ATOM 2716 C C . PRO A 1 359 ? -0.381 -1.848 -8.363 1.00 92.31 359 PRO A C 1
ATOM 2718 O O . PRO A 1 359 ? 0.719 -2.013 -8.905 1.00 92.31 359 PRO A O 1
ATOM 2721 N N . GLU A 1 360 ? -1.526 -1.981 -9.032 1.00 87.69 360 GLU A N 1
ATOM 2722 C CA . GLU A 1 360 ? -1.540 -2.240 -10.472 1.00 87.69 360 GLU A CA 1
ATOM 2723 C C . GLU A 1 360 ? -0.814 -1.113 -11.231 1.00 87.69 360 GLU A C 1
ATOM 2725 O O . GLU A 1 360 ? -0.998 0.085 -10.975 1.00 87.69 360 GLU A O 1
ATOM 2730 N N . ALA A 1 361 ? 0.073 -1.512 -12.145 1.00 79.25 361 ALA A N 1
ATOM 2731 C CA . ALA A 1 361 ? 0.900 -0.591 -12.907 1.00 79.25 361 ALA A CA 1
ATOM 2732 C C . ALA A 1 361 ? 0.110 -0.002 -14.081 1.00 79.25 361 ALA A C 1
ATOM 2734 O O . ALA A 1 361 ? -0.558 -0.724 -14.814 1.00 79.25 361 ALA A O 1
ATOM 2735 N N . GLN A 1 362 ? 0.244 1.306 -14.296 1.00 72.44 362 GLN A N 1
ATOM 2736 C CA . GLN A 1 362 ? -0.216 1.944 -15.528 1.00 72.44 362 GLN A CA 1
ATOM 2737 C C . GLN A 1 362 ? 0.798 1.683 -16.649 1.00 72.44 362 GLN A C 1
ATOM 2739 O O . GLN A 1 362 ? 2.010 1.707 -16.410 1.00 72.44 362 GLN A O 1
ATOM 2744 N N . ASP A 1 363 ? 0.306 1.459 -17.868 1.00 69.81 363 ASP A N 1
ATOM 2745 C CA . ASP A 1 363 ? 1.160 1.339 -19.047 1.00 69.81 363 ASP A CA 1
ATOM 2746 C C . ASP A 1 363 ? 1.921 2.643 -19.310 1.00 69.81 363 ASP A C 1
ATOM 2748 O O . ASP A 1 363 ? 1.350 3.734 -19.353 1.00 69.81 363 ASP A O 1
ATOM 2752 N N . VAL A 1 364 ? 3.230 2.520 -19.526 1.00 74.19 364 VAL A N 1
ATOM 2753 C CA . VAL A 1 364 ? 4.073 3.642 -19.941 1.00 74.19 364 VAL A CA 1
ATOM 2754 C C . VAL A 1 364 ? 3.979 3.796 -21.450 1.00 74.19 364 VAL A C 1
ATOM 2756 O O . VAL A 1 364 ? 4.685 3.096 -22.180 1.00 74.19 364 VAL A O 1
ATOM 2759 N N . ASP A 1 365 ? 3.194 4.762 -21.922 1.00 75.88 365 ASP A N 1
ATOM 2760 C CA . ASP A 1 365 ? 3.495 5.360 -23.220 1.00 75.88 365 ASP A CA 1
ATOM 2761 C C . ASP A 1 365 ? 4.526 6.494 -23.062 1.00 75.88 365 ASP A C 1
ATOM 2763 O O . ASP A 1 365 ? 4.553 7.218 -22.067 1.00 75.88 365 ASP A O 1
ATOM 2767 N N . ILE A 1 366 ? 5.403 6.628 -24.055 1.00 83.00 366 ILE A N 1
ATOM 2768 C CA . ILE A 1 366 ? 6.369 7.717 -24.179 1.00 83.00 366 ILE A CA 1
ATOM 2769 C C . ILE A 1 366 ? 6.034 8.513 -25.432 1.00 83.00 366 ILE A C 1
ATOM 2771 O O . ILE A 1 366 ? 6.341 8.102 -26.557 1.00 83.00 366 ILE A O 1
ATOM 2775 N N . GLU A 1 367 ? 5.444 9.684 -25.220 1.00 84.44 367 GLU A N 1
ATOM 2776 C CA . GLU A 1 367 ? 5.311 10.714 -26.242 1.00 84.44 367 GLU A CA 1
ATOM 2777 C C . GLU A 1 367 ? 6.662 11.412 -26.470 1.00 84.44 367 GLU A C 1
ATOM 2779 O O . GLU A 1 367 ? 7.385 11.741 -25.528 1.00 84.44 367 GLU A O 1
ATOM 2784 N N . LEU A 1 368 ? 7.027 11.635 -27.736 1.00 85.69 368 LEU A N 1
ATOM 2785 C CA . LEU A 1 368 ? 8.269 12.318 -28.109 1.00 85.69 368 LEU A CA 1
ATOM 2786 C C . LEU A 1 368 ? 7.987 13.770 -28.502 1.00 85.69 368 LEU A C 1
ATOM 2788 O O . LEU A 1 368 ? 7.589 14.053 -29.631 1.00 85.69 368 LEU A O 1
ATOM 2792 N N . ASN A 1 369 ? 8.259 14.697 -27.585 1.00 90.62 369 ASN A N 1
ATOM 2793 C CA . ASN A 1 369 ? 8.225 16.130 -27.863 1.00 90.62 369 ASN A CA 1
ATOM 2794 C C . ASN A 1 369 ? 9.355 16.529 -28.824 1.00 90.62 369 ASN A C 1
ATOM 2796 O O . ASN A 1 369 ? 10.532 16.407 -28.492 1.00 90.62 369 ASN A O 1
ATOM 2800 N N . GLU A 1 370 ? 9.024 17.103 -29.986 1.00 87.44 370 GLU A N 1
ATOM 2801 C CA . GLU A 1 370 ? 10.039 17.541 -30.965 1.00 87.44 370 GLU A CA 1
ATOM 2802 C C . GLU A 1 370 ? 11.011 18.600 -30.409 1.00 87.44 370 GLU A C 1
ATOM 2804 O O . GLU A 1 370 ? 12.147 18.699 -30.867 1.00 87.44 370 GLU A O 1
ATOM 2809 N N . ARG A 1 371 ? 10.592 19.362 -29.388 1.00 92.56 371 ARG A N 1
ATOM 2810 C CA . ARG A 1 371 ? 11.422 20.367 -28.695 1.00 92.56 371 ARG A CA 1
ATOM 2811 C C . ARG A 1 371 ? 12.629 19.757 -27.977 1.00 92.56 371 ARG A C 1
ATOM 2813 O O . ARG A 1 371 ? 13.656 20.419 -27.857 1.00 92.56 371 ARG A O 1
ATOM 2820 N N . ASP A 1 372 ? 12.510 18.503 -27.552 1.00 92.19 372 ASP A N 1
ATOM 2821 C CA . ASP A 1 372 ? 13.534 17.773 -26.804 1.00 92.19 372 ASP A CA 1
ATOM 2822 C C . ASP A 1 372 ? 14.454 16.946 -27.726 1.00 92.19 372 ASP A C 1
ATOM 2824 O O . ASP A 1 372 ? 15.330 16.217 -27.255 1.00 92.19 372 ASP A O 1
ATOM 2828 N N . LEU A 1 373 ? 14.289 17.060 -29.052 1.00 93.62 373 LEU A N 1
ATOM 2829 C CA . LEU A 1 373 ? 15.029 16.304 -30.063 1.00 93.62 373 LEU A CA 1
ATOM 2830 C C . LEU A 1 373 ? 15.985 17.197 -30.867 1.00 93.62 373 LEU A C 1
ATOM 2832 O O . LEU A 1 373 ? 15.573 17.998 -31.704 1.00 93.62 373 LEU A O 1
ATOM 2836 N N . ARG A 1 374 ? 17.298 16.981 -30.716 1.00 94.38 374 ARG A N 1
ATOM 2837 C CA . ARG A 1 374 ? 18.290 17.492 -31.675 1.00 94.38 374 ARG A CA 1
ATOM 2838 C C . ARG A 1 374 ? 18.393 16.533 -32.857 1.00 94.38 374 ARG A C 1
ATOM 2840 O O . ARG A 1 374 ? 18.792 15.382 -32.685 1.00 94.38 374 ARG A O 1
ATOM 2847 N N . ILE A 1 375 ? 18.063 17.016 -34.053 1.00 94.38 375 ILE A N 1
ATOM 2848 C CA . ILE A 1 375 ? 18.109 16.245 -35.302 1.00 94.38 375 ILE A CA 1
ATOM 2849 C C . ILE A 1 375 ? 19.276 16.752 -36.155 1.00 94.38 375 ILE A C 1
ATOM 2851 O O . ILE A 1 375 ? 19.285 17.903 -36.579 1.00 94.38 375 ILE A O 1
ATOM 2855 N N . GLU A 1 376 ? 20.243 15.882 -36.423 1.00 94.38 376 GLU A N 1
ATOM 2856 C CA . GLU A 1 376 ? 21.434 16.146 -37.235 1.00 94.38 376 GLU A CA 1
ATOM 2857 C C . GLU A 1 376 ? 21.341 15.355 -38.551 1.00 94.38 376 GLU A C 1
ATOM 2859 O O . GLU A 1 376 ? 21.051 14.153 -38.548 1.00 94.38 376 GLU A O 1
ATOM 2864 N N . THR A 1 377 ? 21.576 16.020 -39.686 1.00 93.12 377 THR A N 1
ATOM 2865 C CA . THR A 1 377 ? 21.652 15.391 -41.015 1.00 93.12 377 THR A CA 1
ATOM 2866 C C . THR A 1 377 ? 23.104 15.154 -41.396 1.00 93.12 377 THR A C 1
ATOM 2868 O O . THR A 1 377 ? 23.981 15.946 -41.057 1.00 93.12 377 THR A O 1
ATOM 2871 N N . MET A 1 378 ? 23.379 14.039 -42.069 1.00 91.69 378 MET A N 1
ATOM 2872 C CA . MET A 1 378 ? 24.731 13.699 -42.503 1.00 91.69 378 MET A CA 1
ATOM 2873 C C . MET A 1 378 ? 24.728 12.816 -43.750 1.00 91.69 378 MET A C 1
ATOM 2875 O O . MET A 1 378 ? 23.717 12.228 -44.146 1.00 91.69 378 MET A O 1
ATOM 2879 N N . ARG A 1 379 ? 25.885 12.735 -44.407 1.00 90.06 379 ARG A N 1
ATOM 2880 C CA . ARG A 1 379 ? 26.090 11.845 -45.554 1.00 90.06 379 ARG A CA 1
ATOM 2881 C C . ARG A 1 379 ? 26.237 10.415 -45.047 1.00 90.06 379 ARG A C 1
ATOM 2883 O O . ARG A 1 379 ? 26.909 10.183 -44.046 1.00 90.06 379 ARG A O 1
ATOM 2890 N N . ALA A 1 380 ? 25.582 9.474 -45.721 1.00 86.56 380 ALA A N 1
ATOM 2891 C CA . ALA A 1 380 ? 25.639 8.069 -45.337 1.00 86.56 380 ALA A CA 1
ATOM 2892 C C . ALA A 1 380 ? 27.046 7.488 -45.554 1.00 86.56 380 ALA A C 1
ATOM 2894 O O . ALA A 1 380 ? 27.792 7.932 -46.427 1.00 86.56 380 ALA A O 1
ATOM 2895 N N . SER A 1 381 ? 27.394 6.474 -44.767 1.00 85.06 381 SER A N 1
ATOM 2896 C CA . SER A 1 381 ? 28.681 5.778 -44.823 1.00 85.06 381 SER A CA 1
ATOM 2897 C C . SER A 1 381 ? 28.510 4.352 -45.353 1.00 85.06 381 SER A C 1
ATOM 2899 O O . SER A 1 381 ? 27.622 3.622 -44.916 1.00 85.06 381 SER A O 1
ATOM 2901 N N . GLY A 1 382 ? 29.359 3.940 -46.299 1.00 84.12 382 GLY A N 1
ATOM 2902 C CA . GLY A 1 382 ? 29.354 2.584 -46.857 1.00 84.12 382 GLY A CA 1
ATOM 2903 C C . GLY A 1 382 ? 29.632 2.533 -48.360 1.00 84.12 382 GLY A C 1
ATOM 2904 O O . GLY A 1 382 ? 29.969 3.537 -48.986 1.00 84.12 382 GLY A O 1
ATOM 2905 N N . ALA A 1 383 ? 29.486 1.343 -48.946 1.00 76.69 383 ALA A N 1
ATOM 2906 C CA . ALA A 1 383 ? 29.680 1.124 -50.376 1.00 76.69 383 ALA A CA 1
ATOM 2907 C C . ALA A 1 383 ? 28.551 1.780 -51.194 1.00 76.69 383 ALA A C 1
ATOM 2909 O O . ALA A 1 383 ? 27.408 1.320 -51.181 1.00 76.69 383 ALA A O 1
ATOM 2910 N N . GLY A 1 384 ? 28.868 2.848 -51.929 1.00 70.19 384 GLY A N 1
ATOM 2911 C CA . GLY A 1 384 ? 27.889 3.577 -52.729 1.00 70.19 384 GLY A CA 1
ATOM 2912 C C . GLY A 1 384 ? 28.503 4.433 -53.834 1.00 70.19 384 GLY A C 1
ATOM 2913 O O . GLY A 1 384 ? 29.657 4.844 -53.767 1.00 70.19 384 GLY A O 1
ATOM 2914 N N . GLY A 1 385 ? 27.706 4.699 -54.872 1.00 83.44 385 GLY A N 1
ATOM 2915 C CA . GLY A 1 385 ? 28.067 5.621 -55.953 1.00 83.44 385 GLY A CA 1
ATOM 2916 C C . GLY A 1 385 ? 27.882 7.095 -55.568 1.00 83.44 385 GLY A C 1
ATOM 2917 O O . GLY A 1 385 ? 27.628 7.428 -54.411 1.00 83.44 385 GLY A O 1
ATOM 2918 N N . GLN A 1 386 ? 27.923 7.991 -56.564 1.00 82.38 386 GLN A N 1
ATOM 2919 C CA . GLN A 1 386 ? 27.890 9.454 -56.363 1.00 82.38 386 GLN A CA 1
ATOM 2920 C C . GLN A 1 386 ? 26.769 9.969 -55.436 1.00 82.38 386 GLN A C 1
ATOM 2922 O O . GLN A 1 386 ? 26.959 10.987 -54.777 1.00 82.38 386 GLN A O 1
ATOM 2927 N N . HIS A 1 387 ? 25.622 9.283 -55.379 1.00 80.06 387 HIS A N 1
ATOM 2928 C CA . HIS A 1 387 ? 24.500 9.627 -54.499 1.00 80.06 387 HIS A CA 1
ATOM 2929 C C . HIS A 1 387 ? 24.882 9.600 -53.008 1.00 80.06 387 HIS A C 1
ATOM 2931 O O . HIS A 1 387 ? 24.447 10.461 -52.255 1.00 80.06 387 HIS A O 1
ATOM 2937 N N . VAL A 1 388 ? 25.720 8.659 -52.563 1.00 84.38 388 VAL A N 1
ATOM 2938 C CA . VAL A 1 388 ? 26.143 8.585 -51.149 1.00 84.38 388 VAL A CA 1
ATOM 2939 C C . VAL A 1 388 ? 27.093 9.739 -50.805 1.00 84.38 388 VAL A C 1
ATOM 2941 O O . VAL A 1 388 ? 26.946 10.379 -49.769 1.00 84.38 388 VAL A O 1
ATOM 2944 N N . ASN A 1 389 ? 27.984 10.103 -51.731 1.00 83.50 389 ASN A N 1
ATOM 2945 C CA . ASN A 1 389 ? 28.948 11.193 -51.538 1.00 83.50 389 ASN A CA 1
ATOM 2946 C C . ASN A 1 389 ? 28.314 12.600 -51.584 1.00 83.50 389 ASN A C 1
ATOM 2948 O O . ASN A 1 389 ? 28.927 13.560 -51.104 1.00 83.50 389 ASN A O 1
ATOM 2952 N N . LYS A 1 390 ? 27.120 12.736 -52.182 1.00 84.06 390 LYS A N 1
ATOM 2953 C CA . LYS A 1 390 ? 26.422 14.016 -52.410 1.00 84.06 390 LYS A CA 1
ATOM 2954 C C . LYS A 1 390 ? 25.167 14.218 -51.548 1.00 84.06 390 LYS A C 1
ATOM 2956 O O . LYS A 1 390 ? 24.841 15.366 -51.271 1.00 84.06 390 LYS A O 1
ATOM 2961 N N . THR A 1 391 ? 24.468 13.160 -51.130 1.00 87.69 391 THR A N 1
ATOM 2962 C CA . THR A 1 391 ? 23.132 13.267 -50.510 1.00 87.69 391 THR A CA 1
ATOM 2963 C C . THR A 1 391 ? 23.147 12.969 -49.009 1.00 87.69 391 THR A C 1
ATOM 2965 O O . THR A 1 391 ? 23.460 11.853 -48.584 1.00 87.69 391 THR A O 1
ATOM 2968 N N . GLU A 1 392 ? 22.713 13.942 -48.203 1.00 89.75 392 GLU A N 1
ATOM 2969 C CA . GLU A 1 392 ? 22.541 13.822 -46.746 1.00 89.75 392 GLU A CA 1
ATOM 2970 C C . GLU A 1 392 ? 21.300 12.994 -46.382 1.00 89.75 392 GLU A C 1
ATOM 2972 O O . GLU A 1 392 ? 20.237 13.493 -46.018 1.00 89.75 392 GLU A O 1
ATOM 2977 N N . SER A 1 393 ? 21.445 11.685 -46.563 1.00 89.38 393 SER A N 1
ATOM 2978 C CA . SER A 1 393 ? 20.401 10.681 -46.355 1.00 89.38 393 SER A CA 1
ATOM 2979 C C . SER A 1 393 ? 20.438 10.054 -44.959 1.00 89.38 393 SER A C 1
ATOM 2981 O O . SER A 1 393 ? 19.408 9.555 -44.505 1.00 89.38 393 SER A O 1
ATOM 2983 N N . ALA A 1 394 ? 21.579 10.097 -44.266 1.00 92.50 394 ALA A N 1
ATOM 2984 C CA . ALA A 1 394 ? 21.725 9.585 -42.908 1.00 92.50 394 ALA A CA 1
ATOM 2985 C C . ALA A 1 394 ? 21.273 10.622 -41.871 1.00 92.50 394 ALA A C 1
ATOM 2987 O O . ALA A 1 394 ? 21.403 11.834 -42.068 1.00 92.50 394 ALA A O 1
ATOM 2988 N N . ILE A 1 395 ? 20.722 10.135 -40.760 1.00 95.44 395 ILE A N 1
ATOM 2989 C CA . ILE A 1 395 ? 20.194 10.970 -39.681 1.00 95.44 395 ILE A CA 1
ATOM 2990 C C . ILE A 1 395 ? 20.703 10.474 -38.340 1.00 95.44 395 ILE A C 1
ATOM 2992 O O . ILE A 1 395 ? 20.689 9.275 -38.058 1.00 95.44 395 ILE A O 1
ATOM 2996 N N . ARG A 1 396 ? 21.043 11.430 -37.478 1.00 94.62 396 ARG A N 1
ATOM 2997 C CA . ARG A 1 396 ? 21.187 11.228 -36.041 1.00 94.62 396 ARG A CA 1
ATOM 2998 C C . ARG A 1 396 ? 20.110 12.023 -35.307 1.00 94.62 396 ARG A C 1
ATOM 3000 O O . ARG A 1 396 ? 19.930 13.208 -35.567 1.00 94.62 396 ARG A O 1
ATOM 3007 N N . VAL A 1 397 ? 19.393 11.378 -34.393 1.00 95.75 397 VAL A N 1
ATOM 3008 C CA . VAL A 1 397 ? 18.449 12.032 -33.475 1.00 95.75 397 VAL A CA 1
ATOM 3009 C C . VAL A 1 397 ? 18.974 11.843 -32.060 1.00 95.75 397 VAL A C 1
ATOM 3011 O O . VAL A 1 397 ? 19.287 10.719 -31.671 1.00 95.75 397 V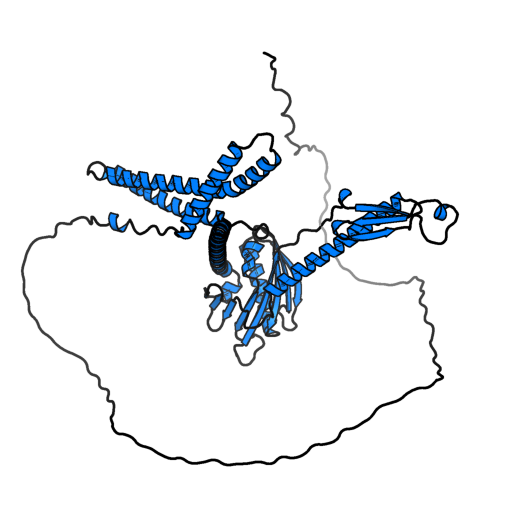AL A O 1
ATOM 3014 N N . THR A 1 398 ? 19.079 12.930 -31.301 1.00 94.81 398 THR A N 1
ATOM 3015 C CA . THR A 1 398 ? 19.538 12.925 -29.909 1.00 94.81 398 THR A CA 1
ATOM 3016 C C . THR A 1 398 ? 18.454 13.513 -29.013 1.00 94.81 398 THR A C 1
ATOM 3018 O O . THR A 1 398 ? 18.085 14.673 -29.191 1.00 94.81 398 THR A O 1
ATOM 3021 N N . HIS A 1 399 ? 17.949 12.730 -28.058 1.00 95.50 399 HIS A N 1
ATOM 3022 C CA . HIS A 1 399 ? 16.962 13.193 -27.079 1.00 95.50 399 HIS A CA 1
ATOM 3023 C C . HIS A 1 399 ? 17.673 13.902 -25.921 1.00 95.50 399 HIS A C 1
ATOM 3025 O O . HIS A 1 399 ? 18.291 13.256 -25.067 1.00 95.50 399 HIS A O 1
ATOM 3031 N N . ILE A 1 400 ? 17.605 15.234 -25.926 1.00 93.75 400 ILE A N 1
ATOM 3032 C CA . ILE A 1 400 ? 18.432 16.148 -25.128 1.00 93.75 400 ILE A CA 1
ATOM 3033 C C . ILE A 1 400 ? 18.350 15.851 -23.616 1.00 93.75 400 ILE A C 1
ATOM 3035 O O . ILE A 1 400 ? 19.419 15.714 -23.022 1.00 93.75 400 ILE A O 1
ATOM 3039 N N . PRO A 1 401 ? 17.167 15.647 -22.992 1.00 92.69 401 PRO A N 1
ATOM 3040 C CA . PRO A 1 401 ? 17.068 15.348 -21.557 1.00 92.69 401 PRO A CA 1
ATOM 3041 C C . PRO A 1 401 ? 17.752 14.039 -21.135 1.00 92.69 401 PRO A C 1
ATOM 3043 O O . PRO A 1 401 ? 18.200 13.914 -20.001 1.00 92.69 401 PRO A O 1
ATOM 3046 N N . SER A 1 402 ? 17.840 13.060 -22.042 1.00 90.19 402 SER A N 1
ATOM 3047 C CA . SER A 1 402 ? 18.423 11.734 -21.766 1.00 90.19 402 SER A CA 1
ATOM 3048 C C . SER A 1 402 ? 19.869 11.561 -22.241 1.00 90.19 402 SER A C 1
ATOM 3050 O O . SER A 1 402 ? 20.501 10.555 -21.936 1.00 90.19 402 SER A O 1
ATOM 3052 N N . GLY A 1 403 ? 20.367 12.470 -23.086 1.00 92.62 403 GLY A N 1
ATOM 3053 C CA . GLY A 1 403 ? 21.631 12.313 -23.818 1.00 92.62 403 GLY A CA 1
ATOM 3054 C C . GLY A 1 403 ? 21.651 11.205 -24.890 1.00 92.62 403 GLY A C 1
ATOM 3055 O O . GLY A 1 403 ? 22.636 11.092 -25.621 1.00 92.62 403 GLY A O 1
ATOM 3056 N N . ILE A 1 404 ? 20.595 10.392 -25.027 1.00 93.44 404 ILE A N 1
ATOM 3057 C CA . ILE A 1 404 ? 20.575 9.226 -25.923 1.00 93.44 404 ILE A CA 1
ATOM 3058 C C . ILE A 1 404 ? 20.554 9.670 -27.385 1.00 93.44 404 ILE A C 1
ATOM 3060 O O . ILE A 1 404 ? 19.608 10.316 -27.837 1.00 93.44 404 ILE A O 1
ATOM 3064 N N . ALA A 1 405 ? 21.567 9.239 -28.139 1.00 94.31 405 ALA A N 1
ATOM 3065 C CA . ALA A 1 405 ? 21.637 9.391 -29.587 1.00 94.31 405 ALA A CA 1
ATOM 3066 C C . ALA A 1 405 ? 21.320 8.076 -30.323 1.00 94.31 405 ALA A C 1
ATOM 3068 O O . ALA A 1 405 ? 21.807 6.997 -29.972 1.00 94.31 405 ALA A O 1
ATOM 3069 N N . VAL A 1 406 ? 20.542 8.185 -31.398 1.00 95.38 406 VAL A N 1
ATOM 3070 C CA . VAL A 1 406 ? 20.231 7.125 -32.367 1.00 95.38 406 VAL A CA 1
ATOM 3071 C C . VAL A 1 406 ? 20.689 7.590 -33.745 1.00 95.38 406 VAL A C 1
ATOM 3073 O O . VAL A 1 406 ? 20.436 8.731 -34.116 1.00 95.38 406 VAL A O 1
ATOM 3076 N N . HIS A 1 407 ? 21.350 6.718 -34.507 1.00 94.50 407 HIS A N 1
ATOM 3077 C CA . HIS A 1 407 ? 21.815 6.992 -35.869 1.00 94.50 407 HIS A CA 1
ATOM 3078 C C . HIS A 1 407 ? 21.266 5.938 -36.838 1.00 94.50 407 HIS A C 1
ATOM 3080 O O . HIS A 1 407 ? 21.368 4.745 -36.557 1.00 94.50 407 HIS A O 1
ATOM 3086 N N . VAL A 1 408 ? 20.696 6.373 -37.966 1.00 94.25 408 VAL A N 1
ATOM 3087 C CA . VAL A 1 408 ? 20.095 5.503 -38.991 1.00 94.25 408 VAL A CA 1
ATOM 3088 C C . VAL A 1 408 ? 20.486 5.980 -40.393 1.00 94.25 408 VAL A C 1
ATOM 3090 O O . VAL A 1 408 ? 20.367 7.163 -40.715 1.00 94.25 408 VAL A O 1
ATOM 3093 N N . GLN A 1 409 ? 20.920 5.038 -41.237 1.00 92.81 409 GLN A N 1
ATOM 3094 C CA . GLN A 1 409 ? 21.382 5.290 -42.610 1.00 92.81 409 GLN A CA 1
ATOM 3095 C C . GLN A 1 409 ? 20.956 4.202 -43.622 1.00 92.81 409 GLN A C 1
ATOM 3097 O O . GLN A 1 409 ? 21.596 4.036 -44.655 1.00 92.81 409 GLN A O 1
ATOM 3102 N N . GLU A 1 410 ? 19.917 3.418 -43.314 1.00 88.88 410 GLU A N 1
ATOM 3103 C CA . GLU A 1 410 ? 19.525 2.234 -44.099 1.00 88.88 410 GLU A CA 1
ATOM 3104 C C . GLU A 1 410 ? 18.849 2.579 -45.433 1.00 88.88 410 GLU A C 1
ATOM 3106 O O . GLU A 1 410 ? 19.169 2.010 -46.476 1.00 88.88 410 GLU A O 1
ATOM 3111 N N . ASP A 1 411 ? 17.881 3.498 -45.409 1.00 90.06 411 ASP A N 1
ATOM 3112 C CA . ASP A 1 411 ? 17.147 3.915 -46.599 1.00 90.06 411 ASP A CA 1
ATOM 3113 C C . ASP A 1 411 ? 17.903 5.014 -47.354 1.00 90.06 411 ASP A C 1
ATOM 3115 O O . ASP A 1 411 ? 18.521 5.901 -46.767 1.00 90.06 411 ASP A O 1
ATOM 3119 N N . ARG A 1 412 ? 17.739 5.055 -48.682 1.00 86.81 412 ARG A N 1
ATOM 3120 C CA . ARG A 1 412 ? 18.205 6.189 -49.509 1.00 86.81 412 ARG A CA 1
ATOM 3121 C C . ARG A 1 412 ? 17.434 7.492 -49.240 1.00 86.81 412 ARG A C 1
ATOM 3123 O O . ARG A 1 412 ? 17.825 8.542 -49.742 1.00 86.81 412 ARG A O 1
ATOM 3130 N N . SER A 1 413 ? 16.325 7.423 -48.498 1.00 89.75 413 SER A N 1
ATOM 3131 C CA . SER A 1 413 ? 15.430 8.545 -48.203 1.00 89.75 413 SER A CA 1
ATOM 3132 C C . SER A 1 413 ? 15.581 9.013 -46.757 1.00 89.75 413 SER A C 1
ATOM 3134 O O . SER A 1 413 ? 15.282 8.278 -45.814 1.00 89.75 413 SER A O 1
ATOM 3136 N N . GLN A 1 414 ? 15.957 10.283 -46.607 1.00 90.19 414 GLN A N 1
ATOM 3137 C CA . GLN A 1 414 ? 16.071 10.998 -45.336 1.00 90.19 414 GLN A CA 1
ATOM 3138 C C . GLN A 1 414 ? 14.814 10.843 -44.455 1.00 90.19 414 GLN A C 1
ATOM 3140 O O . GLN A 1 414 ? 14.919 10.509 -43.278 1.00 90.19 414 GLN A O 1
ATOM 3145 N N . HIS A 1 415 ? 13.612 11.011 -45.018 1.00 91.06 415 HIS A N 1
ATOM 3146 C CA . HIS A 1 415 ? 12.357 10.920 -44.256 1.00 91.06 415 HIS A CA 1
ATOM 3147 C C . HIS A 1 415 ? 12.101 9.514 -43.689 1.00 91.06 415 HIS A C 1
ATOM 3149 O O . HIS A 1 415 ? 11.631 9.388 -42.558 1.00 91.06 415 HIS A O 1
ATOM 3155 N N . LYS A 1 416 ? 12.470 8.455 -44.426 1.00 93.12 416 LYS A N 1
ATOM 3156 C CA . LYS A 1 416 ? 12.372 7.072 -43.931 1.00 93.12 416 LYS A CA 1
ATOM 3157 C C . LYS A 1 416 ? 13.359 6.809 -42.794 1.00 93.12 416 LYS A C 1
ATOM 3159 O O . LYS A 1 416 ? 12.964 6.259 -41.768 1.00 93.12 416 LYS A O 1
ATOM 3164 N N . ASN A 1 417 ? 14.603 7.276 -42.930 1.00 93.06 417 ASN A N 1
ATOM 3165 C CA . ASN A 1 417 ? 15.586 7.200 -41.848 1.00 93.06 417 ASN A CA 1
ATOM 3166 C C . ASN A 1 417 ? 15.153 8.019 -40.618 1.00 93.06 417 ASN A C 1
ATOM 3168 O O . ASN A 1 417 ? 15.409 7.578 -39.502 1.00 93.06 417 ASN A O 1
ATOM 3172 N N . ARG A 1 418 ? 14.428 9.142 -40.779 1.00 92.12 418 ARG A N 1
ATOM 3173 C CA . ARG A 1 418 ? 13.867 9.908 -39.645 1.00 92.12 418 ARG A CA 1
ATOM 3174 C C . ARG A 1 418 ? 12.801 9.107 -38.900 1.00 92.12 418 ARG A C 1
ATOM 3176 O O . ARG A 1 418 ? 12.896 8.976 -37.686 1.00 92.12 418 ARG A O 1
ATOM 3183 N N . ALA A 1 419 ? 11.832 8.536 -39.618 1.00 93.00 419 ALA A N 1
ATOM 3184 C CA . ALA A 1 419 ? 10.779 7.715 -39.017 1.00 93.00 419 ALA A CA 1
ATOM 3185 C C . ALA A 1 419 ? 11.357 6.489 -38.280 1.00 93.00 419 ALA A C 1
ATOM 3187 O O . ALA A 1 419 ? 10.976 6.212 -37.142 1.00 93.00 419 ALA A O 1
ATOM 3188 N N . LYS A 1 420 ? 12.345 5.810 -38.882 1.00 94.56 420 LYS A N 1
ATOM 3189 C CA . LYS A 1 420 ? 13.103 4.729 -38.230 1.00 94.56 420 LYS A CA 1
ATOM 3190 C C . LYS A 1 420 ? 13.862 5.212 -36.990 1.00 94.56 420 LYS A C 1
ATOM 3192 O O . LYS A 1 420 ? 13.773 4.574 -35.947 1.00 94.56 420 LYS A O 1
ATOM 3197 N N . ALA A 1 421 ? 14.565 6.344 -37.069 1.00 93.94 421 ALA A N 1
ATOM 3198 C CA . ALA A 1 421 ? 15.310 6.894 -35.936 1.00 93.94 421 ALA A CA 1
ATOM 3199 C C . ALA A 1 421 ? 14.390 7.269 -34.762 1.00 93.94 421 ALA A C 1
ATOM 3201 O O . ALA A 1 421 ? 14.724 6.961 -33.623 1.00 93.94 421 ALA A O 1
ATOM 3202 N N . TYR A 1 422 ? 13.217 7.855 -35.028 1.00 93.31 422 TYR A N 1
ATOM 3203 C CA . TYR A 1 422 ? 12.197 8.122 -34.006 1.00 93.31 422 TYR A CA 1
ATOM 3204 C C . TYR A 1 422 ? 11.646 6.826 -33.390 1.00 93.31 422 TYR A C 1
ATOM 3206 O O . TYR A 1 422 ? 11.538 6.735 -32.171 1.00 93.31 422 TYR A O 1
ATOM 3214 N N . SER A 1 423 ? 11.349 5.805 -34.203 1.00 92.44 423 SER A N 1
ATOM 3215 C CA . SER A 1 423 ? 10.875 4.500 -33.718 1.00 92.44 423 SER A CA 1
ATOM 3216 C C . SER A 1 423 ? 11.899 3.816 -32.800 1.00 92.44 423 SER A C 1
ATOM 3218 O O . SER A 1 423 ? 11.554 3.412 -31.689 1.00 92.44 423 SER A O 1
ATOM 3220 N N . VAL A 1 424 ? 13.173 3.768 -33.205 1.00 93.56 424 VAL A N 1
ATOM 3221 C CA . VAL A 1 424 ? 14.267 3.199 -32.396 1.00 93.56 424 VAL A CA 1
ATOM 3222 C C . VAL A 1 424 ? 14.546 4.036 -31.139 1.00 93.56 424 VAL A C 1
ATOM 3224 O O . VAL A 1 424 ? 14.868 3.479 -30.092 1.00 93.56 424 VAL A O 1
ATOM 3227 N N . LEU A 1 425 ? 14.396 5.362 -31.202 1.00 94.00 425 LEU A N 1
ATOM 3228 C CA . LEU A 1 425 ? 14.543 6.248 -30.043 1.00 94.00 425 LEU A CA 1
ATOM 3229 C C . LEU A 1 425 ? 13.414 6.056 -29.022 1.00 94.00 425 LEU A C 1
ATOM 3231 O O . LEU A 1 425 ? 13.708 5.914 -27.836 1.00 94.00 425 LEU A O 1
ATOM 3235 N N . ARG A 1 426 ? 12.152 5.969 -29.473 1.00 92.81 426 ARG A N 1
ATOM 3236 C CA . ARG A 1 426 ? 10.995 5.654 -28.614 1.00 92.81 426 ARG A CA 1
ATOM 3237 C C . ARG A 1 426 ? 11.175 4.290 -27.947 1.00 92.81 426 ARG A C 1
ATOM 3239 O O . ARG A 1 426 ? 11.003 4.191 -26.741 1.00 92.81 426 ARG A O 1
ATOM 3246 N N . ALA A 1 427 ? 11.618 3.275 -28.697 1.00 92.19 427 ALA A N 1
ATOM 3247 C CA . ALA A 1 427 ? 11.900 1.943 -28.160 1.00 92.19 427 ALA A CA 1
ATOM 3248 C C . ALA A 1 427 ? 13.001 1.950 -27.080 1.00 92.19 427 ALA A C 1
ATOM 3250 O O . ALA A 1 427 ? 12.813 1.358 -26.021 1.00 92.19 427 ALA A O 1
ATOM 3251 N N . ARG A 1 428 ? 14.119 2.662 -27.298 1.00 92.38 428 ARG A N 1
ATOM 3252 C CA . ARG A 1 428 ? 15.200 2.789 -26.298 1.00 92.38 428 ARG A CA 1
ATOM 3253 C C . ARG A 1 428 ? 14.760 3.522 -25.031 1.00 92.38 428 ARG A C 1
ATOM 3255 O O . ARG A 1 428 ? 15.118 3.104 -23.936 1.00 92.38 428 ARG A O 1
ATOM 3262 N N . LEU A 1 429 ? 14.004 4.611 -25.174 1.00 92.25 429 LEU A N 1
ATOM 3263 C CA . LEU A 1 429 ? 13.475 5.359 -24.031 1.00 92.25 429 LEU A CA 1
ATOM 3264 C C . LEU A 1 429 ? 12.450 4.525 -23.253 1.00 92.25 429 LEU A C 1
ATOM 3266 O O . LEU A 1 429 ? 12.489 4.513 -22.025 1.00 92.25 429 LEU A O 1
ATOM 3270 N N . TYR A 1 430 ? 11.592 3.782 -23.959 1.00 92.31 430 TYR A N 1
ATOM 3271 C CA . TYR A 1 430 ? 10.625 2.866 -23.355 1.00 92.31 430 TYR A CA 1
ATOM 3272 C C . TYR A 1 430 ? 11.326 1.752 -22.576 1.00 92.31 430 TYR A C 1
ATOM 3274 O O . TYR A 1 430 ? 10.965 1.491 -21.435 1.00 92.31 430 TYR A O 1
ATOM 3282 N N . GLU A 1 431 ? 12.366 1.138 -23.144 1.00 90.31 431 GLU A N 1
ATOM 3283 C CA . GLU A 1 431 ? 13.139 0.089 -22.477 1.00 90.31 431 GLU A CA 1
ATOM 3284 C C . GLU A 1 431 ? 13.784 0.584 -21.173 1.00 90.31 431 GLU A C 1
ATOM 3286 O O . GLU A 1 431 ? 13.653 -0.082 -20.149 1.00 90.31 431 GLU A O 1
ATOM 3291 N N . ILE A 1 432 ? 14.376 1.785 -21.179 1.00 90.81 432 ILE A N 1
ATOM 3292 C CA . ILE A 1 432 ? 14.987 2.405 -19.991 1.00 90.81 432 ILE A CA 1
ATOM 3293 C C . ILE A 1 432 ? 13.938 2.773 -18.934 1.00 90.81 432 ILE A C 1
ATOM 3295 O O . ILE A 1 432 ? 14.143 2.507 -17.751 1.00 90.81 432 ILE A O 1
ATOM 3299 N N . GLN A 1 433 ? 12.799 3.351 -19.326 1.00 89.88 433 GLN A N 1
ATOM 3300 C CA . GLN A 1 433 ? 11.739 3.706 -18.374 1.00 89.88 433 GLN A CA 1
ATOM 3301 C C . GLN A 1 433 ? 11.047 2.456 -17.801 1.00 89.88 433 GLN A C 1
ATOM 3303 O O . GLN A 1 433 ? 10.751 2.406 -16.607 1.00 89.88 433 GLN A O 1
ATOM 3308 N N . ARG A 1 434 ? 10.853 1.414 -18.620 1.00 89.69 434 ARG A N 1
ATOM 3309 C CA . ARG A 1 434 ? 10.366 0.092 -18.195 1.00 89.69 434 ARG A CA 1
ATOM 3310 C C . ARG A 1 434 ? 11.345 -0.573 -17.228 1.00 89.69 434 ARG A C 1
ATOM 3312 O O . ARG A 1 434 ? 10.905 -1.149 -16.237 1.00 89.69 434 ARG A O 1
ATOM 3319 N N . GLU A 1 435 ? 12.650 -0.498 -17.498 1.00 90.31 435 GLU A N 1
ATOM 3320 C CA . GLU A 1 435 ? 13.683 -1.019 -16.600 1.00 90.31 435 GLU A CA 1
ATOM 3321 C C . GLU A 1 435 ? 13.690 -0.258 -15.271 1.00 90.31 435 GLU A C 1
ATOM 3323 O O . GLU A 1 435 ? 13.614 -0.890 -14.221 1.00 90.31 435 GLU A O 1
ATOM 3328 N N . LYS A 1 436 ? 13.672 1.080 -15.297 1.00 89.94 436 LYS A N 1
ATOM 3329 C CA . LYS A 1 436 ? 13.594 1.913 -14.090 1.00 89.94 436 LYS A CA 1
ATOM 3330 C C . LYS A 1 436 ? 12.392 1.536 -13.213 1.00 89.94 436 LYS A C 1
ATOM 3332 O O . LYS A 1 436 ? 12.573 1.217 -12.042 1.00 89.94 436 LYS A O 1
ATOM 3337 N N . LEU A 1 437 ? 11.186 1.465 -13.784 1.00 88.12 437 LEU A N 1
ATOM 3338 C CA . LEU A 1 437 ? 9.981 1.051 -13.048 1.00 88.12 437 LEU A CA 1
ATOM 3339 C C . LEU A 1 437 ? 10.006 -0.426 -12.614 1.00 88.12 437 LEU A C 1
ATOM 3341 O O . LEU A 1 437 ? 9.271 -0.818 -11.707 1.00 88.12 437 LEU A O 1
ATOM 3345 N N . ALA A 1 438 ? 10.796 -1.286 -13.261 1.00 87.69 438 ALA A N 1
ATOM 3346 C CA . ALA A 1 438 ? 11.026 -2.651 -12.792 1.00 87.69 438 ALA A CA 1
ATOM 3347 C C . ALA A 1 438 ? 11.991 -2.679 -11.594 1.00 87.69 438 ALA A C 1
ATOM 3349 O O . ALA A 1 438 ? 11.723 -3.398 -10.635 1.00 87.69 438 ALA A O 1
ATOM 3350 N N . GLN A 1 439 ? 13.051 -1.864 -11.611 1.00 90.00 439 GLN A N 1
ATOM 3351 C CA . GLN A 1 439 ? 13.989 -1.700 -10.495 1.00 90.00 439 GLN A CA 1
ATOM 3352 C C . GLN A 1 439 ? 13.299 -1.081 -9.265 1.00 90.00 439 GLN A C 1
ATOM 3354 O O . GLN A 1 439 ? 13.432 -1.615 -8.167 1.00 90.00 439 GLN A O 1
ATOM 3359 N N . GLU A 1 440 ? 12.492 -0.030 -9.441 1.00 88.88 440 GLU A N 1
ATOM 3360 C CA . GLU A 1 440 ? 11.732 0.619 -8.356 1.00 88.88 440 GLU A CA 1
ATOM 3361 C C . GLU A 1 440 ? 10.717 -0.347 -7.712 1.00 88.88 440 GLU A C 1
ATOM 3363 O O . GLU A 1 440 ? 10.690 -0.502 -6.490 1.00 88.88 440 GLU A O 1
ATOM 3368 N N . ARG A 1 441 ? 9.953 -1.107 -8.514 1.00 86.19 441 ARG A N 1
ATOM 3369 C CA . ARG A 1 441 ? 9.061 -2.164 -7.989 1.00 86.19 441 ARG A CA 1
ATOM 3370 C C . ARG A 1 441 ? 9.819 -3.333 -7.352 1.00 86.19 441 ARG A C 1
ATOM 3372 O O . ARG A 1 441 ? 9.309 -3.947 -6.418 1.00 86.19 441 ARG A O 1
ATOM 3379 N N . ALA A 1 442 ? 11.013 -3.673 -7.840 1.00 88.25 442 ALA A N 1
ATOM 3380 C CA . ALA A 1 442 ? 11.849 -4.701 -7.222 1.00 88.25 442 ALA A CA 1
ATOM 3381 C C . ALA A 1 442 ? 12.373 -4.256 -5.848 1.00 88.25 442 ALA A C 1
ATOM 3383 O O . ALA A 1 442 ? 12.354 -5.061 -4.918 1.00 88.25 442 ALA A O 1
ATOM 3384 N N . ALA A 1 443 ? 12.759 -2.984 -5.704 1.00 89.81 443 ALA A N 1
ATOM 3385 C CA . ALA A 1 443 ? 13.164 -2.394 -4.432 1.00 89.81 443 ALA A CA 1
ATOM 3386 C C . ALA A 1 443 ? 12.010 -2.391 -3.415 1.00 89.81 443 ALA A C 1
ATOM 3388 O O . ALA A 1 443 ? 12.165 -2.961 -2.339 1.00 89.81 443 ALA A O 1
ATOM 3389 N N . HIS A 1 444 ? 10.831 -1.868 -3.777 1.00 87.56 444 HIS A N 1
ATOM 3390 C CA . HIS A 1 444 ? 9.668 -1.867 -2.875 1.00 87.56 444 HIS A CA 1
ATOM 3391 C C . HIS A 1 444 ? 9.191 -3.277 -2.493 1.00 87.56 444 HIS A C 1
ATOM 3393 O O . HIS A 1 444 ? 8.837 -3.514 -1.341 1.00 87.56 444 HIS A O 1
ATOM 3399 N N . ARG A 1 445 ? 9.234 -4.255 -3.412 1.00 88.69 445 ARG A N 1
ATOM 3400 C CA . ARG A 1 445 ? 8.950 -5.656 -3.055 1.00 88.69 445 ARG A CA 1
ATOM 3401 C C . ARG A 1 445 ? 9.973 -6.193 -2.047 1.00 88.69 445 ARG A C 1
ATOM 3403 O O . ARG A 1 445 ? 9.584 -6.860 -1.095 1.00 88.69 445 ARG A O 1
ATOM 3410 N N . ALA A 1 446 ? 11.265 -5.926 -2.244 1.00 89.19 446 ALA A N 1
ATOM 3411 C CA . ALA A 1 446 ? 12.312 -6.373 -1.322 1.00 89.19 446 ALA A CA 1
ATOM 3412 C C . ALA A 1 446 ? 12.189 -5.715 0.066 1.00 89.19 446 ALA A C 1
ATOM 3414 O O . ALA A 1 446 ? 12.437 -6.369 1.074 1.00 89.19 446 ALA A O 1
ATOM 3415 N N . GLU A 1 447 ? 11.753 -4.455 0.116 1.00 89.69 447 GLU A N 1
ATOM 3416 C CA . GLU A 1 447 ? 11.436 -3.716 1.342 1.00 89.69 447 GLU A CA 1
ATOM 3417 C C . GLU A 1 447 ? 10.243 -4.330 2.098 1.00 89.69 447 GLU A C 1
ATOM 3419 O O . GLU A 1 447 ? 10.358 -4.596 3.292 1.00 89.69 447 GLU A O 1
ATOM 3424 N N . GLN A 1 448 ? 9.140 -4.652 1.407 1.00 87.31 448 GLN A N 1
ATOM 3425 C CA . GLN A 1 448 ? 7.976 -5.330 2.003 1.00 87.31 448 GLN A CA 1
ATOM 3426 C C . GLN A 1 448 ? 8.284 -6.757 2.494 1.00 87.31 448 GLN A C 1
ATOM 3428 O O . GLN A 1 448 ? 7.836 -7.164 3.564 1.00 87.31 448 GLN A O 1
ATOM 3433 N N . VAL A 1 449 ? 9.012 -7.543 1.695 1.00 84.75 449 VAL A N 1
ATOM 3434 C CA . VAL A 1 449 ? 9.269 -8.975 1.950 1.00 84.75 449 VAL A CA 1
ATOM 3435 C C . VAL A 1 449 ? 10.388 -9.195 2.974 1.00 84.75 449 VAL A C 1
ATOM 3437 O O . VAL A 1 449 ? 10.392 -10.210 3.680 1.00 84.75 449 VAL A O 1
ATOM 3440 N N . GLY A 1 450 ? 11.345 -8.267 3.052 1.00 86.62 450 GLY A N 1
ATOM 3441 C CA . GLY A 1 450 ? 12.539 -8.397 3.878 1.00 86.62 450 GLY A CA 1
ATOM 3442 C C . GLY A 1 450 ? 13.363 -9.634 3.510 1.00 86.62 450 GLY A C 1
ATOM 3443 O O . GLY A 1 450 ? 13.569 -9.960 2.341 1.00 86.62 450 GLY A O 1
ATOM 3444 N N . THR A 1 451 ? 13.827 -10.355 4.528 1.00 84.50 451 THR A N 1
ATOM 3445 C CA . THR A 1 451 ? 14.511 -11.651 4.390 1.00 84.50 451 THR A CA 1
ATOM 3446 C C . THR A 1 451 ? 13.573 -12.846 4.607 1.00 84.50 451 THR A C 1
ATOM 3448 O O . THR A 1 451 ? 14.006 -13.998 4.528 1.00 84.50 451 THR A O 1
ATOM 3451 N N . GLY A 1 452 ? 12.292 -12.602 4.917 1.00 84.31 452 GLY A N 1
ATOM 3452 C CA . GLY A 1 452 ? 11.332 -13.640 5.307 1.00 84.31 452 GLY A CA 1
ATOM 3453 C C . GLY A 1 452 ? 11.644 -14.303 6.657 1.00 84.31 452 GLY A C 1
ATOM 3454 O O . GLY A 1 452 ? 11.155 -15.409 6.936 1.00 84.31 452 GLY A O 1
ATOM 3455 N N . SER A 1 453 ? 12.482 -13.673 7.492 1.00 85.62 453 SER A N 1
ATOM 3456 C CA . SER A 1 453 ? 12.953 -14.258 8.751 1.00 85.62 453 SER A CA 1
ATOM 3457 C C . SER A 1 453 ? 11.870 -14.306 9.834 1.00 85.62 453 SER A C 1
ATOM 3459 O O . SER A 1 453 ? 10.896 -13.557 9.839 1.00 85.62 453 SER A O 1
ATOM 3461 N N . ARG A 1 454 ? 12.063 -15.174 10.837 1.00 88.12 454 ARG A N 1
ATOM 3462 C CA . ARG A 1 454 ? 11.160 -15.289 12.005 1.00 88.12 454 ARG A CA 1
ATOM 3463 C C . ARG A 1 454 ? 11.132 -14.031 12.898 1.00 88.12 454 ARG A C 1
ATOM 3465 O O . ARG A 1 454 ? 10.287 -13.950 13.795 1.00 88.12 454 ARG A O 1
ATOM 3472 N N . SER A 1 455 ? 12.065 -13.102 12.684 1.00 87.44 455 SER A N 1
ATOM 3473 C CA . SER A 1 455 ? 12.214 -11.822 13.387 1.00 87.44 455 SER A CA 1
ATOM 3474 C C . SER A 1 455 ? 11.304 -10.737 12.808 1.00 87.44 455 SER A C 1
ATOM 3476 O O . SER A 1 455 ? 10.610 -10.074 13.570 1.00 87.44 455 SER A O 1
ATOM 3478 N N . GLU A 1 456 ? 11.253 -10.616 11.479 1.00 88.56 456 GLU A N 1
ATOM 3479 C CA . GLU A 1 456 ? 10.557 -9.566 10.703 1.00 88.56 456 GLU A CA 1
ATOM 3480 C C . GLU A 1 456 ? 9.023 -9.735 10.651 1.00 88.56 456 GLU A C 1
ATOM 3482 O O . GLU A 1 456 ? 8.352 -9.268 9.733 1.00 88.56 456 GLU A O 1
ATOM 3487 N N . ARG A 1 457 ? 8.442 -10.451 11.618 1.00 92.56 457 ARG A N 1
ATOM 3488 C CA . ARG A 1 457 ? 7.019 -10.802 11.598 1.00 92.56 457 ARG A CA 1
ATOM 3489 C C . ARG A 1 457 ? 6.131 -9.573 11.823 1.00 92.56 457 ARG A C 1
ATOM 3491 O O . ARG A 1 457 ? 6.252 -8.908 12.851 1.00 92.56 457 ARG A O 1
ATOM 3498 N N . ILE A 1 458 ? 5.165 -9.354 10.934 1.00 94.81 458 ILE A N 1
ATOM 3499 C CA . ILE A 1 458 ? 4.045 -8.438 11.194 1.00 94.81 458 ILE A CA 1
ATOM 3500 C C . ILE A 1 458 ? 2.939 -9.143 11.984 1.00 94.81 458 ILE A C 1
ATOM 3502 O O . ILE A 1 458 ? 2.405 -8.572 12.929 1.00 94.81 458 ILE A O 1
ATOM 3506 N N . ARG A 1 459 ? 2.667 -10.425 11.698 1.00 95.94 459 ARG A N 1
ATOM 3507 C CA . ARG A 1 459 ? 1.613 -11.212 12.362 1.00 95.94 459 ARG A CA 1
ATOM 3508 C C . ARG A 1 459 ? 2.083 -12.580 12.845 1.00 95.94 459 ARG A C 1
ATOM 3510 O O . ARG A 1 459 ? 2.968 -13.194 12.247 1.00 95.94 459 ARG A O 1
ATOM 3517 N N . THR A 1 460 ? 1.463 -13.071 13.920 1.00 97.25 460 THR A N 1
ATOM 3518 C CA . THR A 1 460 ? 1.576 -14.464 14.376 1.00 97.25 460 THR A CA 1
ATOM 3519 C C . THR A 1 460 ? 0.211 -15.138 14.441 1.00 97.25 460 THR A C 1
ATOM 3521 O O . THR A 1 460 ? -0.659 -14.674 15.168 1.00 97.25 460 THR A O 1
ATOM 3524 N N . TYR A 1 461 ? 0.090 -16.284 13.774 1.00 97.50 461 TYR A N 1
ATOM 3525 C CA . TYR A 1 461 ? -1.047 -17.203 13.809 1.00 97.50 461 TYR A CA 1
ATOM 3526 C C . TYR A 1 461 ? -0.661 -18.386 14.707 1.00 97.50 461 TYR A C 1
ATOM 3528 O O . TYR A 1 461 ? 0.212 -19.180 14.350 1.00 97.50 461 TYR A O 1
ATOM 3536 N N . ASN A 1 462 ? -1.231 -18.472 15.908 1.00 97.31 462 ASN A N 1
ATOM 3537 C CA . ASN A 1 462 ? -0.825 -19.416 16.951 1.00 97.31 462 ASN A CA 1
ATOM 3538 C C . ASN A 1 462 ? -1.976 -20.379 17.260 1.00 97.31 462 ASN A C 1
ATOM 3540 O O . ASN A 1 462 ? -2.836 -20.083 18.086 1.00 97.31 462 ASN A O 1
ATOM 3544 N N . PHE A 1 463 ? -1.970 -21.536 16.594 1.00 96.56 463 PHE A N 1
ATOM 3545 C CA . PHE A 1 463 ? -3.025 -22.545 16.705 1.00 96.56 463 PHE A CA 1
ATOM 3546 C C . PHE A 1 463 ? -3.098 -23.186 18.112 1.00 96.56 463 PHE A C 1
ATOM 3548 O O . PHE A 1 463 ? -4.200 -23.288 18.642 1.00 96.56 463 PHE A O 1
ATOM 3555 N N . PRO A 1 464 ? -1.985 -23.553 18.793 1.00 95.69 464 PRO A N 1
ATOM 3556 C CA . PRO A 1 464 ? -2.031 -24.087 20.164 1.00 95.69 464 PRO A CA 1
ATOM 3557 C C . PRO A 1 464 ? -2.611 -23.154 21.237 1.00 95.69 464 PRO A C 1
ATOM 3559 O O . PRO A 1 464 ? -2.841 -23.599 22.359 1.00 95.69 464 PRO A O 1
ATOM 3562 N N . GLN A 1 465 ? -2.779 -21.864 20.938 1.00 95.56 465 GLN A N 1
ATOM 3563 C CA . GLN A 1 465 ? -3.380 -20.873 21.838 1.00 95.56 465 GLN A CA 1
ATOM 3564 C C . GLN A 1 465 ? -4.579 -20.154 21.202 1.00 95.56 465 GLN A C 1
ATOM 3566 O O . GLN A 1 465 ? -4.980 -19.110 21.714 1.00 95.56 465 GLN A O 1
ATOM 3571 N N . ASP A 1 466 ? -5.062 -20.689 20.075 1.00 96.62 466 ASP A N 1
ATOM 3572 C CA . ASP A 1 466 ? -6.074 -20.132 19.179 1.00 96.62 466 ASP A CA 1
ATOM 3573 C C . ASP A 1 466 ? -6.113 -18.595 19.153 1.00 96.62 466 ASP A C 1
ATOM 3575 O O . ASP A 1 466 ? -7.040 -17.962 19.655 1.00 96.62 466 ASP A O 1
ATOM 3579 N N . ARG A 1 467 ? -5.048 -17.977 18.626 1.00 96.25 467 ARG A N 1
ATOM 3580 C CA . ARG A 1 467 ? -4.987 -16.518 18.456 1.00 96.25 467 ARG A CA 1
ATOM 3581 C C . ARG A 1 467 ? -4.278 -16.069 17.181 1.00 96.25 467 ARG A C 1
ATOM 3583 O O . ARG A 1 467 ? -3.305 -16.698 16.749 1.00 96.25 467 ARG A O 1
ATOM 3590 N N . VAL A 1 468 ? -4.683 -14.910 16.669 1.00 97.19 468 VAL A N 1
ATOM 3591 C CA . VAL A 1 468 ? -3.940 -14.120 15.677 1.00 97.19 468 VAL A CA 1
ATOM 3592 C C . VAL A 1 468 ? -3.528 -12.796 16.320 1.00 97.19 468 VAL A C 1
ATOM 3594 O O . VAL A 1 468 ? -4.380 -12.059 16.799 1.00 97.19 468 VAL A O 1
ATOM 3597 N N . THR A 1 469 ? -2.230 -12.484 16.341 1.00 97.06 469 THR A N 1
ATOM 3598 C CA . THR A 1 469 ? -1.694 -11.228 16.906 1.00 97.06 469 THR A CA 1
ATOM 3599 C C . THR A 1 469 ? -0.928 -10.448 15.844 1.00 97.06 469 THR A C 1
ATOM 3601 O O . THR A 1 469 ? 0.031 -10.986 15.281 1.00 97.06 469 THR A O 1
ATOM 3604 N N . ASP A 1 470 ? -1.291 -9.183 15.612 1.00 96.75 470 ASP A N 1
ATOM 3605 C CA . ASP A 1 470 ? -0.480 -8.236 14.834 1.00 96.75 470 ASP A CA 1
ATOM 3606 C C . ASP A 1 470 ? 0.474 -7.478 15.761 1.00 96.75 470 ASP A C 1
ATOM 3608 O O . ASP A 1 470 ? 0.065 -6.896 16.761 1.00 96.75 470 ASP A O 1
ATOM 3612 N N . HIS A 1 471 ? 1.768 -7.513 15.457 1.00 95.06 471 HIS A N 1
ATOM 3613 C CA . HIS A 1 471 ? 2.824 -6.994 16.325 1.00 95.06 471 HIS A CA 1
ATOM 3614 C C . HIS A 1 471 ? 3.080 -5.490 16.152 1.00 95.06 471 HIS A C 1
ATOM 3616 O O . HIS A 1 471 ? 3.856 -4.935 16.927 1.00 95.06 471 HIS A O 1
ATOM 3622 N N . ARG A 1 472 ? 2.433 -4.832 15.178 1.00 93.62 472 ARG A N 1
ATOM 3623 C CA . ARG A 1 472 ? 2.511 -3.375 14.984 1.00 93.62 472 ARG A CA 1
ATOM 3624 C C . ARG A 1 472 ? 1.614 -2.660 15.994 1.00 93.62 472 ARG A C 1
ATOM 3626 O O . ARG A 1 472 ? 2.097 -1.922 16.844 1.00 93.62 472 ARG A O 1
ATOM 3633 N N . VAL A 1 473 ? 0.320 -2.984 15.967 1.00 93.94 473 VAL A N 1
ATOM 3634 C CA . VAL A 1 473 ? -0.708 -2.431 16.873 1.00 93.94 473 VAL A CA 1
ATOM 3635 C C . VAL A 1 473 ? -0.901 -3.238 18.164 1.00 93.94 473 VAL A C 1
ATOM 3637 O O . VAL A 1 473 ? -1.586 -2.786 19.074 1.00 93.94 473 VAL A O 1
ATOM 3640 N N . ASN A 1 474 ? -0.300 -4.428 18.270 1.00 93.94 474 ASN A N 1
ATOM 3641 C CA . ASN A 1 474 ? -0.445 -5.377 19.389 1.00 93.94 474 ASN A CA 1
ATOM 3642 C C . ASN A 1 474 ? -1.880 -5.904 19.624 1.00 93.94 474 ASN A C 1
ATOM 3644 O O . ASN A 1 474 ? -2.141 -6.581 20.622 1.00 93.94 474 ASN A O 1
ATOM 3648 N N . VAL A 1 475 ? -2.791 -5.676 18.671 1.00 94.38 475 VAL A N 1
ATOM 3649 C CA . VAL A 1 475 ? -4.134 -6.274 18.639 1.00 94.38 475 VAL A CA 1
ATOM 3650 C C . VAL A 1 475 ? -4.030 -7.793 18.514 1.00 94.38 475 VAL A C 1
ATOM 3652 O O . VAL A 1 475 ? -3.205 -8.322 17.765 1.00 94.38 475 VAL A O 1
ATOM 3655 N N . THR A 1 476 ? -4.869 -8.497 19.274 1.00 95.69 476 THR A N 1
ATOM 3656 C CA . THR A 1 476 ? -4.949 -9.959 19.295 1.00 95.69 476 THR A CA 1
ATOM 3657 C C . THR A 1 476 ? -6.402 -10.399 19.205 1.00 95.69 476 THR A C 1
ATOM 3659 O O . THR A 1 476 ? -7.191 -10.054 20.079 1.00 95.69 476 THR A O 1
ATOM 3662 N N . LEU A 1 477 ? -6.717 -11.191 18.182 1.00 95.56 477 LEU A N 1
ATOM 3663 C CA . LEU A 1 477 ? -8.015 -11.832 17.978 1.00 95.56 477 LEU A CA 1
ATOM 3664 C C . LEU A 1 477 ? -7.929 -13.337 18.272 1.00 95.56 477 LEU A C 1
ATOM 3666 O O . LEU A 1 477 ? -6.836 -13.911 18.327 1.00 95.56 477 LEU A O 1
ATOM 3670 N N . HIS A 1 478 ? -9.088 -13.965 18.443 1.00 95.31 478 HIS A N 1
ATOM 3671 C CA . HIS A 1 478 ? -9.278 -15.404 18.662 1.00 95.31 478 HIS A CA 1
ATOM 3672 C C . HIS A 1 478 ? -10.064 -16.022 17.491 1.00 95.31 478 HIS A C 1
ATOM 3674 O O . HIS A 1 478 ? -10.651 -15.276 16.711 1.00 95.31 478 HIS A O 1
ATOM 3680 N N . GLY A 1 479 ? -10.052 -17.351 17.340 1.00 94.19 479 GLY A N 1
ATOM 3681 C CA . GLY A 1 479 ? -10.592 -18.033 16.159 1.00 94.19 479 GLY A CA 1
ATOM 3682 C C . GLY A 1 479 ? -9.632 -17.984 14.970 1.00 94.19 479 GLY A C 1
ATOM 3683 O O . GLY A 1 479 ? -9.837 -17.244 14.008 1.00 94.19 479 GLY A O 1
ATOM 3684 N N . VAL A 1 480 ? -8.530 -18.742 15.025 1.00 95.12 480 VAL A N 1
ATOM 3685 C CA . VAL A 1 480 ? -7.578 -18.840 13.899 1.00 95.12 480 VAL A CA 1
ATOM 3686 C C . VAL A 1 480 ? -8.213 -19.486 12.654 1.00 95.12 480 VAL A C 1
ATOM 3688 O O . VAL A 1 480 ? -7.942 -18.986 11.560 1.00 95.12 480 VAL A O 1
ATOM 3691 N N . PRO A 1 481 ? -9.037 -20.553 12.751 1.00 93.44 481 PRO A N 1
ATOM 3692 C CA . PRO A 1 481 ? -9.754 -21.095 11.594 1.00 93.44 481 PRO A CA 1
ATOM 3693 C C . PRO A 1 481 ? -10.685 -20.069 10.937 1.00 93.44 481 PRO A C 1
ATOM 3695 O O . PRO A 1 481 ? -10.649 -19.906 9.722 1.00 93.44 481 PRO A O 1
ATOM 3698 N N . GLU A 1 482 ? -11.463 -19.344 11.738 1.00 93.56 482 GLU A N 1
ATOM 3699 C CA . GLU A 1 482 ? -12.434 -18.336 11.304 1.00 93.56 482 GLU A CA 1
ATOM 3700 C C . GLU A 1 482 ? -11.726 -17.131 10.666 1.00 93.56 482 GLU A C 1
ATOM 3702 O O . GLU A 1 482 ? -12.110 -16.668 9.592 1.00 93.56 482 GLU A O 1
ATOM 3707 N N . PHE A 1 483 ? -10.608 -16.685 11.251 1.00 94.81 483 PHE A N 1
ATOM 3708 C CA . PHE A 1 483 ? -9.752 -15.662 10.650 1.00 94.81 483 PHE A CA 1
ATOM 3709 C C . PHE A 1 483 ? -9.234 -16.087 9.265 1.00 94.81 483 PHE A C 1
ATOM 3711 O O . PHE A 1 483 ? -9.211 -15.277 8.342 1.00 94.81 483 PHE A O 1
ATOM 3718 N N . LEU A 1 484 ? -8.859 -17.361 9.091 1.00 94.69 484 LEU A N 1
ATOM 3719 C CA . LEU A 1 484 ? -8.395 -17.906 7.807 1.00 94.69 484 LEU A CA 1
ATOM 3720 C C . LEU A 1 484 ? -9.516 -18.109 6.772 1.00 94.69 484 LEU A C 1
ATOM 3722 O O . LEU A 1 484 ? -9.213 -18.303 5.596 1.00 94.69 484 LEU A O 1
ATOM 3726 N N . LEU A 1 485 ? -10.792 -18.007 7.161 1.00 93.75 485 LEU A N 1
ATOM 3727 C CA . LEU A 1 485 ? -11.904 -17.864 6.213 1.00 93.75 485 LEU A CA 1
ATOM 3728 C C . LEU A 1 485 ? -12.059 -16.419 5.705 1.00 93.75 485 LEU A C 1
ATOM 3730 O O . LEU A 1 485 ? -12.716 -16.213 4.690 1.00 93.75 485 LEU A O 1
ATOM 3734 N N . GLY A 1 486 ? -11.412 -15.446 6.357 1.00 90.44 486 GLY A N 1
ATOM 3735 C CA . GLY A 1 486 ? -11.340 -14.038 5.955 1.00 90.44 486 GLY A CA 1
ATOM 3736 C C . GLY A 1 486 ? -12.140 -13.078 6.842 1.00 90.44 486 GLY A C 1
ATOM 3737 O O . GLY A 1 486 ? -11.866 -11.881 6.828 1.00 90.44 486 GLY A O 1
ATOM 3738 N N . GLU A 1 487 ? -13.081 -13.574 7.652 1.00 87.56 487 GLU A N 1
ATOM 3739 C CA . GLU A 1 487 ? -14.032 -12.740 8.411 1.00 87.56 487 GLU A CA 1
ATOM 3740 C C . GLU A 1 487 ? -13.346 -11.785 9.409 1.00 87.56 487 GLU A C 1
ATOM 3742 O O . GLU A 1 487 ? -13.761 -10.639 9.562 1.00 87.56 487 GLU A O 1
ATOM 3747 N N . GLY A 1 488 ? -12.252 -12.222 10.044 1.00 86.00 488 GLY A N 1
ATOM 3748 C CA . GLY A 1 488 ? -11.519 -11.436 11.046 1.00 86.00 488 GLY A CA 1
ATOM 3749 C C . GLY A 1 488 ? -10.554 -10.369 10.501 1.00 86.00 488 GLY A C 1
ATOM 3750 O O . GLY A 1 488 ? -9.942 -9.650 11.292 1.00 86.00 488 GLY A O 1
ATOM 3751 N N . LEU A 1 489 ? -10.371 -10.254 9.178 1.00 92.81 489 LEU A N 1
ATOM 3752 C CA . LEU A 1 489 ? -9.387 -9.326 8.595 1.00 92.81 489 LEU A CA 1
ATOM 3753 C C . LEU A 1 489 ? -9.759 -7.850 8.788 1.00 92.81 489 LEU A C 1
ATOM 3755 O O . LEU A 1 489 ? -8.886 -7.042 9.107 1.00 92.81 489 LEU A O 1
ATOM 3759 N N . ASP A 1 490 ? -11.039 -7.498 8.631 1.00 93.00 490 ASP A N 1
ATOM 3760 C CA . ASP A 1 490 ? -11.493 -6.099 8.660 1.00 93.00 490 ASP A CA 1
ATOM 3761 C C . ASP A 1 490 ? -11.230 -5.411 10.013 1.00 93.00 490 ASP A C 1
ATOM 3763 O O . ASP A 1 490 ? -10.902 -4.226 10.038 1.00 93.00 490 ASP A O 1
ATOM 3767 N N . GLU A 1 491 ? -11.290 -6.136 11.137 1.00 92.44 491 GLU A N 1
ATOM 3768 C CA . GLU A 1 491 ? -10.999 -5.582 12.470 1.00 92.44 491 GLU A CA 1
ATOM 3769 C C . GLU A 1 491 ? -9.511 -5.214 12.627 1.00 92.44 491 GLU A C 1
ATOM 3771 O O . GLU A 1 491 ? -9.174 -4.109 13.068 1.00 92.44 491 GLU A O 1
ATOM 3776 N N . ILE A 1 492 ? -8.603 -6.103 12.202 1.00 93.94 492 ILE A N 1
ATOM 3777 C CA . ILE A 1 492 ? -7.157 -5.833 12.235 1.00 93.94 492 ILE A CA 1
ATOM 3778 C C . ILE A 1 492 ? -6.804 -4.696 11.266 1.00 93.94 492 ILE A C 1
ATOM 3780 O O . ILE A 1 492 ? -6.042 -3.798 11.633 1.00 93.94 492 ILE A O 1
ATOM 3784 N N . ILE A 1 493 ? -7.381 -4.684 10.060 1.00 94.69 493 ILE A N 1
ATOM 3785 C CA . ILE A 1 493 ? -7.140 -3.626 9.069 1.00 94.69 493 ILE A CA 1
ATOM 3786 C C . ILE A 1 493 ? -7.690 -2.275 9.556 1.00 94.69 493 ILE A C 1
ATOM 3788 O O . ILE A 1 493 ? -7.002 -1.263 9.426 1.00 94.69 493 ILE A O 1
ATOM 3792 N N . ALA A 1 494 ? -8.872 -2.225 10.179 1.00 91.25 494 ALA A N 1
ATOM 3793 C CA . ALA A 1 494 ? -9.422 -0.994 10.754 1.00 91.25 494 ALA A CA 1
ATOM 3794 C C . ALA A 1 494 ? -8.530 -0.418 11.870 1.00 91.25 494 ALA A C 1
ATOM 3796 O O . ALA A 1 494 ? -8.306 0.797 11.922 1.00 91.25 494 ALA A O 1
ATOM 3797 N N . SER A 1 495 ? -7.959 -1.276 12.723 1.00 92.19 495 SER A N 1
ATOM 3798 C CA . SER A 1 495 ? -6.992 -0.851 13.742 1.00 92.19 495 SER A CA 1
ATOM 3799 C C . SER A 1 495 ? -5.695 -0.316 13.121 1.00 92.19 495 SER A C 1
ATOM 3801 O O . SER A 1 495 ? -5.240 0.767 13.491 1.00 92.19 495 SER A O 1
ATOM 3803 N N . LEU A 1 496 ? -5.136 -1.018 12.128 1.00 93.75 496 LEU A N 1
ATOM 3804 C CA . LEU A 1 496 ? -3.911 -0.609 11.428 1.00 93.75 496 LEU A CA 1
ATOM 3805 C C . LEU A 1 496 ? -4.083 0.714 10.668 1.00 93.75 496 LEU A C 1
ATOM 3807 O O . LEU A 1 496 ? -3.220 1.582 10.767 1.00 93.75 496 LEU A O 1
ATOM 3811 N N . ARG A 1 497 ? -5.223 0.917 9.998 1.00 90.31 497 ARG A N 1
ATOM 3812 C CA . ARG A 1 497 ? -5.583 2.196 9.360 1.00 90.31 497 ARG A CA 1
ATOM 3813 C C . ARG A 1 497 ? -5.688 3.337 10.366 1.00 90.31 497 ARG A C 1
ATOM 3815 O O . ARG A 1 497 ? -5.228 4.438 10.093 1.00 90.31 497 ARG A O 1
ATOM 3822 N N . THR A 1 498 ? -6.265 3.074 11.539 1.00 86.88 498 THR A N 1
ATOM 3823 C CA . THR A 1 498 ? -6.359 4.071 12.618 1.00 86.88 498 THR A CA 1
ATOM 3824 C C . THR A 1 498 ? -4.973 4.446 13.162 1.00 86.88 498 THR A C 1
ATOM 3826 O O . THR A 1 498 ? -4.753 5.601 13.523 1.00 86.88 498 THR A O 1
ATOM 3829 N N . HIS A 1 499 ? -4.030 3.497 13.189 1.00 89.56 499 HIS A N 1
ATOM 3830 C CA . HIS A 1 499 ? -2.641 3.737 13.585 1.00 89.56 499 HIS A CA 1
ATOM 3831 C C . HIS A 1 499 ? -1.875 4.559 12.538 1.00 89.56 499 HIS A C 1
ATOM 3833 O O . HIS A 1 499 ? -1.314 5.593 12.888 1.00 89.56 499 HIS A O 1
ATOM 3839 N N . GLU A 1 500 ? -1.919 4.153 11.262 1.00 88.75 500 GLU A N 1
ATOM 3840 C CA . GLU A 1 500 ? -1.293 4.879 10.143 1.00 88.75 500 GLU A CA 1
ATOM 3841 C C . GLU A 1 500 ? -1.771 6.337 10.104 1.00 88.75 500 GLU A C 1
ATOM 3843 O O . GLU A 1 500 ? -0.959 7.258 10.151 1.00 88.75 500 GLU A O 1
ATOM 3848 N N . HIS A 1 501 ? -3.089 6.557 10.161 1.00 84.62 501 HIS A N 1
ATOM 3849 C CA . HIS A 1 501 ? -3.688 7.896 10.164 1.00 84.62 501 HIS A CA 1
ATOM 3850 C C . HIS A 1 501 ? -3.222 8.751 11.356 1.00 84.62 501 HIS A C 1
ATOM 3852 O O . HIS A 1 501 ? -3.015 9.957 11.226 1.00 84.62 501 HIS A O 1
ATOM 3858 N N . ALA A 1 502 ? -3.022 8.145 12.532 1.00 85.06 502 ALA A N 1
ATOM 3859 C CA . ALA A 1 502 ? -2.494 8.840 13.706 1.00 85.06 502 ALA A CA 1
ATOM 3860 C C . ALA A 1 502 ? -0.996 9.183 13.572 1.00 85.06 502 ALA A C 1
ATOM 3862 O O . ALA A 1 502 ? -0.575 10.258 14.010 1.00 85.06 502 ALA A O 1
ATOM 3863 N N . GLU A 1 503 ? -0.198 8.313 12.947 1.00 87.00 503 GLU A N 1
ATOM 3864 C CA . GLU A 1 503 ? 1.220 8.557 12.655 1.00 87.00 503 GLU A CA 1
ATOM 3865 C C . GLU A 1 503 ? 1.408 9.629 11.570 1.00 87.00 503 GLU A C 1
ATOM 3867 O O . GLU A 1 503 ? 2.243 10.521 11.733 1.00 87.00 503 GLU A O 1
ATOM 3872 N N . GLU A 1 504 ? 0.594 9.615 10.512 1.00 86.00 504 GLU A N 1
ATOM 3873 C CA . GLU A 1 504 ? 0.593 10.636 9.459 1.00 86.00 504 GLU A CA 1
ATOM 3874 C C . GLU A 1 504 ? 0.187 12.011 10.009 1.00 86.00 504 GLU A C 1
ATOM 3876 O O . GLU A 1 504 ? 0.890 12.999 9.777 1.00 86.00 504 GLU A O 1
ATOM 3881 N N . LEU A 1 505 ? -0.870 12.083 10.831 1.00 84.06 505 LEU A N 1
ATOM 3882 C CA . LEU A 1 505 ? -1.238 13.305 11.557 1.00 84.06 505 LEU A CA 1
ATOM 3883 C C . LEU A 1 505 ? -0.099 13.800 12.463 1.00 84.06 505 LEU A C 1
ATOM 3885 O O . LEU A 1 505 ? 0.223 14.991 12.459 1.00 84.06 505 LEU A O 1
ATOM 3889 N N . ALA A 1 506 ? 0.551 12.908 13.216 1.00 85.44 506 ALA A N 1
ATOM 3890 C CA . ALA A 1 506 ? 1.692 13.275 14.051 1.00 85.44 506 ALA A CA 1
ATOM 3891 C C . ALA A 1 506 ? 2.881 13.781 13.213 1.00 85.44 506 ALA A C 1
ATOM 3893 O O . ALA A 1 506 ? 3.540 14.751 13.601 1.00 85.44 506 ALA A O 1
ATOM 3894 N N . HIS A 1 507 ? 3.150 13.177 12.054 1.00 85.00 507 HIS A N 1
ATOM 3895 C CA . HIS A 1 507 ? 4.203 13.618 11.143 1.00 85.00 507 HIS A CA 1
ATOM 3896 C C . HIS A 1 507 ? 3.900 14.997 10.535 1.00 85.00 507 HIS A C 1
ATOM 3898 O O . HIS A 1 507 ? 4.780 15.864 10.531 1.00 85.00 507 HIS A O 1
ATOM 3904 N N . LEU A 1 508 ? 2.657 15.240 10.101 1.00 82.06 508 LEU A N 1
ATOM 3905 C CA . LEU A 1 508 ? 2.204 16.535 9.581 1.00 82.06 508 LEU A CA 1
ATOM 3906 C C . LEU A 1 508 ? 2.441 17.660 10.598 1.00 82.06 508 LEU A C 1
ATOM 3908 O O . LEU A 1 508 ? 3.118 18.636 10.266 1.00 82.06 508 LEU A O 1
ATOM 3912 N N . LEU A 1 509 ? 1.998 17.487 11.848 1.00 81.88 509 LEU A N 1
ATOM 3913 C CA . LEU A 1 509 ? 2.193 18.466 12.929 1.00 81.88 509 LEU A CA 1
ATOM 3914 C C . LEU A 1 509 ? 3.684 18.768 13.176 1.00 81.88 509 LEU A C 1
ATOM 3916 O O . LEU A 1 509 ? 4.108 19.929 13.162 1.00 81.88 509 LEU A O 1
ATOM 3920 N N . ASN A 1 510 ? 4.505 17.719 13.298 1.00 82.50 510 ASN A N 1
ATOM 3921 C CA . ASN A 1 510 ? 5.958 17.843 13.452 1.00 82.50 510 ASN A CA 1
ATOM 3922 C C . ASN A 1 510 ? 6.634 18.533 12.250 1.00 82.50 510 ASN A C 1
ATOM 3924 O O . ASN A 1 510 ? 7.687 19.159 12.408 1.00 82.50 510 ASN A O 1
ATOM 3928 N N . SER A 1 511 ? 6.074 18.413 11.042 1.00 76.94 511 SER A N 1
ATOM 3929 C CA . SER A 1 511 ? 6.599 19.077 9.844 1.00 76.94 511 SER A CA 1
ATOM 3930 C C . SER A 1 511 ? 6.312 20.585 9.849 1.00 76.94 511 SER A C 1
ATOM 3932 O O . SER A 1 511 ? 7.216 21.374 9.554 1.00 76.94 511 SER A O 1
ATOM 3934 N N . SER A 1 512 ? 5.114 21.004 10.281 1.00 67.31 512 SER A N 1
ATOM 3935 C CA . SER A 1 512 ? 4.758 22.422 10.424 1.00 67.31 512 SER A CA 1
ATOM 3936 C C . SER A 1 512 ? 5.592 23.138 11.485 1.00 67.31 512 SER A C 1
ATOM 3938 O O . SER A 1 512 ? 6.087 24.233 11.219 1.00 67.31 512 SER A O 1
ATOM 3940 N N . ASP A 1 513 ? 5.844 22.511 12.638 1.00 65.50 513 ASP A N 1
ATOM 3941 C CA . ASP A 1 513 ? 6.672 23.110 13.696 1.00 65.50 513 ASP A CA 1
ATOM 3942 C C . ASP A 1 513 ? 8.130 23.293 13.238 1.00 65.50 513 ASP A C 1
ATOM 3944 O O . ASP A 1 513 ? 8.757 24.332 13.480 1.00 65.50 513 ASP A O 1
ATOM 3948 N N . LYS A 1 514 ? 8.670 22.324 12.483 1.00 62.72 514 LYS A N 1
ATOM 3949 C CA . LYS A 1 514 ? 9.992 22.446 11.846 1.00 62.72 514 LYS A CA 1
ATOM 3950 C C . LYS A 1 514 ? 10.023 23.590 10.831 1.00 62.72 514 LYS A C 1
ATOM 3952 O O . LYS A 1 514 ? 10.944 24.407 10.887 1.00 62.72 514 LYS A O 1
ATOM 3957 N N . ALA A 1 515 ? 9.023 23.697 9.954 1.00 59.34 515 ALA A N 1
ATOM 3958 C CA . ALA A 1 515 ? 8.926 24.780 8.973 1.00 59.34 515 ALA A CA 1
ATOM 3959 C C . ALA A 1 515 ? 8.846 26.165 9.646 1.00 59.34 515 ALA A C 1
ATOM 3961 O O . ALA A 1 515 ? 9.617 27.066 9.300 1.00 59.34 515 ALA A O 1
ATOM 3962 N N . ALA A 1 516 ? 7.997 26.309 10.669 1.00 58.12 516 ALA A N 1
ATOM 3963 C CA . ALA A 1 516 ? 7.882 27.526 11.466 1.00 58.12 516 ALA A CA 1
ATOM 3964 C C . ALA A 1 516 ? 9.221 27.894 12.130 1.00 58.12 516 ALA A C 1
ATOM 3966 O O . ALA A 1 516 ? 9.708 29.014 11.951 1.00 58.12 516 ALA A O 1
ATOM 3967 N N . SER A 1 517 ? 9.871 26.944 12.813 1.00 55.06 517 SER A N 1
ATOM 3968 C CA . SER A 1 517 ? 11.141 27.184 13.516 1.00 55.06 517 SER A CA 1
ATOM 3969 C C . SER A 1 517 ? 12.307 27.556 12.587 1.00 55.06 517 SER A C 1
ATOM 3971 O O . SER A 1 517 ? 13.142 28.379 12.959 1.00 55.06 517 SER A O 1
ATOM 3973 N N . ASN A 1 518 ? 12.350 27.021 11.361 1.00 54.50 518 ASN A N 1
ATOM 3974 C CA . ASN A 1 518 ? 13.347 27.405 10.357 1.00 54.50 518 ASN A CA 1
ATOM 3975 C C . ASN A 1 518 ? 13.062 28.800 9.777 1.00 54.50 518 ASN A C 1
ATOM 3977 O O . ASN A 1 518 ? 13.991 29.592 9.602 1.00 54.50 518 ASN A O 1
ATOM 3981 N N . SER A 1 519 ? 11.790 29.151 9.554 1.00 51.44 519 SER A N 1
ATOM 3982 C CA . SER A 1 519 ? 11.412 30.504 9.115 1.00 51.44 519 SER A CA 1
ATOM 3983 C C . SER A 1 519 ? 11.775 31.577 10.154 1.00 51.44 519 SER A C 1
ATOM 3985 O O . SER A 1 519 ? 12.191 32.674 9.787 1.00 51.44 519 SER A O 1
ATOM 3987 N N . ALA A 1 520 ? 11.706 31.233 11.445 1.00 51.97 520 ALA A N 1
ATOM 3988 C CA . ALA A 1 520 ? 12.063 32.100 12.567 1.00 51.97 520 ALA A CA 1
ATOM 3989 C C . ALA A 1 520 ? 13.579 32.200 12.839 1.00 51.97 520 ALA A C 1
ATOM 3991 O O . ALA A 1 520 ? 13.993 33.048 13.619 1.00 51.97 520 ALA A O 1
ATOM 3992 N N . LYS A 1 521 ? 14.405 31.350 12.209 1.00 49.28 521 LYS A N 1
ATOM 3993 C CA . LYS A 1 521 ? 15.883 31.412 12.247 1.00 49.28 521 LYS A CA 1
ATOM 3994 C C . LYS A 1 521 ? 16.504 32.063 11.007 1.00 49.28 521 LYS A C 1
ATOM 3996 O O . LYS A 1 521 ? 17.718 32.222 10.948 1.00 49.28 521 LYS A O 1
ATOM 4001 N N . THR A 1 522 ? 15.680 32.383 10.009 1.00 46.38 522 THR A N 1
ATOM 4002 C CA . THR A 1 522 ? 16.093 32.987 8.726 1.00 46.38 522 THR A CA 1
ATOM 4003 C C . THR A 1 522 ? 15.611 34.447 8.616 1.00 46.38 522 THR A C 1
ATOM 4005 O O . THR A 1 522 ? 15.567 35.021 7.530 1.00 46.38 522 THR A O 1
ATOM 4008 N N . LYS A 1 523 ? 15.226 35.035 9.753 1.00 38.97 523 LYS A N 1
ATOM 4009 C CA . LYS A 1 523 ? 14.889 36.443 9.978 1.00 38.97 523 LYS A CA 1
ATOM 4010 C C . LYS A 1 523 ? 15.708 36.949 11.162 1.00 38.97 523 LYS A C 1
ATOM 4012 O O . LYS A 1 523 ? 15.988 38.163 11.162 1.00 38.97 523 LYS A O 1
#

Secondary structure (DSSP, 8-state):
----------S-------------------------------------------------------------------------------------------------------------------PPP----TTHHHHH------S--HHHHHHHHHHHHHHHHHHHHHHHS-TT-HHHHHHHHHHHHHHHHHHHHHHHHHHHHHHHHHHHHHHHHTTSGGGHHHHHHHHHHHHHHHHHHHHHHHHHHHHSSPPPTTTTS-EEEEEEE-TTTHHHHHHHHHHHHHHHHHHHHTTPEEEEEEEEE-BTBSEEEEEEEEESTTHHHHHGGG-EEEEEEE--TT-SS-PPEEEEEEEEEEEPPPP------GGGEEEEEE---SS--HHHHH---EEEEEEGGGTEEEEE--SS-HHHHHHHHHHHHHHHHHHHHHHHHHHHHHHHHHHHHTT--SSSEEEEEEGGGTEEEETTT--EEE-HHHHHHTTTHHHHHHHHHHHHHHHHHHHHHHHHHHHHHHHTT--

pLDDT: mean 72.65, std 26.78, range [24.56, 97.81]